Protein AF-A0AAV7CG67-F1 (afdb_monomer_lite)

Radius of gyration: 25.87 Å; chains: 1; bounding box: 61×70×70 Å

Secondary structure (DSSP, 8-state):
----HHHHHHHHT--GGGHHHHHHHH--SSS-HHHHHHHHHHHHHHH---S-S-HHHHHHHHHHHHHHHHTTSTTTHHHHHHHS-TTS-TTHHHHHHHTT--TT---TTS-GGG-----HHHHHHH-S---HHHHHHHHHHHHHT--HHHHHHHHHSEEEE------TT-TTS--HHHHTHHHHHHHHHHHH--TTSSGGGS-EEEEEE--TT---SS-EEEE-----STT-PPPHHHHHH---TTHHHHHHHHHHHHTT-GGGHHHHHTS-HHHHHHHHHHHHHHHH-TT--HHHHHHHHHHHHHGGG--HHHHHH---SS--HHHHHHHHHHHHHHHHHHHHHHHTT-SS-HHHHSHHHH--HHHHHHHHHHHHTT--HHHHTTT-HHHHHHHHHHHHHHHHHHHHTT---PPPP---SS-------PPPP---S-----TTS--TTTHHHHHHHHT-SS---------

InterPro domains:
  IPR026784 Constitutive coactivator of PPAR-gamma [PTHR15976] (128-421)
  IPR060110 FAM120A/B/C, helical domain [PF27242] (12-103)

Organism: Engystomops pustulosus (NCBI:txid76066)

Foldseek 3Di:
DDDDCVVVCVVLLHDSLCVLLLDLLCADLLRHNVQNVQLLVVLLVVVDDDPDPDSSVSSSSSSSVLCNVLVPPDPSVVVVVVSGDPPDDPVSSLVSSLLLADPPGDRPNDDPVSNPNVPLVVLQVPWLAVDSVLLVVCSVCVSVVAQLQLNCCGRPLEGEDDDFLDDLPDPQFADLCQLLLLLVLLLSCQENNQAPVDQVRFRWGFYHYDDPPCPSPGTDTRGRDKFPDVPIRHHLCCQAVDPDPCSLVVLQLSLLSSLPNNVCSVVLVPDDQLLSLLLSLLLSCLQSRQSAALLLSLLLLLLQLCLVVDDPVRLVPQDDPDDDSVLSVSQRSVVSSLVSSSSSCVSSNHSDDSVCSDCSNNDDSSSSRRLSVCSLQVPDPCVSNVNDVVSVVVSVSSSVSSQVSQVVVVGHHHHDDRPDVDDDPDPPPPPPDPDDDDDDDPPPDPPPVVCVVVVVVVPSPDDDDRDDDDD

pLDDT: mean 82.42, std 21.19, range [24.03, 98.44]

Sequence (471 aa):
MMYSRESFCGELGLRLQDLPLLACLLGNDIVPEKMVGHFHRKCIALYGSCNEQNNRANAIRAVATFISKIQLLPHGLREVERMMEPTFDMTLLPKGIQSYVLPQQNSPWISLTSQSFLNCTELSRSSPCQDQEVVQIALEDHYKGDNVMICNVLCFGESDCSNTLEDENDPDIPCQALVYRIARQHIYAILLGTGDGSPDSCPVVQEWYVYHGNMLEKPELVPALPLSIQGGTPTARELWLSNNPDIQIQRFYTCMACFHVERWTEGIRSLDSHLAATCCLLIYLSVQVDSLTLTDVEAFLAQTLCLPGKSGSQLSSLQLSYVDSRAVHLAFIFLRGLITLMACNSACGYPFDMMDLMPWNTFDGKLFHQKYLLCLERKPLDVILEKQESLIMEFKKLRTIIIEASEAQNRVLQPGPTRTSSLLPGRQFYPYPNQRGENNSWQGVPDWQASHHDLDRDFRTHNLKPGDYGW

Structure (mmCIF, N/CA/C/O backbone):
data_AF-A0AAV7CG67-F1
#
_entry.id   AF-A0AAV7CG67-F1
#
loop_
_atom_site.group_PDB
_atom_site.id
_atom_site.type_symbol
_atom_site.label_atom_id
_atom_site.label_alt_id
_atom_site.label_comp_id
_atom_site.label_asym_id
_atom_site.label_entity_id
_atom_site.label_seq_id
_atom_site.pdbx_PDB_ins_code
_atom_site.Cartn_x
_atom_site.Cartn_y
_atom_site.Cartn_z
_atom_site.occupancy
_atom_site.B_iso_or_equiv
_atom_site.auth_seq_id
_atom_site.auth_comp_id
_atom_site.auth_asym_id
_atom_site.auth_atom_id
_atom_site.pdbx_PDB_model_num
ATOM 1 N N . MET A 1 1 ? 13.001 -16.142 4.767 1.00 42.75 1 MET A N 1
ATOM 2 C CA . MET A 1 1 ? 14.249 -16.349 4.002 1.00 42.75 1 MET A CA 1
ATOM 3 C C . MET A 1 1 ? 14.481 -15.087 3.202 1.00 42.75 1 MET A C 1
ATOM 5 O O . MET A 1 1 ? 13.592 -14.729 2.447 1.00 42.75 1 MET A O 1
ATOM 9 N N . MET A 1 2 ? 15.597 -14.388 3.406 1.00 49.88 2 MET A N 1
ATOM 10 C CA . MET A 1 2 ? 15.994 -13.328 2.477 1.00 49.88 2 MET A CA 1
ATOM 11 C C . MET A 1 2 ? 16.682 -13.987 1.284 1.00 49.88 2 MET A C 1
ATOM 13 O O . MET A 1 2 ? 17.557 -14.834 1.464 1.00 49.88 2 MET A O 1
ATOM 17 N N . TYR A 1 3 ? 16.242 -13.645 0.080 1.00 67.00 3 TYR A N 1
ATOM 18 C CA . TYR A 1 3 ? 16.853 -14.103 -1.160 1.00 67.00 3 TYR A CA 1
ATOM 19 C C . TYR A 1 3 ? 18.242 -13.460 -1.313 1.00 67.00 3 TYR A C 1
ATOM 21 O O . TYR A 1 3 ? 18.364 -12.239 -1.247 1.00 67.00 3 TYR A O 1
ATOM 29 N N . SER A 1 4 ? 19.294 -14.268 -1.491 1.00 83.19 4 SER A N 1
ATOM 30 C CA . SER A 1 4 ? 20.656 -13.779 -1.756 1.00 83.19 4 SER A CA 1
ATOM 31 C C . SER A 1 4 ? 21.016 -14.045 -3.210 1.00 83.19 4 SER A C 1
ATOM 33 O O . SER A 1 4 ? 21.151 -15.197 -3.634 1.00 83.19 4 SER A O 1
ATOM 35 N N . ARG A 1 5 ? 21.221 -12.961 -3.965 1.00 86.94 5 ARG A N 1
ATOM 36 C CA . ARG A 1 5 ? 21.651 -13.016 -5.369 1.00 86.94 5 ARG A CA 1
ATOM 37 C C . ARG A 1 5 ? 23.030 -13.654 -5.507 1.00 86.94 5 ARG A C 1
ATOM 39 O O . ARG A 1 5 ? 23.296 -14.325 -6.496 1.00 86.94 5 ARG A O 1
ATOM 46 N N . GLU A 1 6 ? 23.890 -13.469 -4.511 1.00 90.56 6 GLU A N 1
ATOM 47 C CA . GLU A 1 6 ? 25.232 -14.043 -4.442 1.00 90.56 6 GLU A CA 1
ATOM 48 C C . GLU A 1 6 ? 25.160 -15.562 -4.311 1.00 90.56 6 GLU A C 1
ATOM 50 O O . GLU A 1 6 ? 25.829 -16.274 -5.055 1.00 90.56 6 GLU A O 1
ATOM 55 N N . SER A 1 7 ? 24.303 -16.056 -3.412 1.00 89.62 7 SER A N 1
ATOM 56 C CA . SER A 1 7 ? 24.089 -17.494 -3.225 1.00 89.62 7 SER A CA 1
ATOM 57 C C . SER A 1 7 ? 23.486 -18.126 -4.482 1.00 89.62 7 SER A C 1
ATOM 59 O O . SER A 1 7 ? 23.949 -19.172 -4.930 1.00 89.62 7 SER A O 1
ATOM 61 N N . PHE A 1 8 ? 22.512 -17.449 -5.101 1.00 89.75 8 PHE A N 1
ATOM 62 C CA . PHE A 1 8 ? 21.915 -17.869 -6.369 1.00 89.75 8 PHE A CA 1
ATOM 63 C C . PHE A 1 8 ? 22.942 -17.932 -7.512 1.00 89.75 8 PHE A C 1
ATOM 65 O O . PHE A 1 8 ? 23.031 -18.935 -8.217 1.00 89.75 8 PHE A O 1
ATOM 72 N N . CYS A 1 9 ? 23.770 -16.895 -7.668 1.00 93.19 9 CYS A N 1
ATOM 73 C CA . CYS A 1 9 ? 24.843 -16.876 -8.664 1.00 93.19 9 CYS A CA 1
ATOM 74 C C . CYS A 1 9 ? 25.890 -17.966 -8.409 1.00 93.19 9 CYS A C 1
ATOM 76 O O . CYS A 1 9 ? 26.356 -18.588 -9.362 1.00 93.19 9 CYS A O 1
ATOM 78 N N . GLY A 1 10 ? 26.231 -18.216 -7.140 1.00 92.38 10 GLY A N 1
ATOM 79 C CA . GLY A 1 10 ? 27.156 -19.274 -6.737 1.00 92.38 10 GLY A CA 1
ATOM 80 C C . GLY A 1 10 ? 26.673 -20.664 -7.153 1.00 92.38 10 GLY A C 1
ATOM 81 O O . GLY A 1 10 ? 27.444 -21.421 -7.736 1.00 92.38 10 GLY A O 1
ATOM 82 N N . GLU A 1 11 ? 25.390 -20.961 -6.938 1.00 91.06 11 GLU A N 1
ATOM 83 C CA . GLU A 1 11 ? 24.765 -22.228 -7.347 1.00 91.06 11 GLU A CA 1
ATOM 84 C C . GLU A 1 11 ? 24.726 -22.397 -8.876 1.00 91.06 11 GLU A C 1
ATOM 86 O O . GLU A 1 11 ? 24.854 -23.504 -9.398 1.00 91.06 11 GLU A O 1
ATOM 91 N N . LEU A 1 12 ? 24.575 -21.295 -9.615 1.00 91.62 12 LEU A N 1
ATOM 92 C CA . LEU A 1 12 ? 24.476 -21.305 -11.077 1.00 91.62 12 LEU A CA 1
ATOM 93 C C . LEU A 1 12 ? 25.814 -21.114 -11.812 1.00 91.62 12 LEU A C 1
ATOM 95 O O . LEU A 1 12 ? 25.854 -21.210 -13.040 1.00 91.62 12 LEU A O 1
ATOM 99 N N . GLY A 1 13 ? 26.911 -20.849 -11.097 1.00 93.06 13 GLY A N 1
ATOM 100 C CA . GLY A 1 13 ? 28.221 -20.574 -11.698 1.00 93.06 13 GLY A CA 1
ATOM 101 C C . GLY A 1 13 ? 28.274 -19.265 -12.499 1.00 93.06 13 GLY A C 1
ATOM 102 O O . GLY A 1 13 ? 29.004 -19.171 -13.491 1.00 93.06 13 GLY A O 1
ATOM 103 N N . LEU A 1 14 ? 27.485 -18.271 -12.092 1.00 94.69 14 LEU A N 1
ATOM 104 C CA . LEU A 1 14 ? 27.364 -16.964 -12.744 1.00 94.69 14 LEU A CA 1
ATOM 105 C C . LEU A 1 14 ? 28.004 -15.857 -11.902 1.00 94.69 14 LEU A C 1
ATOM 107 O O . LEU A 1 14 ? 28.191 -16.002 -10.694 1.00 94.69 14 LEU A O 1
ATOM 111 N N . ARG A 1 15 ? 28.297 -14.710 -12.521 1.00 92.69 15 ARG A N 1
ATOM 112 C CA . ARG A 1 15 ? 28.568 -13.461 -11.796 1.00 92.69 15 ARG A CA 1
ATOM 113 C C . ARG A 1 15 ? 27.269 -12.670 -11.675 1.00 92.69 15 ARG A C 1
ATOM 115 O O . ARG A 1 15 ? 26.401 -12.751 -12.539 1.00 92.69 15 ARG A O 1
ATOM 122 N N . LEU A 1 16 ? 27.174 -11.804 -10.664 1.00 90.25 16 LEU A N 1
ATOM 123 C CA . LEU A 1 16 ? 26.026 -10.897 -10.500 1.00 90.25 16 LEU A CA 1
ATOM 124 C C . LEU A 1 16 ? 25.738 -10.071 -11.769 1.00 90.25 16 LEU A C 1
ATOM 126 O O . LEU A 1 16 ? 24.586 -9.834 -12.112 1.00 90.25 16 LEU A O 1
ATOM 130 N N . GLN A 1 17 ? 26.790 -9.684 -12.495 1.00 90.00 17 GLN A N 1
ATOM 131 C CA . GLN A 1 17 ? 26.706 -8.901 -13.733 1.00 90.00 17 GLN A CA 1
ATOM 132 C C . GLN A 1 17 ? 26.120 -9.681 -14.925 1.00 90.00 17 GLN A C 1
ATOM 134 O O . GLN A 1 17 ? 25.816 -9.083 -15.956 1.00 90.00 17 GLN A O 1
ATOM 139 N N . ASP A 1 18 ? 25.961 -11.001 -14.801 1.00 92.38 18 ASP A N 1
ATOM 140 C CA . ASP A 1 18 ? 25.396 -11.863 -15.840 1.00 92.38 18 ASP A CA 1
ATOM 141 C C . ASP A 1 18 ? 23.886 -12.075 -15.673 1.00 92.38 18 ASP A C 1
ATOM 143 O O . ASP A 1 18 ? 23.225 -12.526 -16.609 1.00 92.38 18 ASP A O 1
ATOM 147 N N . LEU A 1 19 ? 23.319 -11.702 -14.518 1.00 92.31 19 LEU A N 1
ATOM 148 C CA . LEU A 1 19 ? 21.887 -11.832 -14.236 1.00 92.31 19 LEU A CA 1
ATOM 149 C C . LEU A 1 19 ? 20.987 -11.092 -15.245 1.00 92.31 19 LEU A C 1
ATOM 151 O O . LEU A 1 19 ? 19.999 -11.692 -15.667 1.00 92.31 19 LEU A O 1
ATOM 155 N N . PRO A 1 20 ? 21.311 -9.868 -15.716 1.00 92.00 20 PRO A N 1
ATOM 156 C CA . PRO A 1 20 ? 20.528 -9.216 -16.769 1.00 92.00 20 PRO A CA 1
ATOM 157 C C . PRO A 1 20 ? 20.463 -10.024 -18.071 1.00 92.00 20 PRO A C 1
ATOM 159 O O . PRO A 1 20 ? 19.403 -10.137 -18.686 1.00 92.00 20 PRO A O 1
ATOM 162 N N . LEU A 1 21 ? 21.586 -10.624 -18.486 1.00 93.75 21 LEU A N 1
ATOM 163 C CA . LEU A 1 21 ? 21.616 -11.480 -19.672 1.00 93.75 21 LEU A CA 1
ATOM 164 C C . LEU A 1 21 ? 20.819 -12.765 -19.428 1.00 93.75 21 LEU A C 1
ATOM 166 O O . LEU A 1 21 ? 20.051 -13.172 -20.296 1.00 93.75 21 LEU A O 1
ATOM 170 N N . LEU A 1 22 ? 20.975 -13.383 -18.253 1.00 95.12 22 LEU A N 1
ATOM 171 C CA . LEU A 1 22 ? 20.213 -14.566 -17.858 1.00 95.12 22 LEU A CA 1
ATOM 172 C C . LEU A 1 22 ? 18.704 -14.305 -17.939 1.00 95.12 22 LEU A C 1
ATOM 174 O O . LEU A 1 22 ? 17.993 -15.097 -18.552 1.00 95.12 22 LEU A O 1
ATOM 178 N N . ALA A 1 23 ? 18.230 -13.185 -17.386 1.00 93.06 23 ALA A N 1
ATOM 179 C CA . ALA A 1 23 ? 16.824 -12.794 -17.440 1.00 93.06 23 ALA A CA 1
ATOM 180 C C . ALA A 1 23 ? 16.327 -12.657 -18.888 1.00 93.06 23 ALA A C 1
ATOM 182 O O . ALA A 1 23 ? 15.310 -13.245 -19.247 1.00 93.06 23 ALA A O 1
ATOM 183 N N . CYS A 1 24 ? 17.084 -11.977 -19.754 1.00 93.69 24 CYS A N 1
ATOM 184 C CA . CYS A 1 24 ? 16.721 -11.836 -21.167 1.00 93.69 24 CYS A CA 1
ATOM 185 C C . CYS A 1 24 ? 16.680 -13.176 -21.909 1.00 93.69 24 CYS A C 1
ATOM 187 O O . CYS A 1 24 ? 15.786 -13.417 -22.714 1.00 93.69 24 CYS A O 1
ATOM 189 N N . LEU A 1 25 ? 17.650 -14.055 -21.651 1.00 94.75 25 LEU A N 1
ATOM 190 C CA . LEU A 1 25 ? 17.739 -15.350 -22.321 1.00 94.75 25 LEU A CA 1
ATOM 191 C C . LEU A 1 25 ? 16.711 -16.356 -21.823 1.00 94.75 25 LEU A C 1
ATOM 193 O O . LEU A 1 25 ? 16.401 -17.288 -22.557 1.00 94.75 25 LEU A O 1
ATOM 197 N N . LEU A 1 26 ? 16.182 -16.185 -20.613 1.00 94.12 26 LEU A N 1
ATOM 198 C CA . LEU A 1 26 ? 15.073 -16.978 -20.081 1.00 94.12 26 LEU A CA 1
ATOM 199 C C . LEU A 1 26 ? 13.703 -16.435 -20.499 1.00 94.12 26 LEU A C 1
ATOM 201 O O . LEU A 1 26 ? 12.735 -17.188 -20.511 1.00 94.12 26 LEU A O 1
ATOM 205 N N . GLY A 1 27 ? 13.659 -15.181 -20.936 1.00 91.31 27 GLY A N 1
ATOM 206 C CA . GLY A 1 27 ? 12.460 -14.492 -21.374 1.00 91.31 27 GLY A CA 1
ATOM 207 C C . GLY A 1 27 ? 12.002 -13.474 -20.333 1.00 91.31 27 GLY A C 1
ATOM 208 O O . GLY A 1 27 ? 11.928 -13.778 -19.145 1.00 91.31 27 GLY A O 1
ATOM 209 N N . ASN A 1 28 ? 11.701 -12.263 -20.789 1.00 89.06 28 ASN A N 1
ATOM 210 C CA . ASN A 1 28 ? 11.185 -11.159 -19.988 1.00 89.06 28 ASN A CA 1
ATOM 211 C C . ASN A 1 28 ? 10.278 -10.253 -20.838 1.00 89.06 28 ASN A C 1
ATOM 213 O O . ASN A 1 28 ? 9.916 -10.598 -21.966 1.00 89.06 28 ASN A O 1
ATOM 217 N N . ASP A 1 29 ? 9.926 -9.081 -20.310 1.00 79.56 29 ASP A N 1
ATOM 218 C CA . ASP A 1 29 ? 8.985 -8.168 -20.962 1.00 79.56 29 ASP A CA 1
ATOM 219 C C . ASP A 1 29 ? 9.499 -7.565 -22.275 1.00 79.56 29 ASP A C 1
ATOM 221 O O . ASP A 1 29 ? 8.700 -7.217 -23.143 1.00 79.56 29 ASP A O 1
ATOM 225 N N . ILE A 1 30 ? 10.821 -7.491 -22.452 1.00 85.62 30 ILE A N 1
ATOM 226 C CA . ILE A 1 30 ? 11.471 -6.959 -23.659 1.00 85.62 30 ILE A CA 1
ATOM 227 C C . ILE A 1 30 ? 11.851 -8.082 -24.633 1.00 85.62 30 ILE A C 1
ATOM 229 O O . ILE A 1 30 ? 11.797 -7.897 -25.848 1.00 85.62 30 ILE A O 1
ATOM 233 N N . VAL A 1 31 ? 12.225 -9.253 -24.116 1.00 90.94 31 VAL A N 1
ATOM 234 C CA . VAL A 1 31 ? 12.612 -10.452 -24.863 1.00 90.94 31 VAL A CA 1
ATOM 235 C C . VAL A 1 31 ? 11.601 -11.559 -24.549 1.00 90.94 31 VAL A C 1
ATOM 237 O O . VAL A 1 31 ? 11.808 -12.323 -23.611 1.00 90.94 31 VAL A O 1
ATOM 240 N N . PRO A 1 32 ? 10.498 -11.684 -25.305 1.00 90.50 32 PRO A N 1
ATOM 241 C CA . PRO A 1 32 ? 9.436 -12.625 -24.965 1.00 90.50 32 PRO A CA 1
ATOM 242 C C . PRO A 1 32 ? 9.912 -14.083 -24.936 1.00 90.50 32 PRO A C 1
ATOM 244 O O . PRO A 1 32 ? 10.595 -14.531 -25.858 1.00 90.50 32 PRO A O 1
ATOM 247 N N . GLU A 1 33 ? 9.459 -14.861 -23.944 1.00 89.88 33 GLU A N 1
ATOM 248 C CA . GLU A 1 33 ? 9.844 -16.276 -23.752 1.00 89.88 33 GLU A CA 1
ATOM 249 C C . GLU A 1 33 ? 9.652 -17.115 -25.032 1.00 89.88 33 GLU A C 1
ATOM 251 O O . GLU A 1 33 ? 10.514 -17.906 -25.420 1.00 89.88 33 GLU A O 1
ATOM 256 N N . LYS A 1 34 ? 8.570 -16.857 -25.781 1.00 89.19 34 LYS A N 1
ATOM 257 C CA . LYS A 1 34 ? 8.287 -17.511 -27.071 1.00 89.19 34 LYS A CA 1
ATOM 258 C C . LYS A 1 34 ? 9.407 -17.355 -28.109 1.00 89.19 34 LYS A C 1
ATOM 260 O O . LYS A 1 34 ? 9.595 -18.256 -28.919 1.00 89.19 34 LYS A O 1
ATOM 265 N N . MET A 1 35 ? 10.140 -16.239 -28.090 1.00 89.94 35 MET A N 1
ATOM 266 C CA . MET A 1 35 ? 11.227 -15.959 -29.036 1.00 89.94 35 MET A CA 1
ATOM 267 C C . MET A 1 35 ? 12.533 -16.663 -28.650 1.00 89.94 35 MET A C 1
ATOM 269 O O . MET A 1 35 ? 13.359 -16.937 -29.516 1.00 89.94 35 MET A O 1
ATOM 273 N N . VAL A 1 36 ? 12.712 -16.998 -27.368 1.00 92.25 36 VAL A N 1
ATOM 274 C CA . VAL A 1 36 ? 13.906 -17.688 -26.847 1.00 92.25 36 VAL A CA 1
ATOM 275 C C . VAL A 1 36 ? 13.675 -19.179 -26.575 1.00 92.25 36 VAL A C 1
ATOM 277 O O . VAL A 1 36 ? 14.615 -19.908 -26.268 1.00 92.25 36 VAL A O 1
ATOM 280 N N . GLY A 1 37 ? 12.460 -19.694 -26.783 1.00 90.50 37 GLY A N 1
ATOM 281 C CA . GLY A 1 37 ? 12.142 -21.108 -26.552 1.00 90.50 37 GLY A CA 1
ATOM 282 C C . GLY A 1 37 ? 12.983 -22.092 -27.382 1.00 90.50 37 GLY A C 1
ATOM 283 O O . GLY A 1 37 ? 13.309 -23.186 -26.916 1.00 90.50 37 GLY A O 1
ATOM 284 N N . HIS A 1 38 ? 13.393 -21.725 -28.603 1.00 90.88 38 HIS A N 1
ATOM 285 C CA . HIS A 1 38 ? 14.328 -22.544 -29.392 1.00 90.88 38 HIS A CA 1
ATOM 286 C C . HIS A 1 38 ? 15.730 -22.579 -28.792 1.00 90.88 38 HIS A C 1
ATOM 288 O O . HIS A 1 38 ? 16.359 -23.639 -28.722 1.00 90.88 38 HIS A O 1
ATOM 294 N N . PHE A 1 39 ? 16.191 -21.426 -28.316 1.00 93.75 39 PHE A N 1
ATOM 295 C CA . PHE A 1 39 ? 17.448 -21.304 -27.599 1.00 93.75 39 PHE A CA 1
ATOM 296 C C . PHE A 1 39 ? 17.438 -22.180 -26.335 1.00 93.75 39 PHE A C 1
ATOM 298 O O . PHE A 1 39 ? 18.360 -22.977 -26.152 1.00 93.75 39 PHE A O 1
ATOM 305 N N . HIS A 1 40 ? 16.354 -22.164 -25.545 1.00 93.38 40 HIS A N 1
ATOM 306 C CA . HIS A 1 40 ? 16.200 -23.042 -24.372 1.00 93.38 40 HIS A CA 1
ATOM 307 C C . HIS A 1 40 ? 16.336 -24.520 -24.728 1.00 93.38 40 HIS A C 1
ATOM 309 O O . HIS A 1 40 ? 17.111 -25.234 -24.093 1.00 93.38 40 HIS A O 1
ATOM 315 N N . ARG A 1 41 ? 15.634 -24.987 -25.772 1.00 90.62 41 ARG A N 1
ATOM 316 C CA . ARG A 1 41 ? 15.703 -26.390 -26.217 1.00 90.62 41 ARG A CA 1
ATOM 317 C C . ARG A 1 41 ? 17.124 -26.799 -26.602 1.00 90.62 41 ARG A C 1
ATOM 319 O O . ARG A 1 41 ? 17.563 -27.884 -26.224 1.00 90.62 41 ARG A O 1
ATOM 326 N N . LYS A 1 42 ? 17.860 -25.933 -27.309 1.00 92.00 42 LYS A N 1
ATOM 327 C CA . LYS A 1 42 ? 19.272 -26.178 -27.644 1.00 92.00 42 LYS A CA 1
ATOM 328 C C . LYS A 1 42 ? 20.153 -26.236 -26.396 1.00 92.00 42 LYS A C 1
ATOM 330 O O . LYS A 1 42 ? 20.967 -27.148 -26.285 1.00 92.00 42 LYS A O 1
ATOM 335 N N . CYS A 1 43 ? 19.993 -25.304 -25.455 1.00 92.31 43 CYS A N 1
ATOM 336 C CA . CYS A 1 43 ? 20.746 -25.313 -24.200 1.00 92.31 43 CYS A CA 1
ATOM 337 C C . CYS A 1 43 ? 20.494 -26.599 -23.407 1.00 92.31 43 CYS A C 1
ATOM 339 O O . CYS A 1 43 ? 21.451 -27.238 -22.979 1.00 92.31 43 CYS A O 1
ATOM 341 N N . ILE A 1 44 ? 19.233 -27.017 -23.262 1.00 90.06 44 ILE A N 1
ATOM 342 C CA . ILE A 1 44 ? 18.861 -28.249 -22.550 1.00 90.06 44 ILE A CA 1
ATOM 343 C C . ILE A 1 44 ? 19.474 -29.480 -23.232 1.00 90.06 44 ILE A C 1
ATOM 345 O O . ILE A 1 44 ? 20.051 -30.333 -22.557 1.00 90.06 44 ILE A O 1
ATOM 349 N N . ALA A 1 45 ? 19.415 -29.551 -24.566 1.00 88.50 45 ALA A N 1
ATOM 350 C CA . ALA A 1 45 ? 20.019 -30.646 -25.324 1.00 88.50 45 ALA A CA 1
ATOM 351 C C . ALA A 1 45 ? 21.545 -30.736 -25.122 1.00 88.50 45 ALA A C 1
ATOM 353 O O . ALA A 1 45 ? 22.085 -31.836 -25.035 1.00 88.50 45 ALA A O 1
ATOM 354 N N . LEU A 1 46 ? 22.234 -29.594 -25.011 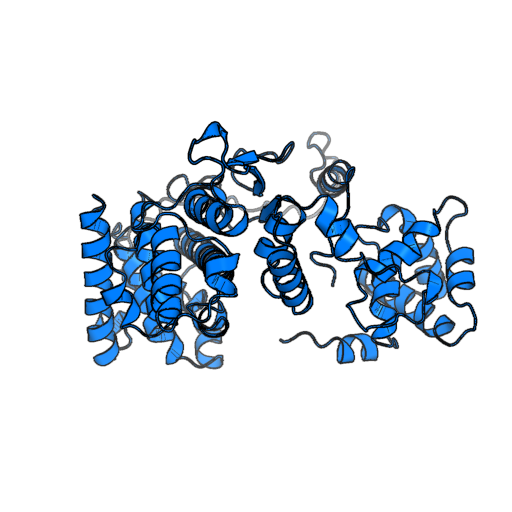1.00 86.06 46 LEU A N 1
ATOM 355 C CA . LEU A 1 46 ? 23.682 -29.523 -24.770 1.00 86.06 46 LEU A CA 1
ATOM 356 C C . LEU A 1 46 ? 24.076 -29.745 -23.303 1.00 86.06 46 LEU A C 1
ATOM 358 O O . LEU A 1 46 ? 25.210 -30.136 -23.031 1.00 86.06 46 LEU A O 1
ATOM 362 N N . TYR A 1 47 ? 23.175 -29.453 -22.366 1.00 81.31 47 TYR A N 1
ATOM 363 C CA . TYR A 1 47 ? 23.411 -29.593 -20.931 1.00 81.31 47 TYR A CA 1
ATOM 364 C C . TYR A 1 47 ? 23.430 -31.064 -20.493 1.00 81.31 47 TYR A C 1
ATOM 366 O O . TYR A 1 47 ? 24.215 -31.426 -19.622 1.00 81.31 47 TYR A O 1
ATOM 374 N N . GLY A 1 48 ? 22.638 -31.916 -21.154 1.00 70.25 48 GLY A N 1
ATOM 375 C CA . GLY A 1 48 ? 22.486 -33.324 -20.793 1.00 70.25 48 GLY A CA 1
ATOM 376 C C . GLY A 1 48 ? 21.564 -33.472 -19.581 1.00 70.25 48 GLY A C 1
ATOM 377 O O . GLY A 1 48 ? 21.966 -33.221 -18.455 1.00 70.25 48 GLY A O 1
ATOM 378 N N . SER A 1 49 ? 20.309 -33.845 -19.847 1.00 59.03 49 SER A N 1
ATOM 379 C CA . SER A 1 49 ? 19.199 -34.083 -18.903 1.00 59.03 49 SER A CA 1
ATOM 380 C C . SER A 1 49 ? 19.577 -34.260 -17.419 1.00 59.03 49 SER A C 1
ATOM 382 O O . SER A 1 49 ? 20.106 -35.302 -17.032 1.00 59.03 49 SER A O 1
ATOM 384 N N . CYS A 1 50 ? 19.170 -33.316 -16.563 1.00 53.50 50 CYS A N 1
ATOM 385 C CA . CYS A 1 50 ? 18.990 -33.574 -15.134 1.00 53.50 50 CYS A CA 1
ATOM 386 C C . CYS A 1 50 ? 17.587 -34.155 -14.894 1.00 53.50 50 CYS A C 1
ATOM 388 O O . CYS A 1 50 ? 16.613 -33.727 -15.505 1.00 53.50 50 CYS A O 1
ATOM 390 N N . ASN A 1 51 ? 17.500 -35.144 -14.003 1.00 54.75 51 ASN A N 1
ATOM 391 C CA . ASN A 1 51 ? 16.304 -35.899 -13.598 1.00 54.75 51 ASN A CA 1
ATOM 392 C C . ASN A 1 51 ? 15.223 -35.059 -12.867 1.00 54.75 51 ASN A C 1
ATOM 394 O O . ASN A 1 51 ? 14.586 -35.546 -11.936 1.00 54.75 51 ASN A O 1
ATOM 398 N N . GLU A 1 52 ? 15.001 -33.800 -13.238 1.00 56.97 52 GLU A N 1
ATOM 399 C CA . GLU A 1 52 ? 13.955 -32.967 -12.641 1.00 56.97 52 GLU A CA 1
ATOM 400 C C . GLU A 1 52 ? 12.710 -32.950 -13.541 1.00 56.97 52 GLU A C 1
ATOM 402 O O . GLU A 1 52 ? 12.783 -32.575 -14.711 1.00 56.97 52 GLU A O 1
ATOM 407 N N . GLN A 1 53 ? 11.541 -33.301 -12.983 1.00 64.50 53 GLN A N 1
ATOM 408 C CA . GLN A 1 53 ? 10.228 -33.160 -13.641 1.00 64.50 53 GLN A CA 1
ATOM 409 C C . GLN A 1 53 ? 9.879 -31.701 -14.010 1.00 64.50 53 GLN A C 1
ATOM 411 O O . GLN A 1 53 ? 8.882 -31.462 -14.689 1.00 64.50 53 GLN A O 1
ATOM 416 N N . ASN A 1 54 ? 10.677 -30.721 -13.569 1.00 78.75 54 ASN A N 1
ATOM 417 C CA . ASN A 1 54 ? 10.434 -29.302 -13.785 1.00 78.75 54 ASN A CA 1
ATOM 418 C C . ASN A 1 54 ? 11.228 -28.764 -14.989 1.00 78.75 54 ASN A C 1
ATOM 420 O O . ASN A 1 54 ? 12.399 -28.393 -14.883 1.00 78.75 54 ASN A O 1
ATOM 424 N N . ASN A 1 55 ? 10.556 -28.657 -16.137 1.00 80.06 55 ASN A N 1
ATOM 425 C CA . ASN A 1 55 ? 11.137 -28.136 -17.379 1.00 80.06 55 ASN A CA 1
ATOM 426 C C . ASN A 1 55 ? 11.739 -26.725 -17.236 1.00 80.06 55 ASN A C 1
ATOM 428 O O . ASN A 1 55 ? 12.745 -26.431 -17.881 1.00 80.06 55 ASN A O 1
ATOM 432 N N . ARG A 1 56 ? 11.172 -25.865 -16.377 1.00 84.94 56 ARG A N 1
ATOM 433 C CA . ARG A 1 56 ? 11.666 -24.493 -16.180 1.00 84.94 56 ARG A CA 1
ATOM 434 C C . ARG A 1 56 ? 12.969 -24.476 -15.386 1.00 84.94 56 ARG A C 1
ATOM 436 O O . ARG A 1 56 ? 13.900 -23.777 -15.771 1.00 84.94 56 ARG A O 1
ATOM 443 N N . ALA A 1 57 ? 13.079 -25.301 -14.344 1.00 85.62 57 ALA A N 1
ATOM 444 C CA . ALA A 1 57 ? 14.322 -25.451 -13.583 1.00 85.62 57 ALA A CA 1
ATOM 445 C C . ALA A 1 57 ? 15.472 -25.959 -14.470 1.00 85.62 57 ALA A C 1
ATOM 447 O O . ALA A 1 57 ? 16.575 -25.406 -14.446 1.00 85.62 57 ALA A O 1
ATOM 448 N N . ASN A 1 58 ? 15.183 -26.936 -15.337 1.00 86.94 58 ASN A N 1
ATOM 449 C CA . ASN A 1 58 ? 16.139 -27.431 -16.329 1.00 86.94 58 ASN A CA 1
ATOM 450 C C . ASN A 1 58 ? 16.574 -26.333 -17.312 1.00 86.94 58 ASN A C 1
ATOM 452 O O . ASN A 1 58 ? 17.766 -26.214 -17.598 1.00 86.94 58 ASN A O 1
ATOM 456 N N . ALA A 1 59 ? 15.642 -25.507 -17.800 1.00 89.94 59 ALA A N 1
ATOM 457 C CA . ALA A 1 59 ? 15.966 -24.376 -18.668 1.00 89.94 59 ALA A CA 1
ATOM 458 C C . ALA A 1 59 ? 16.891 -23.366 -17.967 1.00 89.94 59 ALA A C 1
ATOM 460 O O . ALA A 1 59 ? 17.922 -23.005 -18.531 1.00 89.94 59 ALA A O 1
ATOM 461 N N . ILE A 1 60 ? 16.585 -22.977 -16.723 1.00 92.00 60 ILE A N 1
ATOM 462 C CA . ILE A 1 60 ? 17.404 -22.045 -15.928 1.00 92.00 60 ILE A CA 1
ATOM 463 C C . ILE A 1 60 ? 18.837 -22.564 -15.792 1.00 92.00 60 ILE A C 1
ATOM 465 O O . ILE A 1 60 ? 19.782 -21.859 -16.149 1.00 92.00 60 ILE A O 1
ATOM 469 N N . ARG A 1 61 ? 19.014 -23.813 -15.335 1.00 92.19 61 ARG A N 1
ATOM 470 C CA . ARG A 1 61 ? 20.347 -24.411 -15.153 1.00 92.19 61 ARG A CA 1
ATOM 471 C C . ARG A 1 61 ? 21.102 -24.544 -16.476 1.00 92.19 61 ARG A C 1
ATOM 473 O O . ARG A 1 61 ? 22.299 -24.253 -16.531 1.00 92.19 61 ARG A O 1
ATOM 480 N N . ALA A 1 62 ? 20.420 -24.947 -17.548 1.00 93.25 62 ALA A N 1
ATOM 481 C CA . ALA A 1 62 ? 21.031 -25.120 -18.862 1.00 93.25 62 ALA A CA 1
ATOM 482 C C . ALA A 1 62 ? 21.484 -23.785 -19.474 1.00 93.25 62 ALA A C 1
ATOM 484 O O . ALA A 1 62 ? 22.604 -23.689 -19.980 1.00 93.25 62 ALA A O 1
ATOM 485 N N . VAL A 1 63 ? 20.647 -22.746 -19.399 1.00 95.44 63 VAL A N 1
ATOM 486 C CA . VAL A 1 63 ? 20.985 -21.397 -19.874 1.00 95.44 63 VAL A CA 1
ATOM 487 C C . VAL A 1 63 ? 22.097 -20.789 -19.021 1.00 95.44 63 VAL A C 1
ATOM 489 O O . VAL A 1 63 ? 23.063 -20.273 -19.577 1.00 95.44 63 VAL A O 1
ATOM 492 N N . ALA A 1 64 ? 22.035 -20.917 -17.693 1.00 95.31 64 ALA A N 1
ATOM 493 C CA . ALA A 1 64 ? 23.108 -20.467 -16.809 1.00 95.31 64 ALA A CA 1
ATOM 494 C C . ALA A 1 64 ? 24.445 -21.152 -17.134 1.00 95.31 64 ALA A C 1
ATOM 496 O O . ALA A 1 64 ? 25.471 -20.489 -17.267 1.00 95.31 64 ALA A O 1
ATOM 497 N N . THR A 1 65 ? 24.427 -22.466 -17.371 1.00 94.38 65 THR A N 1
ATOM 498 C CA . THR A 1 65 ? 25.619 -23.229 -17.776 1.00 94.38 65 THR A CA 1
ATOM 499 C C . THR A 1 65 ? 26.150 -22.804 -19.144 1.00 94.38 65 THR A C 1
ATOM 501 O O . THR A 1 65 ? 27.350 -22.877 -19.405 1.00 94.38 65 THR A O 1
ATOM 504 N N . PHE A 1 66 ? 25.277 -22.373 -20.052 1.00 94.88 66 PHE A N 1
ATOM 505 C CA . PHE A 1 66 ? 25.709 -21.794 -21.316 1.00 94.88 66 PHE A CA 1
ATOM 506 C C . PHE A 1 66 ? 26.393 -20.437 -21.099 1.00 94.88 66 PHE A C 1
ATOM 508 O O . PHE A 1 66 ? 27.521 -20.253 -21.556 1.00 94.88 66 PHE A O 1
ATOM 515 N N . ILE A 1 67 ? 25.762 -19.526 -20.348 1.00 95.19 67 ILE A N 1
ATOM 516 C CA . ILE A 1 67 ? 26.322 -18.204 -20.026 1.00 95.19 67 ILE A CA 1
ATOM 517 C C . ILE A 1 67 ? 27.676 -18.351 -19.329 1.00 95.19 67 ILE A C 1
ATOM 519 O O . ILE A 1 67 ? 28.636 -17.677 -19.704 1.00 95.19 67 ILE A O 1
ATOM 523 N N . SER A 1 68 ? 27.800 -19.283 -18.383 1.00 93.75 68 SER A N 1
ATOM 524 C CA . SER A 1 68 ? 29.034 -19.469 -17.621 1.00 93.75 68 SER A CA 1
ATOM 525 C C . SER A 1 68 ? 30.233 -19.883 -18.484 1.00 93.75 68 SER A C 1
ATOM 527 O O . SER A 1 68 ? 31.373 -19.566 -18.138 1.00 93.75 68 SER A O 1
ATOM 529 N N . LYS A 1 69 ? 29.992 -20.519 -19.640 1.00 91.38 69 LYS A N 1
ATOM 530 C CA . LYS A 1 69 ? 31.024 -20.863 -20.634 1.00 91.38 69 LYS A CA 1
ATOM 531 C C . LYS A 1 69 ? 31.441 -19.674 -21.498 1.00 91.38 69 LYS A C 1
ATOM 533 O O . LYS A 1 69 ? 32.584 -19.628 -21.945 1.00 91.38 69 LYS A O 1
ATOM 538 N N . ILE A 1 70 ? 30.536 -18.727 -21.744 1.00 91.38 70 ILE A N 1
ATOM 539 C CA . ILE A 1 70 ? 30.775 -17.594 -22.652 1.00 91.38 70 ILE A CA 1
ATOM 540 C C . ILE A 1 70 ? 31.136 -16.289 -21.929 1.00 91.38 70 ILE A C 1
ATOM 542 O O . ILE A 1 70 ? 31.665 -15.379 -22.560 1.00 91.38 70 ILE A O 1
ATOM 546 N N . GLN A 1 71 ? 30.920 -16.199 -20.612 1.00 86.56 71 GLN A N 1
ATOM 547 C CA . GLN A 1 71 ? 31.136 -14.992 -19.793 1.00 86.56 71 GLN A CA 1
ATOM 548 C C . GLN A 1 71 ? 32.583 -14.465 -19.763 1.00 86.56 71 GLN A C 1
ATOM 550 O O . GLN A 1 71 ? 32.807 -13.309 -19.401 1.00 86.56 71 GLN A O 1
ATOM 555 N N . LEU A 1 72 ? 33.561 -15.302 -20.136 1.00 81.75 72 LEU A N 1
ATOM 556 C CA . LEU A 1 72 ? 34.986 -14.951 -20.222 1.00 81.75 72 LEU A CA 1
ATOM 557 C C . LEU A 1 72 ? 35.470 -14.745 -21.669 1.00 81.75 72 LEU A C 1
ATOM 559 O O . LEU A 1 72 ? 36.631 -14.393 -21.878 1.00 81.75 72 LEU A O 1
ATOM 563 N N . LEU A 1 73 ? 34.615 -14.980 -22.670 1.00 84.25 73 LEU A N 1
ATOM 564 C CA . LEU A 1 73 ? 34.991 -14.878 -24.078 1.00 84.25 73 LEU A CA 1
ATOM 565 C C . LEU A 1 73 ? 34.886 -13.427 -24.577 1.00 84.25 73 LEU A C 1
ATOM 567 O O . LEU A 1 73 ? 33.853 -12.779 -24.376 1.00 84.25 73 LEU A O 1
ATOM 571 N N . PRO A 1 74 ? 35.891 -12.922 -25.320 1.00 72.38 74 PRO A N 1
ATOM 572 C CA . PRO A 1 74 ? 35.743 -11.691 -26.086 1.00 72.38 74 PRO A CA 1
ATOM 573 C C . PRO A 1 74 ? 34.599 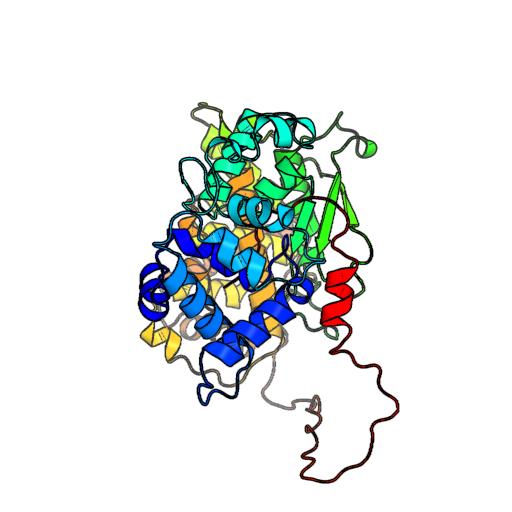-11.858 -27.097 1.00 72.38 74 PRO A C 1
ATOM 575 O O . PRO A 1 74 ? 34.658 -12.729 -27.961 1.00 72.38 74 PRO A O 1
ATOM 578 N N . HIS A 1 75 ? 33.557 -11.027 -26.996 1.00 75.81 75 HIS A N 1
ATOM 579 C CA . HIS A 1 75 ? 32.330 -11.107 -27.808 1.00 75.81 75 HIS A CA 1
ATOM 580 C C . HIS A 1 75 ? 31.416 -12.317 -27.533 1.00 75.81 75 HIS A C 1
ATOM 582 O O . HIS A 1 75 ? 30.788 -12.821 -28.464 1.00 75.81 75 HIS A O 1
ATOM 588 N N . GLY A 1 76 ? 31.265 -12.746 -26.274 1.00 81.44 76 GLY A N 1
ATOM 589 C CA . GLY A 1 76 ? 30.354 -13.840 -25.895 1.00 81.44 76 GLY A CA 1
ATOM 590 C C . GLY A 1 76 ? 28.915 -13.726 -26.441 1.00 81.44 76 GLY A C 1
ATOM 591 O O . GLY A 1 76 ? 28.305 -14.744 -26.758 1.00 81.44 76 GLY A O 1
ATOM 592 N N . LEU A 1 77 ? 28.394 -12.510 -26.670 1.00 84.69 77 LEU A N 1
ATOM 593 C CA . LEU A 1 77 ? 27.089 -12.304 -27.323 1.00 84.69 77 LEU A CA 1
ATOM 594 C C . LEU A 1 77 ? 26.994 -12.877 -28.748 1.00 84.69 77 LEU A C 1
ATOM 596 O O . LEU A 1 77 ? 25.904 -13.238 -29.179 1.00 84.69 77 LEU A O 1
ATOM 600 N N . ARG A 1 78 ? 28.106 -13.013 -29.480 1.00 85.69 78 ARG A N 1
ATOM 601 C CA . ARG A 1 78 ? 28.089 -13.665 -30.802 1.00 85.69 78 ARG A CA 1
ATOM 602 C C . ARG A 1 78 ? 27.755 -15.151 -30.701 1.00 85.69 78 ARG A C 1
ATOM 604 O O . ARG A 1 78 ? 27.160 -15.708 -31.617 1.00 85.69 78 ARG A O 1
ATOM 611 N N . GLU A 1 79 ? 28.114 -15.803 -29.596 1.00 89.12 79 GLU A N 1
ATOM 612 C CA . GLU A 1 79 ? 27.729 -17.199 -29.366 1.00 89.12 79 GLU A CA 1
ATOM 613 C C . GLU A 1 79 ? 26.240 -17.318 -29.027 1.00 89.12 79 GLU A C 1
ATOM 615 O O . GLU A 1 79 ? 25.593 -18.274 -29.449 1.00 89.12 79 GLU A O 1
ATOM 620 N N . VAL A 1 80 ? 25.674 -16.318 -28.339 1.00 90.19 80 VAL A N 1
ATOM 621 C CA . VAL A 1 80 ? 24.220 -16.211 -28.142 1.00 90.19 80 VAL A CA 1
ATOM 622 C C . VAL A 1 80 ? 23.517 -16.111 -29.498 1.00 90.19 80 VAL A C 1
ATOM 624 O O . VAL A 1 80 ? 22.637 -16.917 -29.788 1.00 90.19 80 VAL A O 1
ATOM 627 N N . GLU A 1 81 ? 23.951 -15.184 -30.357 1.00 89.00 81 GLU A N 1
ATOM 628 C CA . GLU A 1 81 ? 23.391 -14.967 -31.700 1.00 89.00 81 GLU A CA 1
ATOM 629 C C . GLU A 1 81 ? 23.390 -16.252 -32.546 1.00 89.00 81 GLU A C 1
ATOM 631 O O . GLU A 1 81 ? 22.390 -16.586 -33.175 1.00 89.00 81 GLU A O 1
ATOM 636 N N . ARG A 1 82 ? 24.471 -17.043 -32.493 1.00 89.94 82 ARG A N 1
ATOM 637 C CA . ARG A 1 82 ? 24.560 -18.341 -33.191 1.00 89.94 82 ARG A CA 1
ATOM 638 C C . ARG A 1 82 ? 23.570 -19.387 -32.684 1.00 89.94 82 ARG A C 1
ATOM 640 O O . ARG A 1 82 ? 23.211 -20.311 -33.420 1.00 89.94 82 ARG A O 1
ATOM 647 N N . MET A 1 83 ? 23.172 -19.304 -31.419 1.00 90.62 83 MET A N 1
ATOM 648 C CA . MET A 1 83 ? 22.205 -20.232 -30.841 1.00 90.62 83 MET A CA 1
ATOM 649 C C . MET A 1 83 ? 20.756 -19.817 -31.100 1.00 90.62 83 MET A C 1
ATOM 651 O O . MET A 1 83 ? 19.899 -20.707 -31.170 1.00 90.62 83 MET A O 1
ATOM 655 N N . MET A 1 84 ? 20.499 -18.523 -31.294 1.00 90.69 84 MET A N 1
ATOM 656 C CA . MET A 1 84 ? 19.176 -17.980 -31.607 1.00 90.69 84 MET A CA 1
ATOM 657 C C . MET A 1 84 ? 18.650 -18.437 -32.975 1.00 90.69 84 MET A C 1
ATOM 659 O O . MET A 1 84 ? 19.366 -19.015 -33.799 1.00 90.69 84 MET A O 1
ATOM 663 N N . GLU A 1 85 ? 17.352 -18.235 -33.200 1.00 88.56 85 GLU A N 1
ATOM 664 C CA . GLU A 1 85 ? 16.765 -18.399 -34.530 1.00 88.56 85 GLU A CA 1
ATOM 665 C C . GLU A 1 85 ? 17.162 -17.226 -35.441 1.00 88.56 85 GLU A C 1
ATOM 667 O O . GLU A 1 85 ? 17.247 -16.097 -34.961 1.00 88.56 85 GLU A O 1
ATOM 672 N N . PRO A 1 86 ? 17.346 -17.442 -36.758 1.00 85.19 86 PRO A N 1
ATOM 673 C CA . PRO A 1 86 ? 17.706 -16.366 -37.690 1.00 85.19 86 PRO A CA 1
ATOM 674 C C . PRO A 1 86 ? 16.702 -15.205 -37.747 1.00 85.19 86 PRO A C 1
ATOM 676 O O . PRO A 1 86 ? 17.047 -14.114 -38.185 1.00 85.19 86 PRO A O 1
ATOM 679 N N . THR A 1 87 ? 15.453 -15.444 -37.343 1.00 86.69 87 THR A N 1
ATOM 680 C CA . THR A 1 87 ? 14.368 -14.454 -37.291 1.00 86.69 87 THR A CA 1
ATOM 681 C C . THR A 1 87 ? 14.342 -13.640 -35.999 1.00 86.69 87 THR A C 1
ATOM 683 O O . THR A 1 87 ? 13.502 -12.753 -35.867 1.00 86.69 87 THR A O 1
ATOM 686 N N . PHE A 1 88 ? 15.207 -13.945 -35.029 1.00 88.12 88 PHE A N 1
ATOM 687 C CA . PHE A 1 88 ? 15.258 -13.230 -33.760 1.00 88.12 88 PHE A CA 1
ATOM 688 C C . PHE A 1 88 ? 15.813 -11.812 -33.950 1.00 88.12 88 PHE A C 1
ATOM 690 O O . PHE A 1 88 ? 16.901 -11.625 -34.497 1.00 88.12 88 PHE A O 1
ATOM 697 N N . ASP A 1 89 ? 15.089 -10.807 -33.455 1.00 89.00 89 ASP A N 1
ATOM 698 C CA . ASP A 1 89 ? 15.567 -9.426 -33.437 1.00 89.00 89 ASP A CA 1
ATOM 699 C C . ASP A 1 89 ? 16.621 -9.242 -32.334 1.00 89.00 89 ASP A C 1
ATOM 701 O O . ASP A 1 89 ? 16.316 -9.031 -31.157 1.00 89.00 89 ASP A O 1
ATOM 705 N N . MET A 1 90 ? 17.893 -9.290 -32.731 1.00 87.88 90 MET A N 1
ATOM 706 C CA . MET A 1 90 ? 19.030 -9.114 -31.826 1.00 87.88 90 MET A CA 1
ATOM 707 C C . MET A 1 90 ? 19.068 -7.743 -31.138 1.00 87.88 90 MET A C 1
ATOM 709 O O . MET A 1 90 ? 19.781 -7.601 -30.144 1.00 87.88 90 MET A O 1
ATOM 713 N N . THR A 1 91 ? 18.302 -6.743 -31.593 1.00 87.25 91 THR A N 1
ATOM 714 C CA . THR A 1 91 ? 18.222 -5.442 -30.910 1.00 87.25 91 THR A CA 1
ATOM 715 C C . THR A 1 91 ? 17.484 -5.515 -29.571 1.00 87.25 91 THR A C 1
ATOM 717 O O . THR A 1 91 ? 17.675 -4.639 -28.725 1.00 87.25 91 THR A O 1
ATOM 720 N N . LEU A 1 92 ? 16.695 -6.571 -29.335 1.00 88.12 92 LEU A N 1
ATOM 721 C CA . LEU A 1 92 ? 15.973 -6.779 -28.079 1.00 88.12 92 LEU A CA 1
ATOM 722 C C . LEU A 1 92 ? 16.906 -7.146 -26.920 1.00 88.12 92 LEU A C 1
ATOM 724 O O . LEU A 1 92 ? 16.656 -6.738 -25.791 1.00 88.12 92 LEU A O 1
ATOM 728 N N . LEU A 1 93 ? 18.002 -7.868 -27.181 1.00 88.69 93 LEU A N 1
ATOM 729 C CA . LEU A 1 93 ? 18.929 -8.305 -26.131 1.00 88.69 93 LEU A CA 1
ATOM 730 C C . LEU A 1 93 ? 19.634 -7.128 -25.436 1.00 88.69 93 LEU A C 1
ATOM 732 O O . LEU A 1 93 ? 19.557 -7.052 -24.211 1.00 88.69 93 LEU A O 1
ATOM 736 N N . PRO A 1 94 ? 20.277 -6.179 -26.148 1.00 87.31 94 PRO A N 1
ATOM 737 C CA . PRO A 1 94 ? 20.861 -5.003 -25.509 1.00 87.31 94 PRO A CA 1
ATOM 738 C C . PRO A 1 94 ? 19.835 -4.166 -24.739 1.00 87.31 94 PRO A C 1
ATOM 740 O O . PRO A 1 94 ? 20.123 -3.768 -23.614 1.00 87.31 94 PRO A O 1
ATOM 743 N N . LYS A 1 95 ? 18.634 -3.958 -25.305 1.00 84.06 95 LYS A N 1
ATOM 744 C CA . LYS A 1 95 ? 17.535 -3.229 -24.644 1.00 84.06 95 LYS A CA 1
ATOM 745 C C . LYS A 1 95 ? 17.093 -3.921 -23.353 1.00 84.06 95 LYS A C 1
ATOM 747 O O . LYS A 1 95 ? 16.964 -3.271 -22.322 1.00 84.06 95 LYS A O 1
ATOM 752 N N . GLY A 1 96 ? 16.909 -5.239 -23.410 1.00 86.56 96 GLY A N 1
ATOM 753 C CA . GLY A 1 96 ? 16.525 -6.055 -22.265 1.00 86.56 96 GLY A CA 1
ATOM 754 C C . GLY A 1 96 ? 17.596 -6.074 -21.183 1.00 86.56 96 GLY A C 1
ATOM 755 O O . GLY A 1 96 ? 17.286 -5.947 -20.012 1.00 86.56 96 GLY A O 1
ATOM 756 N N . ILE A 1 97 ? 18.875 -6.183 -21.547 1.00 88.00 97 ILE A N 1
ATOM 757 C CA . ILE A 1 97 ? 19.968 -6.144 -20.566 1.00 88.00 97 ILE A CA 1
ATOM 758 C C . ILE A 1 97 ? 19.995 -4.782 -19.878 1.00 88.00 97 ILE A C 1
ATOM 760 O O . ILE A 1 97 ? 20.121 -4.706 -18.659 1.00 88.00 97 ILE A O 1
ATOM 764 N N . GLN A 1 98 ? 19.863 -3.714 -20.659 1.00 83.56 98 GLN A N 1
ATOM 765 C CA . GLN A 1 98 ? 19.905 -2.343 -20.178 1.00 83.56 98 GLN A CA 1
ATOM 766 C C . GLN A 1 98 ? 18.765 -2.003 -19.214 1.00 83.56 98 GLN A C 1
ATOM 768 O O . GLN A 1 98 ? 18.992 -1.213 -18.303 1.00 83.56 98 GLN A O 1
ATOM 773 N N . SER A 1 99 ? 17.588 -2.625 -19.343 1.00 80.44 99 SER A N 1
ATOM 774 C CA . SER A 1 99 ? 16.470 -2.380 -18.422 1.00 80.44 99 SER A CA 1
ATOM 775 C C . SER A 1 99 ? 16.721 -2.860 -16.989 1.00 80.44 99 SER A C 1
ATOM 777 O O . SER A 1 99 ? 16.000 -2.444 -16.091 1.00 80.44 99 SER A O 1
ATOM 779 N N . TYR A 1 100 ? 17.725 -3.715 -16.753 1.00 82.56 100 TYR A N 1
ATOM 780 C CA . TYR A 1 100 ? 18.118 -4.161 -15.405 1.00 82.56 100 TYR A CA 1
ATOM 781 C C . TYR A 1 100 ? 19.381 -3.473 -14.873 1.00 82.56 100 TYR A C 1
ATOM 783 O O . TYR A 1 100 ? 19.793 -3.744 -13.744 1.00 82.56 100 TYR A O 1
ATOM 791 N N . VAL A 1 101 ? 20.050 -2.644 -15.680 1.00 81.31 101 VAL A N 1
ATOM 792 C CA . VAL A 1 101 ? 21.294 -1.974 -15.278 1.00 81.31 101 VAL A CA 1
ATOM 793 C C . VAL A 1 101 ? 20.938 -0.652 -14.608 1.00 81.31 101 VAL A C 1
ATOM 795 O O . VAL A 1 101 ? 20.443 0.266 -15.257 1.00 81.31 101 VAL A O 1
ATOM 798 N N . LEU A 1 102 ? 21.211 -0.553 -13.307 1.00 76.25 102 LEU A N 1
ATOM 799 C CA . LEU A 1 102 ? 20.960 0.663 -12.532 1.00 76.25 102 LEU A CA 1
ATOM 800 C C . LEU A 1 102 ? 21.963 1.778 -12.887 1.00 76.25 102 LEU A C 1
ATOM 802 O O . LEU A 1 102 ? 23.043 1.492 -13.421 1.00 76.25 102 LEU A O 1
ATOM 806 N N . PRO A 1 103 ? 21.671 3.051 -12.550 1.00 70.88 103 PRO A N 1
ATOM 807 C CA . PRO A 1 103 ? 22.643 4.128 -12.694 1.00 70.88 103 PRO A CA 1
ATOM 808 C C . PRO A 1 103 ? 23.990 3.769 -12.055 1.00 70.88 103 PRO A C 1
ATOM 810 O O . PRO A 1 103 ? 24.042 3.162 -10.987 1.00 70.88 103 PRO A O 1
ATOM 813 N N . GLN A 1 104 ? 25.087 4.157 -12.713 1.00 73.88 104 GLN A N 1
ATOM 814 C CA . GLN A 1 104 ? 26.473 3.873 -12.297 1.00 73.88 104 GLN A CA 1
ATOM 815 C C . GLN A 1 104 ? 26.894 2.392 -12.369 1.00 73.88 104 GLN A C 1
ATOM 817 O O . GLN A 1 104 ? 28.063 2.081 -12.131 1.00 73.88 104 GLN A O 1
ATOM 822 N N . GLN A 1 105 ? 25.995 1.476 -12.738 1.00 78.25 105 GLN A N 1
ATOM 823 C CA . GLN A 1 105 ? 26.358 0.098 -13.048 1.00 78.25 105 GLN A CA 1
ATOM 824 C C . GLN A 1 105 ? 26.756 -0.042 -14.517 1.00 78.25 105 GLN A C 1
ATOM 826 O O . GLN A 1 105 ? 26.246 0.641 -15.400 1.00 78.25 105 GLN A O 1
ATOM 831 N N . ASN A 1 106 ? 27.669 -0.975 -14.774 1.00 80.69 106 ASN A N 1
ATOM 832 C CA . ASN A 1 106 ? 28.059 -1.374 -16.117 1.00 80.69 106 ASN A CA 1
ATOM 833 C C . ASN A 1 106 ? 27.700 -2.841 -16.313 1.00 80.69 106 ASN A C 1
ATOM 835 O O . ASN A 1 106 ? 27.935 -3.660 -15.424 1.00 80.69 106 ASN A O 1
ATOM 839 N N . SER A 1 107 ? 27.193 -3.179 -17.494 1.00 85.06 107 SER A N 1
ATOM 840 C CA . SER A 1 107 ? 27.033 -4.574 -17.890 1.00 85.06 107 SER A CA 1
ATOM 841 C C . SER A 1 107 ? 28.169 -4.978 -18.837 1.00 85.06 107 SER A C 1
ATOM 843 O O . SER A 1 107 ? 28.420 -4.271 -19.815 1.00 85.06 107 SER A O 1
ATOM 845 N N . PRO A 1 108 ? 28.846 -6.117 -18.593 1.00 86.62 108 PRO A N 1
ATOM 846 C CA . PRO A 1 108 ? 29.903 -6.627 -19.466 1.00 86.62 108 PRO A CA 1
ATOM 847 C C . PRO A 1 108 ? 29.358 -7.118 -20.816 1.00 86.62 108 PRO A C 1
ATOM 849 O O . PRO A 1 108 ? 30.130 -7.421 -21.724 1.00 86.62 108 PRO A O 1
ATOM 852 N N . TRP A 1 109 ? 28.033 -7.200 -20.950 1.00 86.81 109 TRP A N 1
ATOM 853 C CA . TRP A 1 109 ? 27.348 -7.710 -22.130 1.00 86.81 109 TRP A CA 1
ATOM 854 C C . TRP A 1 109 ? 26.955 -6.616 -23.125 1.00 86.81 109 TRP A C 1
ATOM 856 O O . TRP A 1 109 ? 26.634 -6.939 -24.260 1.00 86.81 109 TRP A O 1
ATOM 866 N N . ILE A 1 110 ? 27.010 -5.334 -22.755 1.00 81.81 110 ILE A N 1
ATOM 867 C CA . ILE A 1 110 ? 26.666 -4.211 -23.644 1.00 81.81 110 ILE A CA 1
ATOM 868 C C . ILE A 1 110 ? 27.813 -3.198 -23.709 1.00 81.81 110 ILE A C 1
ATOM 870 O O . ILE A 1 110 ? 28.490 -2.937 -22.717 1.00 81.81 110 ILE A O 1
ATOM 874 N N . SER A 1 111 ? 28.059 -2.617 -24.886 1.00 69.12 111 SER A N 1
ATOM 875 C CA . SER A 1 111 ? 29.084 -1.578 -25.048 1.00 69.12 111 SER A CA 1
ATOM 876 C C . SER A 1 111 ? 28.660 -0.260 -24.391 1.00 69.12 111 SER A C 1
ATOM 878 O O . SER A 1 111 ? 27.497 0.123 -24.476 1.00 69.12 111 SER A O 1
ATOM 880 N N . LEU A 1 112 ? 29.619 0.471 -23.806 1.00 57.62 112 LEU A N 1
ATOM 881 C CA . LEU A 1 112 ? 29.414 1.790 -23.173 1.00 57.62 112 LEU A CA 1
ATOM 882 C C . LEU A 1 112 ? 28.732 2.809 -24.106 1.00 57.62 112 LEU A C 1
ATOM 884 O O . LEU A 1 112 ? 27.933 3.618 -23.659 1.00 57.62 112 LEU A O 1
ATOM 888 N N . THR A 1 113 ? 28.986 2.744 -25.415 1.00 48.78 113 THR A N 1
ATOM 889 C CA . THR A 1 113 ? 28.341 3.597 -26.432 1.00 48.78 113 THR A CA 1
ATOM 890 C C . THR A 1 113 ? 26.859 3.289 -26.654 1.00 48.78 113 THR A C 1
ATOM 892 O O . THR A 1 113 ? 26.143 4.128 -27.189 1.00 48.78 113 THR A O 1
ATOM 895 N N . SER A 1 114 ? 26.399 2.100 -26.260 1.00 49.94 114 SER A N 1
ATOM 896 C CA . SER A 1 114 ? 24.993 1.675 -26.302 1.00 49.94 114 SER A CA 1
ATOM 897 C C . SER A 1 114 ? 24.297 1.840 -24.952 1.00 49.94 114 SER A C 1
ATOM 899 O O . SER A 1 114 ? 23.089 1.645 -24.868 1.00 49.94 114 SER A O 1
ATOM 901 N N . GLN A 1 115 ? 25.032 2.223 -23.902 1.00 50.97 115 GLN A N 1
ATOM 902 C CA . GLN A 1 115 ? 24.467 2.576 -22.606 1.00 50.97 115 GLN A CA 1
ATOM 903 C C . GLN A 1 115 ? 23.850 3.980 -22.667 1.00 50.97 115 GLN A C 1
ATOM 905 O O . GLN A 1 115 ? 24.248 4.895 -21.952 1.00 50.97 115 GLN A O 1
ATOM 910 N N . SER A 1 116 ? 22.851 4.170 -23.530 1.00 47.09 116 SER A N 1
ATOM 911 C CA . SER A 1 116 ? 21.837 5.184 -23.277 1.00 47.09 116 SER A CA 1
ATOM 912 C C . SER A 1 116 ? 21.063 4.723 -22.049 1.00 47.09 116 SER A C 1
ATOM 914 O O . SER A 1 116 ? 20.030 4.067 -22.184 1.00 47.09 116 SER A O 1
ATOM 916 N N . PHE A 1 117 ? 21.564 5.009 -20.838 1.00 50.44 117 PHE A N 1
ATOM 917 C CA . PHE A 1 117 ? 20.673 5.092 -19.675 1.00 50.44 117 PHE A CA 1
ATOM 918 C C . PHE A 1 117 ? 19.388 5.732 -20.188 1.00 50.44 117 PHE A C 1
ATOM 920 O O . PHE A 1 117 ? 19.509 6.682 -20.968 1.00 50.44 117 PHE A O 1
ATOM 927 N N . LEU A 1 118 ? 18.213 5.164 -19.885 1.00 49.06 118 LEU A N 1
ATOM 928 C CA . LEU A 1 118 ? 16.952 5.872 -20.092 1.00 49.06 118 LEU A CA 1
ATOM 929 C C . LEU A 1 118 ? 17.201 7.237 -19.487 1.00 49.06 118 LEU A C 1
ATOM 931 O O . LEU A 1 118 ? 17.295 7.369 -18.268 1.00 49.06 118 LEU A O 1
ATOM 935 N N . ASN A 1 119 ? 17.542 8.197 -20.343 1.00 49.62 119 ASN A N 1
ATOM 936 C CA . ASN A 1 119 ? 18.101 9.427 -19.852 1.00 49.62 119 ASN A CA 1
ATOM 937 C C . ASN A 1 119 ? 16.903 9.987 -19.111 1.00 49.62 119 ASN A C 1
ATOM 939 O O . ASN A 1 119 ? 15.823 10.062 -19.700 1.00 49.62 119 ASN A O 1
ATOM 943 N N . CYS A 1 120 ? 17.043 10.323 -17.830 1.00 47.78 120 CYS A N 1
ATOM 944 C CA . CYS A 1 120 ? 15.924 10.893 -17.085 1.00 47.78 120 CYS A CA 1
ATOM 945 C C . CYS A 1 120 ? 15.290 12.064 -17.865 1.00 47.78 120 CYS A C 1
ATOM 947 O O . CYS A 1 120 ? 14.103 12.315 -17.731 1.00 47.78 120 CYS A O 1
ATOM 949 N N . THR A 1 121 ? 16.045 12.703 -18.774 1.00 47.25 121 THR A N 1
ATOM 950 C CA . THR A 1 121 ? 15.581 13.699 -19.749 1.00 47.25 121 THR A CA 1
ATOM 951 C C . THR A 1 121 ? 14.668 13.203 -20.884 1.00 47.25 121 THR A C 1
ATOM 953 O O . THR A 1 121 ? 13.912 14.019 -21.402 1.00 47.25 121 THR A O 1
ATOM 956 N N . GLU A 1 122 ? 14.694 11.937 -21.312 1.00 54.34 122 GLU A N 1
ATOM 957 C CA . GLU A 1 122 ? 13.720 11.378 -22.269 1.00 54.34 122 GLU A CA 1
ATOM 958 C C . GLU A 1 122 ? 12.429 10.939 -21.576 1.00 54.34 122 GLU A C 1
ATOM 960 O O . GLU A 1 122 ? 11.356 11.331 -22.031 1.00 54.34 122 GLU A O 1
ATOM 965 N N . LEU A 1 123 ? 12.523 10.242 -20.435 1.00 57.72 123 LEU A N 1
ATOM 966 C CA . LEU A 1 123 ? 11.352 9.888 -19.619 1.00 57.72 123 LEU A CA 1
ATOM 967 C C . LEU A 1 123 ? 10.627 11.155 -19.118 1.00 57.72 123 LEU A C 1
ATOM 969 O O . LEU A 1 123 ? 9.405 11.245 -19.167 1.00 57.72 123 LEU A O 1
ATOM 973 N N . SER A 1 124 ? 11.391 12.190 -18.744 1.00 52.31 124 SER A N 1
ATOM 974 C CA . SER A 1 124 ? 10.879 13.506 -18.338 1.00 52.31 124 SER A CA 1
ATOM 975 C C . SER A 1 124 ? 10.085 14.236 -19.425 1.00 52.31 124 SER A C 1
ATOM 977 O O . SER A 1 124 ? 9.245 15.060 -19.075 1.00 52.31 124 SER A O 1
ATOM 979 N N . ARG A 1 125 ? 10.345 14.014 -20.722 1.00 56.16 125 ARG A N 1
ATOM 980 C CA . ARG A 1 125 ? 9.693 14.796 -21.793 1.00 56.16 125 ARG A CA 1
ATOM 981 C C . ARG A 1 125 ? 8.253 14.371 -22.066 1.00 56.16 125 ARG A C 1
ATOM 983 O O . ARG A 1 125 ? 7.488 15.184 -22.574 1.00 56.16 125 ARG A O 1
ATOM 990 N N . SER A 1 126 ? 7.904 13.125 -21.756 1.00 66.81 126 SER A N 1
ATOM 991 C CA . SER A 1 126 ? 6.545 12.577 -21.877 1.00 66.81 126 SER A CA 1
ATOM 992 C C . SER A 1 126 ? 5.892 12.281 -20.526 1.00 66.81 126 SER A C 1
ATOM 994 O O . SER A 1 126 ? 4.772 11.780 -20.494 1.00 66.81 126 SER A O 1
ATOM 996 N N . SER A 1 127 ? 6.596 12.566 -19.430 1.00 78.69 127 SER A N 1
ATOM 997 C CA . SER A 1 127 ? 6.122 12.364 -18.066 1.00 78.69 127 SER A CA 1
ATOM 998 C C . SER A 1 127 ? 4.878 13.221 -17.792 1.00 78.69 127 SER A C 1
ATOM 1000 O O . SER A 1 127 ? 4.884 14.417 -18.108 1.00 78.69 127 SER A O 1
ATOM 1002 N N . PRO A 1 128 ? 3.814 12.663 -17.188 1.00 85.19 128 PRO A N 1
ATOM 1003 C CA . PRO A 1 128 ? 2.666 13.451 -16.756 1.00 85.19 128 PRO A CA 1
ATOM 1004 C C . PRO A 1 128 ? 3.049 14.467 -15.676 1.00 85.19 128 PRO A C 1
ATOM 1006 O O . PRO A 1 128 ? 2.520 15.579 -15.676 1.00 85.19 128 PRO A O 1
ATOM 1009 N N . CYS A 1 129 ? 4.005 14.142 -14.798 1.00 88.25 129 CYS A N 1
ATOM 1010 C CA . CYS A 1 129 ? 4.557 15.120 -13.869 1.00 88.25 129 CYS A CA 1
ATOM 1011 C C . CYS A 1 129 ? 5.550 16.050 -14.583 1.00 88.25 129 CYS A C 1
ATOM 1013 O O . CYS A 1 129 ? 6.510 15.591 -15.205 1.00 88.25 129 CYS A O 1
ATOM 1015 N N . GLN A 1 130 ? 5.330 17.363 -14.462 1.00 87.25 130 GLN A N 1
ATOM 1016 C CA . GLN A 1 130 ? 6.177 18.398 -15.071 1.00 87.25 130 GLN A CA 1
ATOM 1017 C C . GLN A 1 130 ? 7.381 18.797 -14.195 1.00 87.25 130 GLN A C 1
ATOM 1019 O O . GLN A 1 130 ? 8.273 19.506 -14.662 1.00 87.25 130 GLN A O 1
ATOM 1024 N N . ASP A 1 131 ? 7.427 18.362 -12.931 1.00 90.94 131 ASP A N 1
ATOM 1025 C CA . ASP A 1 131 ? 8.528 18.668 -12.014 1.00 90.94 131 ASP A CA 1
ATOM 1026 C C . ASP A 1 131 ? 9.655 17.633 -12.148 1.00 90.94 131 ASP A C 1
ATOM 1028 O O . ASP A 1 131 ? 9.571 16.507 -11.655 1.00 90.94 131 ASP A O 1
ATOM 1032 N N . GLN A 1 132 ? 10.736 18.033 -12.820 1.00 89.19 132 GLN A N 1
ATOM 1033 C CA . GLN A 1 132 ? 11.876 17.157 -13.102 1.00 89.19 132 GLN A CA 1
ATOM 1034 C C . GLN A 1 132 ? 12.625 16.698 -11.846 1.00 89.19 132 GLN A C 1
ATOM 1036 O O . GLN A 1 132 ? 13.185 15.605 -11.846 1.00 89.19 132 GLN A O 1
ATOM 1041 N N . GLU A 1 133 ? 12.656 17.511 -10.790 1.00 92.44 133 GLU A N 1
ATOM 1042 C CA . GLU A 1 133 ? 13.362 17.169 -9.553 1.00 92.44 133 GLU A CA 1
ATOM 1043 C C . GLU A 1 133 ? 12.566 16.131 -8.757 1.00 92.44 133 GLU A C 1
ATOM 1045 O O . GLU A 1 133 ? 13.134 15.153 -8.278 1.00 92.44 133 GLU A O 1
ATOM 1050 N N . VAL A 1 134 ? 11.238 16.282 -8.713 1.00 94.06 134 VAL A N 1
ATOM 1051 C CA . VAL A 1 134 ? 10.317 15.285 -8.142 1.00 94.06 134 VAL A CA 1
ATOM 1052 C C . VAL A 1 134 ? 10.419 13.954 -8.895 1.00 94.06 134 VAL A C 1
ATOM 1054 O O . VAL A 1 134 ? 10.586 12.908 -8.271 1.00 94.06 134 VAL A O 1
ATOM 1057 N N . VAL A 1 135 ? 10.392 13.973 -10.233 1.00 91.25 135 VAL A N 1
ATOM 1058 C CA . VAL A 1 135 ? 10.559 12.755 -11.050 1.00 91.25 135 VAL A CA 1
ATOM 1059 C C . VAL A 1 135 ? 11.916 12.092 -10.791 1.00 91.25 135 VAL A C 1
ATOM 1061 O O . VAL A 1 135 ? 11.987 10.872 -10.650 1.00 91.25 135 VAL A O 1
ATOM 1064 N N . GLN A 1 136 ? 12.990 12.877 -10.679 1.00 87.94 136 GLN A N 1
ATOM 1065 C CA . GLN A 1 136 ? 14.328 12.354 -10.401 1.00 87.94 136 GLN A CA 1
ATOM 1066 C C . GLN A 1 136 ? 14.410 11.668 -9.029 1.00 87.94 136 GLN A C 1
ATOM 1068 O O . GLN A 1 136 ? 14.946 10.564 -8.944 1.00 87.94 136 GLN A O 1
ATOM 1073 N N . ILE A 1 137 ? 13.844 12.277 -7.981 1.00 91.00 137 ILE A N 1
ATOM 1074 C CA . ILE A 1 137 ? 13.774 11.676 -6.638 1.00 91.00 137 ILE A CA 1
ATOM 1075 C C . ILE A 1 137 ? 13.019 10.341 -6.689 1.00 91.00 137 ILE A C 1
ATOM 1077 O O . ILE A 1 137 ? 13.494 9.338 -6.160 1.00 91.00 137 ILE A O 1
ATOM 1081 N N . ALA A 1 138 ? 11.873 10.302 -7.374 1.00 90.75 138 ALA A N 1
ATOM 1082 C CA . ALA A 1 138 ? 11.070 9.087 -7.485 1.00 90.75 138 ALA A CA 1
ATOM 1083 C C . ALA A 1 138 ? 11.797 7.956 -8.231 1.00 90.75 138 ALA A C 1
ATOM 1085 O O . ALA A 1 138 ? 11.705 6.800 -7.821 1.00 90.75 138 ALA A O 1
ATOM 1086 N N . LEU A 1 139 ? 12.553 8.279 -9.286 1.00 84.94 139 LEU A N 1
ATOM 1087 C CA . LEU A 1 139 ? 13.390 7.310 -9.998 1.00 84.94 139 LEU A CA 1
ATOM 1088 C C . LEU A 1 139 ? 14.514 6.767 -9.105 1.00 84.94 139 LEU A C 1
ATOM 1090 O O . LEU A 1 139 ? 14.776 5.567 -9.107 1.00 84.94 139 LEU A O 1
ATOM 1094 N N . GLU A 1 140 ? 15.170 7.627 -8.323 1.00 84.81 140 GLU A N 1
ATOM 1095 C CA . GLU A 1 140 ? 16.226 7.214 -7.393 1.00 84.81 140 GLU A CA 1
ATOM 1096 C C . GLU A 1 140 ? 15.721 6.286 -6.289 1.00 84.81 140 GLU A C 1
ATOM 1098 O O . GLU A 1 140 ? 16.414 5.329 -5.935 1.00 84.81 140 GLU A O 1
ATOM 1103 N N . ASP A 1 141 ? 14.523 6.539 -5.765 1.00 84.88 141 ASP A N 1
ATOM 1104 C CA . ASP A 1 141 ? 13.881 5.661 -4.786 1.00 84.88 141 ASP A CA 1
ATOM 1105 C C . ASP A 1 141 ? 13.420 4.345 -5.431 1.00 84.88 141 ASP A C 1
ATOM 1107 O O . ASP A 1 141 ? 13.681 3.270 -4.886 1.00 84.88 141 ASP A O 1
ATOM 1111 N N . HIS A 1 142 ? 12.875 4.393 -6.650 1.00 84.38 142 HIS A N 1
ATOM 1112 C CA . HIS A 1 142 ? 12.549 3.191 -7.421 1.00 84.38 142 HIS A CA 1
ATOM 1113 C C . HIS A 1 142 ? 13.768 2.287 -7.646 1.00 84.38 142 HIS A C 1
ATOM 1115 O O . HIS A 1 142 ? 13.682 1.074 -7.453 1.00 84.38 142 HIS A O 1
ATOM 1121 N N . TYR A 1 143 ? 14.941 2.853 -7.950 1.00 76.94 143 TYR A N 1
ATOM 1122 C CA . TYR A 1 143 ? 16.180 2.078 -8.094 1.00 76.94 143 TYR A CA 1
ATOM 1123 C C . TYR A 1 143 ? 16.642 1.388 -6.803 1.00 76.94 143 TYR A C 1
ATOM 1125 O O . TYR A 1 143 ? 17.400 0.417 -6.871 1.00 76.94 143 TYR A O 1
ATOM 1133 N N . LYS A 1 144 ? 16.199 1.859 -5.631 1.00 77.81 144 LYS A N 1
ATOM 1134 C CA . LYS A 1 144 ? 16.448 1.207 -4.334 1.00 77.81 144 LYS A CA 1
ATOM 1135 C C . LYS A 1 144 ? 15.415 0.120 -4.014 1.00 77.81 144 LYS A C 1
ATOM 1137 O O . LYS A 1 144 ? 15.618 -0.629 -3.063 1.00 77.81 144 LYS A O 1
ATOM 1142 N N . GLY A 1 145 ? 14.369 -0.012 -4.831 1.00 75.50 145 GLY A N 1
ATOM 1143 C CA . GLY A 1 145 ? 13.251 -0.929 -4.614 1.00 75.50 145 GLY A CA 1
ATOM 1144 C C . GLY A 1 145 ? 12.088 -0.313 -3.835 1.00 75.50 145 GLY A C 1
ATOM 1145 O O . GLY A 1 145 ? 11.184 -1.044 -3.435 1.00 75.50 145 GLY A O 1
ATOM 1146 N N . ASP A 1 146 ? 12.090 1.006 -3.640 1.00 78.75 146 ASP A N 1
ATOM 1147 C CA . ASP A 1 146 ? 11.033 1.720 -2.934 1.00 78.75 146 ASP A CA 1
ATOM 1148 C C . ASP A 1 146 ? 10.034 2.335 -3.928 1.00 78.75 146 ASP A C 1
ATOM 1150 O O . ASP A 1 146 ? 10.371 2.694 -5.052 1.00 78.75 146 ASP A O 1
ATOM 1154 N N . ASN A 1 147 ? 8.778 2.507 -3.511 1.00 79.44 147 ASN A N 1
ATOM 1155 C CA . ASN A 1 147 ? 7.826 3.418 -4.164 1.00 79.44 147 ASN A CA 1
ATOM 1156 C C . ASN A 1 147 ? 7.542 3.190 -5.659 1.00 79.44 147 ASN A C 1
ATOM 1158 O O . ASN A 1 147 ? 7.293 4.152 -6.389 1.00 79.44 147 ASN A O 1
ATOM 1162 N N . VAL A 1 148 ? 7.490 1.932 -6.108 1.00 86.00 148 VAL A N 1
ATOM 1163 C CA . VAL A 1 148 ? 7.155 1.568 -7.502 1.00 86.00 148 VAL A CA 1
ATOM 1164 C C . VAL A 1 148 ? 5.903 2.302 -8.004 1.00 86.00 148 VAL A C 1
ATOM 1166 O O . VAL A 1 148 ? 5.924 2.909 -9.071 1.00 86.00 148 VAL A O 1
ATOM 1169 N N . MET A 1 149 ? 4.842 2.349 -7.191 1.00 91.94 149 MET A N 1
ATOM 1170 C CA . MET A 1 149 ? 3.601 3.059 -7.524 1.00 91.94 149 MET A CA 1
ATOM 1171 C C . MET A 1 149 ? 3.813 4.564 -7.757 1.00 91.94 149 MET A C 1
ATOM 1173 O O . MET A 1 149 ? 3.264 5.113 -8.707 1.00 91.94 149 MET A O 1
ATOM 1177 N N . ILE A 1 150 ? 4.641 5.225 -6.943 1.00 94.56 150 ILE A N 1
ATOM 1178 C CA . ILE A 1 150 ? 4.924 6.664 -7.067 1.00 94.56 150 ILE A CA 1
ATOM 1179 C C . ILE A 1 150 ? 5.693 6.947 -8.355 1.00 94.56 150 ILE A C 1
ATOM 1181 O O . ILE A 1 150 ? 5.339 7.863 -9.095 1.00 94.56 150 ILE A O 1
ATOM 1185 N N . CYS A 1 151 ? 6.707 6.130 -8.648 1.00 91.62 151 CYS A N 1
ATOM 1186 C CA . CYS A 1 151 ? 7.476 6.237 -9.881 1.00 91.62 151 CYS A CA 1
ATOM 1187 C C . CYS A 1 151 ? 6.585 6.034 -11.115 1.00 91.62 151 CYS A C 1
ATOM 1189 O O . CYS A 1 151 ? 6.630 6.853 -12.034 1.00 91.62 151 CYS A O 1
ATOM 1191 N N . ASN A 1 152 ? 5.728 5.007 -11.116 1.00 91.25 152 ASN A N 1
ATOM 1192 C CA . ASN A 1 152 ? 4.838 4.717 -12.242 1.00 91.25 152 ASN A CA 1
ATOM 1193 C C . ASN A 1 152 ? 3.826 5.843 -12.491 1.00 91.25 152 ASN A C 1
ATOM 1195 O O . ASN A 1 152 ? 3.642 6.271 -13.632 1.00 91.25 152 ASN A O 1
ATOM 1199 N N . VAL A 1 153 ? 3.231 6.392 -11.430 1.00 95.69 153 VAL A N 1
ATOM 1200 C CA . VAL A 1 153 ? 2.295 7.517 -11.544 1.00 95.69 153 VAL A CA 1
ATOM 1201 C C . VAL A 1 153 ? 3.000 8.761 -12.077 1.00 95.69 153 VAL A C 1
ATOM 1203 O O . VAL A 1 153 ? 2.491 9.399 -12.995 1.00 95.69 153 VAL A O 1
ATOM 1206 N N . LEU A 1 154 ? 4.172 9.105 -11.536 1.00 94.38 154 LEU A N 1
ATOM 1207 C CA . LEU A 1 154 ? 4.894 10.309 -11.944 1.00 94.38 154 LEU A CA 1
ATOM 1208 C C . LEU A 1 154 ? 5.432 10.214 -13.372 1.00 94.38 154 LEU A C 1
ATOM 1210 O O . LEU A 1 154 ? 5.347 11.206 -14.085 1.00 94.38 154 LEU A O 1
ATOM 1214 N N . CYS A 1 155 ? 5.956 9.054 -13.782 1.00 89.56 155 CYS A N 1
ATOM 1215 C CA . CYS A 1 155 ? 6.628 8.879 -15.074 1.00 89.56 155 CYS A CA 1
ATOM 1216 C C . CYS A 1 155 ? 5.683 8.490 -16.215 1.00 89.56 155 CYS A C 1
ATOM 1218 O O . CYS A 1 155 ? 5.914 8.892 -17.354 1.00 89.56 155 CYS A O 1
ATOM 1220 N N . PHE A 1 156 ? 4.640 7.711 -15.925 1.00 89.06 156 PHE A N 1
ATOM 1221 C CA . PHE A 1 156 ? 3.763 7.123 -16.944 1.00 89.06 156 PHE A CA 1
ATOM 1222 C C . PHE A 1 156 ? 2.291 7.486 -16.753 1.00 89.06 156 PHE A C 1
ATOM 1224 O O . PHE A 1 156 ? 1.517 7.409 -17.702 1.00 89.06 156 PHE A O 1
ATOM 1231 N N . GLY A 1 157 ? 1.894 7.923 -15.556 1.00 93.69 157 GLY A N 1
ATOM 1232 C CA . GLY A 1 157 ? 0.489 8.209 -15.263 1.00 93.69 157 GLY A CA 1
ATOM 1233 C C . GLY A 1 157 ? -0.314 6.925 -15.145 1.00 93.69 157 GLY A C 1
ATOM 1234 O O . GLY A 1 157 ? -1.499 6.903 -15.467 1.00 93.69 157 GLY A O 1
ATOM 1235 N N . GLU A 1 158 ? 0.341 5.857 -14.694 1.00 94.25 158 GLU A N 1
ATOM 1236 C CA . GLU A 1 158 ? -0.244 4.533 -14.551 1.00 94.25 158 GLU A CA 1
ATOM 1237 C C . GLU A 1 158 ? -0.109 4.036 -13.116 1.00 94.25 158 GLU A C 1
ATOM 1239 O O . GLU A 1 158 ? 0.862 4.321 -12.411 1.00 94.25 158 GLU A O 1
ATOM 1244 N N . SER A 1 159 ? -1.086 3.246 -12.688 1.00 94.50 159 SER A N 1
ATOM 1245 C CA . SER A 1 159 ? -1.020 2.487 -11.449 1.00 94.50 159 SER A CA 1
ATOM 1246 C C . SER A 1 159 ? -1.680 1.138 -11.665 1.00 94.50 159 SER A C 1
ATOM 1248 O O . SER A 1 159 ? -2.737 1.045 -12.285 1.00 94.50 159 SER A O 1
ATOM 1250 N N . ASP A 1 160 ? -1.084 0.085 -11.129 1.00 91.75 160 ASP A N 1
ATOM 1251 C CA . ASP A 1 160 ? -1.639 -1.253 -11.231 1.00 91.75 160 ASP A CA 1
ATOM 1252 C C . ASP A 1 160 ? -1.523 -2.003 -9.909 1.00 91.75 160 ASP A C 1
ATOM 1254 O O . ASP A 1 160 ? -0.734 -1.658 -9.025 1.00 91.75 160 ASP A O 1
ATOM 1258 N N . CYS A 1 161 ? -2.400 -2.987 -9.743 1.00 85.56 161 CYS A N 1
ATOM 1259 C CA . CYS A 1 161 ? -2.376 -3.884 -8.604 1.00 85.56 161 CYS A CA 1
ATOM 1260 C C . CYS A 1 161 ? -2.987 -5.222 -9.015 1.00 85.56 161 CYS A C 1
ATOM 1262 O O . CYS A 1 161 ? -4.160 -5.308 -9.390 1.00 85.56 161 CYS A O 1
ATOM 1264 N N . SER A 1 162 ? -2.161 -6.264 -8.933 1.00 74.50 162 SER A N 1
ATOM 1265 C CA . SER A 1 162 ? -2.552 -7.644 -9.220 1.00 74.50 162 SER A CA 1
ATOM 1266 C C . SER A 1 162 ? -3.498 -8.224 -8.160 1.00 74.50 162 SER A C 1
ATOM 1268 O O . SER A 1 162 ? -3.742 -7.621 -7.112 1.00 74.50 162 SER A O 1
ATOM 1270 N N . ASN A 1 163 ? -3.981 -9.440 -8.432 1.00 66.88 163 ASN A N 1
ATOM 1271 C CA . ASN A 1 163 ? -4.982 -10.163 -7.651 1.00 66.88 163 ASN A CA 1
ATOM 1272 C C . ASN A 1 163 ? -4.759 -10.110 -6.131 1.00 66.88 163 ASN A C 1
ATOM 1274 O O . ASN A 1 163 ? -3.643 -10.177 -5.603 1.00 66.88 163 ASN A O 1
ATOM 1278 N N . THR A 1 164 ? -5.876 -10.072 -5.422 1.00 69.44 164 THR A N 1
ATOM 1279 C CA . THR A 1 164 ? -6.001 -10.274 -3.981 1.00 69.44 164 THR A CA 1
ATOM 1280 C C . THR A 1 164 ? -6.767 -11.558 -3.701 1.00 69.44 164 THR A C 1
ATOM 1282 O O . THR A 1 164 ? -7.501 -12.045 -4.557 1.00 69.44 164 THR A O 1
ATOM 1285 N N . LEU A 1 165 ? -6.577 -12.148 -2.514 1.00 77.88 165 LEU A N 1
ATOM 1286 C CA . LEU A 1 165 ? -7.440 -13.243 -2.065 1.00 77.88 165 LEU A CA 1
ATOM 1287 C C . LEU A 1 165 ? -8.788 -12.651 -1.636 1.00 77.88 165 LEU A C 1
ATOM 1289 O O . LEU A 1 165 ? -9.005 -12.365 -0.461 1.00 77.88 165 LEU A O 1
ATOM 1293 N N . GLU A 1 166 ? -9.650 -12.431 -2.621 1.00 77.25 166 GLU A N 1
ATOM 1294 C CA . GLU A 1 166 ? -11.026 -11.958 -2.472 1.00 77.25 166 GLU A CA 1
ATOM 1295 C C . GLU A 1 166 ? -11.980 -13.133 -2.736 1.00 77.25 166 GLU A C 1
ATOM 1297 O O . GLU A 1 166 ? -11.695 -13.998 -3.566 1.00 77.25 166 GLU A O 1
ATOM 1302 N N . ASP A 1 167 ? -13.095 -13.211 -2.006 1.00 73.94 167 ASP A N 1
ATOM 1303 C CA . ASP A 1 167 ? -14.158 -14.182 -2.295 1.00 73.94 167 ASP A CA 1
ATOM 1304 C C . ASP A 1 167 ? -15.179 -13.507 -3.214 1.00 73.94 167 ASP A C 1
ATOM 1306 O O . ASP A 1 167 ? -15.970 -12.685 -2.763 1.00 73.94 167 ASP A O 1
ATOM 1310 N N . GLU A 1 168 ? -15.168 -13.852 -4.505 1.00 66.44 168 GLU A N 1
ATOM 1311 C CA . GLU A 1 168 ? -16.095 -13.292 -5.503 1.00 66.44 168 GLU A CA 1
ATOM 1312 C C . GLU A 1 168 ? -17.575 -13.527 -5.159 1.00 66.44 168 GLU A C 1
ATOM 1314 O O . GLU A 1 168 ? -18.450 -12.829 -5.667 1.00 66.44 168 GLU A O 1
ATOM 1319 N N . ASN A 1 169 ? -17.870 -14.513 -4.306 1.00 68.12 169 ASN A N 1
ATOM 1320 C CA . ASN A 1 169 ? -19.230 -14.829 -3.877 1.00 68.12 169 ASN A CA 1
ATOM 1321 C C . ASN A 1 169 ? -19.598 -14.180 -2.536 1.00 68.12 169 ASN A C 1
ATOM 1323 O O . ASN A 1 169 ? -20.700 -14.423 -2.034 1.00 68.12 169 ASN A O 1
ATOM 1327 N N . ASP A 1 170 ? -18.688 -13.413 -1.930 1.00 73.19 170 ASP A N 1
ATOM 1328 C CA . ASP A 1 170 ? -18.915 -12.678 -0.691 1.00 73.19 170 ASP A CA 1
ATOM 1329 C C . ASP A 1 170 ? -19.091 -11.180 -0.993 1.00 73.19 170 ASP A C 1
ATOM 1331 O O . ASP A 1 170 ? -18.106 -10.460 -1.161 1.00 73.19 170 ASP A O 1
ATOM 1335 N N . PRO A 1 171 ? -20.339 -10.684 -1.069 1.00 73.56 171 PRO A N 1
ATOM 1336 C CA . PRO A 1 171 ? -20.595 -9.274 -1.331 1.00 73.56 171 PRO A CA 1
ATOM 1337 C C . PRO A 1 171 ? -20.329 -8.384 -0.109 1.00 73.56 171 PRO A C 1
ATOM 1339 O O . PRO A 1 171 ? -20.425 -7.163 -0.234 1.00 73.56 171 PRO A O 1
ATOM 1342 N N . ASP A 1 172 ? -20.047 -8.951 1.072 1.00 81.88 172 ASP A N 1
ATOM 1343 C CA . ASP A 1 172 ? -19.972 -8.173 2.306 1.00 81.88 172 ASP A CA 1
ATOM 1344 C C . ASP A 1 172 ? -18.745 -7.254 2.310 1.00 81.88 172 ASP A C 1
ATOM 1346 O O . ASP A 1 172 ? -18.821 -6.122 2.789 1.00 81.88 172 ASP A O 1
ATOM 1350 N N . ILE A 1 173 ? -17.600 -7.718 1.809 1.00 85.75 173 ILE A N 1
ATOM 1351 C CA . ILE A 1 173 ? -16.357 -6.939 1.793 1.00 85.75 173 ILE A CA 1
ATOM 1352 C C . ILE A 1 173 ? -16.064 -6.529 0.344 1.00 85.75 173 ILE A C 1
ATOM 1354 O O . ILE A 1 173 ? -15.777 -7.401 -0.477 1.00 85.75 173 ILE A O 1
ATOM 1358 N N . PRO A 1 174 ? -16.112 -5.226 0.012 1.00 88.81 174 PRO A N 1
ATOM 1359 C CA . PRO A 1 174 ? -15.793 -4.764 -1.331 1.00 88.81 174 PRO A CA 1
ATOM 1360 C C . PRO A 1 174 ? -14.325 -5.023 -1.689 1.00 88.81 174 PRO A C 1
ATOM 1362 O O . PRO A 1 174 ? -13.447 -5.016 -0.824 1.00 88.81 174 PRO A O 1
ATOM 1365 N N . CYS A 1 175 ? -14.052 -5.180 -2.984 1.00 89.00 175 CYS A N 1
ATOM 1366 C CA . CYS A 1 175 ? -12.703 -5.397 -3.499 1.00 89.00 175 CYS A CA 1
ATOM 1367 C C . CYS A 1 175 ? -11.748 -4.263 -3.095 1.00 89.00 175 CYS A C 1
ATOM 1369 O O . CYS A 1 175 ? -12.104 -3.080 -3.154 1.00 89.00 175 CYS A O 1
ATOM 1371 N N . GLN A 1 176 ? -10.497 -4.604 -2.774 1.00 91.38 176 GLN A N 1
ATOM 1372 C CA . GLN A 1 176 ? -9.491 -3.641 -2.295 1.00 91.38 176 GLN A CA 1
ATOM 1373 C C . GLN A 1 176 ? -9.278 -2.470 -3.267 1.00 91.38 176 GLN A C 1
ATOM 1375 O O . GLN A 1 176 ? -9.056 -1.330 -2.853 1.00 91.38 176 GLN A O 1
ATOM 1380 N N . ALA A 1 177 ? -9.391 -2.754 -4.570 1.00 91.44 177 ALA A N 1
ATOM 1381 C CA . ALA A 1 177 ? -9.250 -1.777 -5.636 1.00 91.44 177 ALA A CA 1
ATOM 1382 C C . ALA A 1 177 ? -10.229 -0.615 -5.459 1.00 91.44 177 ALA A C 1
ATOM 1384 O O . ALA A 1 177 ? -9.835 0.539 -5.612 1.00 91.44 177 ALA A O 1
ATOM 1385 N N . LEU A 1 178 ? -11.470 -0.926 -5.084 1.00 92.69 178 LEU A N 1
ATOM 1386 C CA . LEU A 1 178 ? -12.536 0.046 -4.879 1.00 92.69 178 LEU A CA 1
ATOM 1387 C C . LEU A 1 178 ? -12.409 0.717 -3.512 1.00 92.69 178 LEU A C 1
ATOM 1389 O O . LEU A 1 178 ? -12.484 1.940 -3.432 1.00 92.69 178 LEU A O 1
ATOM 1393 N N . VAL A 1 179 ? -12.132 -0.066 -2.464 1.00 95.00 179 VAL A N 1
ATOM 1394 C CA . VAL A 1 179 ? -12.016 0.433 -1.083 1.00 95.00 179 VAL A CA 1
ATOM 1395 C C . VAL A 1 179 ? -10.953 1.516 -0.959 1.00 95.00 179 VAL A C 1
ATOM 1397 O O . VAL A 1 179 ? -11.196 2.520 -0.307 1.00 95.00 179 VAL A O 1
ATOM 1400 N N . TYR A 1 180 ? -9.798 1.346 -1.607 1.00 97.00 180 TYR A N 1
ATOM 1401 C CA . TYR A 1 180 ? -8.682 2.293 -1.517 1.00 97.00 180 TYR A CA 1
ATOM 1402 C C . TYR A 1 180 ? -8.609 3.293 -2.680 1.00 97.00 180 TYR A C 1
ATOM 1404 O O . TYR A 1 180 ? -7.662 4.080 -2.739 1.00 97.00 180 TYR A O 1
ATOM 1412 N N . ARG A 1 181 ? -9.583 3.299 -3.606 1.00 96.88 181 ARG A N 1
ATOM 1413 C CA . ARG A 1 181 ? -9.571 4.197 -4.777 1.00 96.88 181 ARG A CA 1
ATOM 1414 C C . ARG A 1 181 ? -9.518 5.664 -4.366 1.00 96.88 181 ARG A C 1
ATOM 1416 O O . ARG A 1 181 ? -8.673 6.394 -4.870 1.00 96.88 181 ARG A O 1
ATOM 1423 N N . ILE A 1 182 ? -10.344 6.076 -3.403 1.00 97.38 182 ILE A N 1
ATOM 1424 C CA . ILE A 1 182 ? -10.366 7.465 -2.916 1.00 97.38 182 ILE A CA 1
ATOM 1425 C C . ILE A 1 182 ? -8.993 7.888 -2.371 1.00 97.38 182 ILE A C 1
ATOM 1427 O O . ILE A 1 182 ? -8.498 8.961 -2.716 1.00 97.38 182 ILE A O 1
ATOM 1431 N N . ALA A 1 183 ? -8.337 7.030 -1.581 1.00 98.19 183 ALA A N 1
ATOM 1432 C CA . ALA A 1 183 ? -7.003 7.322 -1.061 1.00 98.19 183 ALA A CA 1
ATOM 1433 C C . ALA A 1 183 ? -5.976 7.480 -2.194 1.00 98.19 183 ALA A C 1
ATOM 1435 O O . ALA A 1 183 ? -5.180 8.420 -2.184 1.00 98.19 183 ALA A O 1
ATOM 1436 N N . ARG A 1 184 ? -6.032 6.621 -3.222 1.00 98.06 184 ARG A N 1
ATOM 1437 C CA . ARG A 1 184 ? -5.170 6.746 -4.407 1.00 98.06 184 ARG A CA 1
ATOM 1438 C C . ARG A 1 184 ? -5.433 8.024 -5.196 1.00 98.06 184 ARG A C 1
ATOM 1440 O O . ARG A 1 184 ? -4.478 8.685 -5.583 1.00 98.06 184 ARG A O 1
ATOM 1447 N N . GLN A 1 185 ? -6.688 8.434 -5.361 1.00 97.94 185 GLN A N 1
ATOM 1448 C CA . GLN A 1 185 ? -7.020 9.696 -6.029 1.00 97.94 185 GLN A CA 1
ATOM 1449 C C . GLN A 1 185 ? -6.420 10.914 -5.316 1.00 97.94 185 GLN A C 1
ATOM 1451 O O . GLN A 1 185 ? -5.943 11.836 -5.980 1.00 97.94 185 GLN A O 1
ATOM 1456 N N . HIS A 1 186 ? -6.393 10.911 -3.981 1.00 98.25 186 HIS A N 1
ATOM 1457 C CA . HIS A 1 186 ? -5.711 11.946 -3.202 1.00 98.25 186 HIS A CA 1
ATOM 1458 C C . HIS A 1 186 ? -4.189 11.901 -3.373 1.00 98.25 186 HIS A C 1
ATOM 1460 O O . HIS A 1 186 ? -3.562 12.945 -3.551 1.00 98.25 186 HIS A O 1
ATOM 1466 N N . ILE A 1 187 ? -3.595 10.704 -3.408 1.00 98.44 187 ILE A N 1
ATOM 1467 C CA . ILE A 1 187 ? -2.171 10.529 -3.732 1.00 98.44 187 ILE A CA 1
ATOM 1468 C C . ILE A 1 187 ? -1.862 11.111 -5.120 1.00 98.44 187 ILE A C 1
ATOM 1470 O O . ILE A 1 187 ? -0.898 11.859 -5.270 1.00 98.44 187 ILE A O 1
ATOM 1474 N N . TYR A 1 188 ? -2.699 10.846 -6.127 1.00 98.12 188 TYR A N 1
ATOM 1475 C CA . TYR A 1 188 ? -2.525 11.394 -7.476 1.00 98.12 188 TYR A CA 1
ATOM 1476 C C . TYR A 1 188 ? -2.576 12.922 -7.486 1.00 98.12 188 TYR A C 1
ATOM 1478 O O . TYR A 1 188 ? -1.770 13.546 -8.171 1.00 98.12 188 TYR A O 1
ATOM 1486 N N . ALA A 1 189 ? -3.454 13.529 -6.684 1.00 97.12 189 ALA A N 1
ATOM 1487 C CA . ALA A 1 189 ? -3.543 14.983 -6.564 1.00 97.12 189 ALA A CA 1
ATOM 1488 C C . ALA A 1 189 ? -2.274 15.607 -5.961 1.00 97.12 189 ALA A C 1
ATOM 1490 O O . ALA A 1 189 ? -1.860 16.682 -6.387 1.00 97.12 189 ALA A O 1
ATOM 1491 N N . ILE A 1 190 ? -1.621 14.924 -5.016 1.00 97.94 190 ILE A N 1
ATOM 1492 C CA . ILE A 1 190 ? -0.331 15.363 -4.460 1.00 97.94 190 ILE A CA 1
ATOM 1493 C C . ILE A 1 190 ? 0.776 15.266 -5.520 1.00 97.94 190 ILE A C 1
ATOM 1495 O O . ILE A 1 190 ? 1.580 16.187 -5.673 1.00 97.94 190 ILE A O 1
ATOM 1499 N N . LEU A 1 191 ? 0.825 14.151 -6.255 1.00 97.50 191 LEU A N 1
ATOM 1500 C CA . LEU A 1 191 ? 1.907 13.840 -7.196 1.00 97.50 191 LEU A CA 1
ATOM 1501 C C . LEU A 1 191 ? 1.827 14.628 -8.509 1.00 97.50 191 LEU A C 1
ATOM 1503 O O . LEU A 1 191 ? 2.850 15.076 -9.027 1.00 97.50 191 LEU A O 1
ATOM 1507 N N . LEU A 1 192 ? 0.622 14.776 -9.058 1.00 95.94 192 LEU A N 1
ATOM 1508 C CA . LEU A 1 192 ? 0.378 15.361 -10.379 1.00 95.94 192 LEU A CA 1
ATOM 1509 C C . LEU A 1 192 ? -0.258 16.758 -10.306 1.00 95.94 192 LEU A C 1
ATOM 1511 O O . LEU A 1 192 ? -0.325 17.453 -11.318 1.00 95.94 192 LEU A O 1
ATOM 1515 N N . GLY A 1 193 ? -0.699 17.186 -9.120 1.00 93.50 193 GLY A N 1
ATOM 1516 C CA . GLY A 1 193 ? -1.415 18.441 -8.907 1.00 93.50 193 GLY A CA 1
ATOM 1517 C C . GLY A 1 193 ? -2.928 18.323 -9.117 1.00 93.50 193 GLY A C 1
ATOM 1518 O O . GLY A 1 193 ? -3.475 17.251 -9.366 1.00 93.50 193 GLY A O 1
ATOM 1519 N N . THR A 1 194 ? -3.619 19.460 -9.013 1.00 90.81 194 THR A N 1
ATOM 1520 C CA . THR A 1 194 ? -5.093 19.557 -9.018 1.00 90.81 194 THR A CA 1
ATOM 1521 C C . THR A 1 194 ? -5.661 20.290 -10.238 1.00 90.81 194 THR A C 1
ATOM 1523 O O . THR A 1 194 ? -6.812 20.726 -10.219 1.00 90.81 194 THR A O 1
ATOM 1526 N N . GLY A 1 195 ? -4.861 20.456 -11.298 1.00 85.31 195 GLY A N 1
ATOM 1527 C CA . GLY A 1 195 ? -5.257 21.219 -12.484 1.00 85.31 195 GLY A CA 1
ATOM 1528 C C . GLY A 1 195 ? -5.530 22.694 -12.163 1.00 85.31 195 GLY A C 1
ATOM 1529 O O . GLY A 1 195 ? -4.775 23.324 -11.423 1.00 85.31 195 GLY A O 1
ATOM 1530 N N . ASP A 1 196 ? -6.619 23.242 -12.704 1.00 79.06 196 ASP A N 1
ATOM 1531 C CA . ASP A 1 196 ? -7.108 24.595 -12.394 1.00 79.06 196 ASP A CA 1
ATOM 1532 C C . ASP A 1 196 ? -8.088 24.630 -11.202 1.00 79.06 196 ASP A C 1
ATOM 1534 O O . ASP A 1 196 ? -8.668 25.672 -10.889 1.00 79.06 196 ASP A O 1
ATOM 1538 N N . GLY A 1 197 ? -8.260 23.493 -10.517 1.00 67.25 197 GLY A N 1
ATOM 1539 C CA . GLY A 1 197 ? -9.208 23.315 -9.420 1.00 67.25 197 GLY A CA 1
ATOM 1540 C C . GLY A 1 197 ? -10.610 22.884 -9.861 1.00 67.25 197 GLY A C 1
ATOM 1541 O O . GLY A 1 197 ? -11.439 22.587 -9.000 1.00 67.25 197 GLY A O 1
ATOM 1542 N N . SER A 1 198 ? -10.893 22.809 -11.167 1.00 73.31 198 SER A N 1
ATOM 1543 C CA . SER A 1 198 ? -12.108 22.172 -11.683 1.00 73.31 198 SER A CA 1
ATOM 1544 C C . SER A 1 198 ? -11.948 20.644 -11.775 1.00 73.31 198 SER A C 1
ATOM 1546 O O . SER A 1 198 ? -10.856 20.165 -12.105 1.00 73.31 198 SER A O 1
ATOM 1548 N N . PRO A 1 199 ? -13.021 19.856 -11.546 1.00 71.88 199 PRO A N 1
ATOM 1549 C CA . PRO A 1 199 ? -12.975 18.396 -11.676 1.00 71.88 199 PRO A CA 1
ATOM 1550 C C . PRO A 1 199 ? -12.513 17.915 -13.059 1.00 71.88 199 PRO A C 1
ATOM 1552 O O . PRO A 1 199 ? -11.818 16.908 -13.155 1.00 71.88 199 PRO A O 1
ATOM 1555 N N . ASP A 1 200 ? -12.848 18.661 -14.115 1.00 77.62 200 ASP A N 1
ATOM 1556 C CA . ASP A 1 200 ? -12.543 18.299 -15.506 1.00 77.62 200 ASP A CA 1
ATOM 1557 C C . ASP A 1 200 ? -11.080 18.569 -15.900 1.00 77.62 200 ASP A C 1
ATOM 1559 O O . ASP A 1 200 ? -10.604 18.060 -16.913 1.00 77.62 200 ASP A O 1
ATOM 1563 N N . SER A 1 201 ? -10.359 19.370 -15.110 1.00 86.94 201 SER A N 1
ATOM 1564 C CA . SER A 1 201 ? -8.943 19.695 -15.338 1.00 86.94 201 SER A CA 1
ATOM 1565 C C . SER A 1 201 ? -7.973 18.811 -14.552 1.00 86.94 201 SER A C 1
ATOM 1567 O O . SER A 1 201 ? -6.758 18.904 -14.752 1.00 86.94 201 SER A O 1
ATOM 1569 N N . CYS A 1 202 ? -8.487 18.000 -13.622 1.00 90.12 202 CYS A N 1
ATOM 1570 C CA . CYS A 1 202 ? -7.651 17.196 -12.744 1.00 90.12 202 CYS A CA 1
ATOM 1571 C C . CYS A 1 202 ? -6.875 16.146 -13.559 1.00 90.12 202 CYS A C 1
ATOM 1573 O O . CYS A 1 202 ? -7.455 15.507 -14.442 1.00 90.12 202 CYS A O 1
ATOM 1575 N N . PRO A 1 203 ? -5.577 15.931 -13.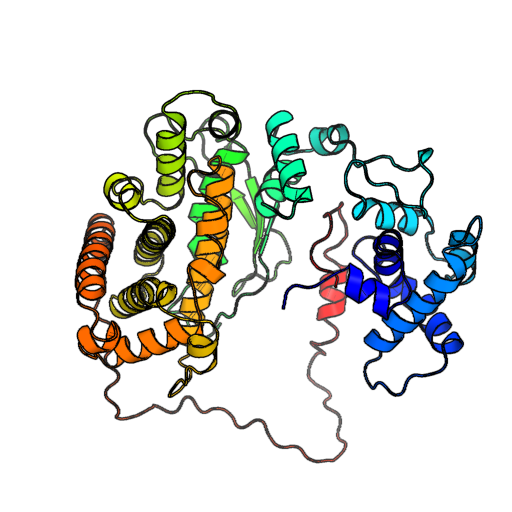267 1.00 93.38 203 PRO A N 1
ATOM 1576 C CA . PRO A 1 203 ? -4.799 14.876 -13.902 1.00 93.38 203 PRO A CA 1
ATOM 1577 C C . PRO A 1 203 ? -5.485 13.517 -13.769 1.00 93.38 203 PRO A C 1
ATOM 1579 O O . PRO A 1 203 ? -6.049 13.196 -12.723 1.00 93.38 203 PRO A O 1
ATOM 1582 N N . VAL A 1 204 ? -5.417 12.709 -14.823 1.00 95.38 204 VAL A N 1
ATOM 1583 C CA . VAL A 1 204 ? -6.032 11.380 -14.871 1.00 95.38 204 VAL A CA 1
ATOM 1584 C C . VAL A 1 204 ? -4.941 10.322 -14.870 1.00 95.38 204 VAL A C 1
ATOM 1586 O O . VAL A 1 204 ? -4.007 10.397 -15.666 1.00 95.38 204 VAL A O 1
ATOM 1589 N N . VAL A 1 205 ? -5.089 9.330 -13.996 1.00 96.88 205 VAL A N 1
ATOM 1590 C CA . VAL A 1 205 ? -4.225 8.150 -13.923 1.00 96.88 205 VAL A CA 1
ATOM 1591 C C . VAL A 1 205 ? -4.955 6.954 -14.523 1.00 96.88 205 VAL A C 1
ATOM 1593 O O . VAL A 1 205 ? -6.154 6.769 -14.312 1.00 96.88 205 VAL A O 1
ATOM 1596 N N . GLN A 1 206 ? -4.231 6.147 -15.291 1.00 97.38 206 GLN A N 1
ATOM 1597 C CA . GLN A 1 206 ? -4.716 4.894 -15.856 1.00 97.38 206 GLN A CA 1
ATOM 1598 C C . GLN A 1 206 ? -4.541 3.773 -14.823 1.00 97.38 206 GLN A C 1
ATOM 1600 O O . GLN A 1 206 ? -3.419 3.364 -14.522 1.00 97.38 206 GLN A O 1
ATOM 1605 N N . GLU A 1 207 ? -5.649 3.294 -14.257 1.00 96.19 207 GLU A N 1
ATOM 1606 C CA . GLU A 1 207 ? -5.661 2.195 -13.291 1.00 96.19 207 GLU A CA 1
ATOM 1607 C C . GLU A 1 207 ? -5.874 0.834 -13.975 1.00 96.19 207 GLU A C 1
ATOM 1609 O O . GLU A 1 207 ? -6.875 0.615 -14.662 1.00 96.19 207 GLU A O 1
ATOM 1614 N N . TRP A 1 208 ? -4.968 -0.111 -13.706 1.00 93.94 208 TRP A N 1
ATOM 1615 C CA . TRP A 1 208 ? -5.090 -1.533 -14.053 1.00 93.94 208 TRP A CA 1
ATOM 1616 C C . TRP A 1 208 ? -5.243 -2.373 -12.779 1.00 93.94 208 TRP A C 1
ATOM 1618 O O . TRP A 1 208 ? -4.309 -3.028 -12.313 1.00 93.94 208 TRP A O 1
ATOM 1628 N N . TYR A 1 209 ? -6.418 -2.298 -12.158 1.00 91.88 209 TYR A N 1
ATOM 1629 C CA . TYR A 1 209 ? -6.695 -2.965 -10.886 1.00 91.88 209 TYR A CA 1
ATOM 1630 C C . TYR A 1 209 ? -7.655 -4.132 -11.078 1.00 91.88 209 TYR A C 1
ATOM 1632 O O . TYR A 1 209 ? -8.761 -3.955 -11.585 1.00 91.88 209 TYR A O 1
ATOM 1640 N N . VAL A 1 210 ? -7.259 -5.318 -10.621 1.00 87.12 210 VAL A N 1
ATOM 1641 C CA . VAL A 1 210 ? -8.119 -6.506 -10.678 1.00 87.12 210 VAL A CA 1
ATOM 1642 C C . VAL A 1 210 ? -9.195 -6.410 -9.598 1.00 87.12 210 VAL A C 1
ATOM 1644 O O . VAL A 1 210 ? -8.883 -6.194 -8.427 1.00 87.12 210 VAL A O 1
ATOM 1647 N N . TYR A 1 211 ? -10.452 -6.599 -9.990 1.00 86.88 211 TYR A N 1
ATOM 1648 C CA . TYR A 1 211 ? -11.582 -6.828 -9.090 1.00 86.88 211 TYR A CA 1
ATOM 1649 C C . TYR A 1 211 ? -12.750 -7.452 -9.865 1.00 86.88 211 TYR A C 1
ATOM 1651 O O . TYR A 1 211 ? -12.755 -7.461 -11.100 1.00 86.88 211 TYR A O 1
ATOM 1659 N N . HIS A 1 212 ? -13.751 -7.969 -9.149 1.00 81.06 212 HIS A N 1
ATOM 1660 C CA . HIS A 1 212 ? -14.908 -8.612 -9.768 1.00 81.06 212 HIS A CA 1
ATOM 1661 C C . HIS A 1 212 ? -15.603 -7.691 -10.789 1.00 81.06 212 HIS A C 1
ATOM 1663 O O . HIS A 1 212 ? -16.018 -6.577 -10.470 1.00 81.06 212 HIS A O 1
ATOM 1669 N N . GLY A 1 213 ? -15.745 -8.176 -12.024 1.00 82.56 213 GLY A N 1
ATOM 1670 C CA . GLY A 1 213 ? -16.356 -7.437 -13.132 1.00 82.56 213 GLY A CA 1
ATOM 1671 C C . GLY A 1 213 ? -15.391 -6.570 -13.950 1.00 82.56 213 GLY A C 1
ATOM 1672 O O . GLY A 1 213 ? -15.787 -6.106 -15.018 1.00 82.56 213 GLY A O 1
ATOM 1673 N N . ASN A 1 214 ? -14.135 -6.391 -13.524 1.00 86.44 214 ASN A N 1
ATOM 1674 C CA . ASN A 1 214 ? -13.116 -5.725 -14.334 1.00 86.44 214 ASN A CA 1
ATOM 1675 C C . ASN A 1 214 ? -12.312 -6.738 -15.157 1.00 86.44 214 ASN A C 1
ATOM 1677 O O . ASN A 1 214 ? -11.443 -7.433 -14.635 1.00 86.44 214 ASN A O 1
ATOM 1681 N N . MET A 1 215 ? -12.586 -6.803 -16.461 1.00 84.38 215 MET A N 1
ATOM 1682 C CA . MET A 1 215 ? -11.896 -7.710 -17.390 1.00 84.38 215 MET A CA 1
ATOM 1683 C C . MET A 1 215 ? -10.499 -7.224 -17.799 1.00 84.38 215 MET A C 1
ATOM 1685 O O . MET A 1 215 ? -9.804 -7.933 -18.520 1.00 84.38 215 MET A O 1
ATOM 1689 N N . LEU A 1 216 ? -10.097 -6.022 -17.364 1.00 89.00 216 LEU A N 1
ATOM 1690 C CA . LEU A 1 216 ? -8.829 -5.383 -17.719 1.00 89.00 216 LEU A CA 1
ATOM 1691 C C . LEU A 1 216 ? -8.613 -5.199 -19.229 1.00 89.00 216 LEU A C 1
ATOM 1693 O O . LEU A 1 216 ? -7.489 -5.031 -19.661 1.00 89.00 216 LEU A O 1
ATOM 1697 N N . GLU A 1 217 ? -9.655 -5.172 -20.061 1.00 90.25 217 GLU A N 1
ATOM 1698 C CA . GLU A 1 217 ? -9.487 -4.940 -21.510 1.00 90.25 217 GLU A CA 1
ATOM 1699 C C . GLU A 1 217 ? -8.950 -3.533 -21.835 1.00 90.25 217 GLU A C 1
ATOM 1701 O O . GLU A 1 217 ? -8.329 -3.306 -22.872 1.00 90.25 217 GLU A O 1
ATOM 1706 N N . LYS A 1 218 ? -9.216 -2.570 -20.951 1.00 93.06 218 LYS A N 1
ATOM 1707 C CA . LYS A 1 218 ? -8.749 -1.184 -21.022 1.00 93.06 218 LYS A CA 1
ATOM 1708 C C . LYS A 1 218 ? -8.526 -0.658 -19.602 1.00 93.06 218 LYS A C 1
ATOM 1710 O O . LYS A 1 218 ? -9.214 -1.133 -18.692 1.00 93.06 218 LYS A O 1
ATOM 1715 N N . PRO A 1 219 ? -7.644 0.335 -19.403 1.00 94.62 219 PRO A N 1
ATOM 1716 C CA . PRO A 1 219 ? -7.471 0.923 -18.086 1.00 94.62 219 PRO A CA 1
ATOM 1717 C C . PRO A 1 219 ? -8.721 1.701 -17.675 1.00 94.62 219 PRO A C 1
ATOM 1719 O O . PRO A 1 219 ? -9.405 2.312 -18.506 1.00 94.62 219 PRO A O 1
ATOM 1722 N N . GLU A 1 220 ? -8.993 1.727 -16.376 1.00 95.38 220 GLU A N 1
ATOM 1723 C CA . GLU A 1 220 ? -9.937 2.684 -15.814 1.00 95.38 220 GLU A CA 1
ATOM 1724 C C . GLU A 1 220 ? -9.270 4.055 -15.699 1.00 95.38 220 GLU A C 1
ATOM 1726 O O . GLU A 1 220 ? -8.157 4.189 -15.196 1.00 95.38 220 GLU A O 1
ATOM 1731 N N . LEU A 1 221 ? -9.958 5.092 -16.170 1.00 96.00 221 LEU A N 1
ATOM 1732 C CA . LEU A 1 221 ? -9.481 6.467 -16.086 1.00 96.00 221 LEU A CA 1
ATOM 1733 C C . LEU A 1 221 ? -9.912 7.064 -14.750 1.00 96.00 221 LEU A C 1
ATOM 1735 O O . LEU A 1 221 ? -11.090 7.358 -14.546 1.00 96.00 221 LEU A O 1
ATOM 1739 N N . VAL A 1 222 ? -8.955 7.229 -13.843 1.00 96.19 222 VAL A N 1
ATOM 1740 C CA . VAL A 1 222 ? -9.203 7.668 -12.472 1.00 96.19 222 VAL A CA 1
ATOM 1741 C C . VAL A 1 222 ? -8.641 9.079 -12.279 1.00 96.19 222 VAL A C 1
ATOM 1743 O O . VAL A 1 222 ? -7.420 9.257 -12.271 1.00 96.19 222 VAL A O 1
ATOM 1746 N N . PRO A 1 223 ? -9.499 10.110 -12.152 1.00 95.75 223 PRO A N 1
ATOM 1747 C CA . PRO A 1 223 ? -9.040 11.477 -11.947 1.00 95.75 223 PRO A CA 1
ATOM 1748 C C . PRO A 1 223 ? -8.488 11.656 -10.533 1.00 95.75 223 PRO A C 1
ATOM 1750 O O . PRO A 1 223 ? -9.016 11.093 -9.569 1.00 95.75 223 PRO A O 1
ATOM 1753 N N . ALA A 1 224 ? -7.454 12.479 -10.406 1.00 96.31 224 ALA A N 1
ATOM 1754 C CA . ALA A 1 224 ? -6.971 12.973 -9.130 1.00 96.31 224 ALA A CA 1
ATOM 1755 C C . ALA A 1 224 ? -8.094 13.692 -8.367 1.00 96.31 224 ALA A C 1
ATOM 1757 O O . ALA A 1 224 ? -8.917 14.392 -8.960 1.00 96.31 224 ALA A O 1
ATOM 1758 N N . LEU A 1 225 ? -8.117 13.529 -7.044 1.00 95.50 225 LEU A N 1
ATOM 1759 C CA . LEU A 1 225 ? -9.114 14.147 -6.173 1.00 95.50 225 LEU A CA 1
ATOM 1760 C C . LEU A 1 225 ? -8.422 15.114 -5.206 1.00 95.50 225 LEU A C 1
ATOM 1762 O O . LEU A 1 225 ? -7.664 14.663 -4.343 1.00 95.50 225 LEU A O 1
ATOM 1766 N N . PRO A 1 226 ? -8.674 16.431 -5.302 1.00 94.81 226 PRO A N 1
ATOM 1767 C CA . PRO A 1 226 ? -8.112 17.394 -4.366 1.00 94.81 226 PRO A CA 1
ATOM 1768 C C . PRO A 1 226 ? -8.496 17.092 -2.909 1.00 94.81 226 PRO A C 1
ATOM 1770 O O . PRO A 1 226 ? -9.642 16.770 -2.591 1.00 94.81 226 PRO A O 1
ATOM 1773 N N . LEU A 1 227 ? -7.530 17.236 -2.007 1.00 94.56 227 LEU A N 1
ATOM 1774 C CA . LEU A 1 227 ? -7.737 17.228 -0.564 1.00 94.56 227 LEU A CA 1
ATOM 1775 C C . LEU A 1 227 ? -8.523 18.465 -0.117 1.00 94.56 227 LEU A C 1
ATOM 1777 O O . LEU A 1 227 ? -8.219 19.595 -0.503 1.00 94.56 227 LEU A O 1
ATOM 1781 N N . SER A 1 228 ? -9.490 18.245 0.772 1.00 90.19 228 SER A N 1
ATOM 1782 C CA . SER A 1 228 ? -10.304 19.300 1.389 1.00 90.19 228 SER A CA 1
ATOM 1783 C C . SER A 1 228 ? -9.708 19.767 2.722 1.00 90.19 228 SER A C 1
ATOM 1785 O O . SER A 1 228 ? -10.355 19.688 3.763 1.00 90.19 228 SER A O 1
ATOM 1787 N N . ILE A 1 229 ? -8.457 20.235 2.696 1.00 91.25 229 ILE A N 1
ATOM 1788 C CA . ILE A 1 229 ? -7.728 20.711 3.882 1.00 91.25 229 ILE A CA 1
ATOM 1789 C C . ILE A 1 229 ? -7.384 22.201 3.795 1.00 91.25 229 ILE A C 1
ATOM 1791 O O . ILE A 1 229 ? -7.440 22.814 2.726 1.00 91.25 229 ILE A O 1
ATOM 1795 N N . GLN A 1 230 ? -7.028 22.806 4.931 1.00 86.94 230 GLN A N 1
ATOM 1796 C CA . GLN A 1 230 ? -6.596 24.202 4.968 1.00 86.94 230 GLN A CA 1
ATOM 1797 C C . GLN A 1 230 ? -5.351 24.400 4.091 1.00 86.94 230 GLN A C 1
ATOM 1799 O O . GLN A 1 230 ? -4.353 23.711 4.264 1.00 86.94 230 GLN A O 1
ATOM 1804 N N . GLY A 1 231 ? -5.412 25.364 3.169 1.00 87.19 231 GLY A N 1
ATOM 1805 C CA . GLY A 1 231 ? -4.340 25.611 2.198 1.00 87.19 231 GLY A CA 1
ATOM 1806 C C . GLY A 1 231 ? -4.455 24.798 0.904 1.00 87.19 231 GLY A C 1
ATOM 1807 O O . GLY A 1 231 ? -3.676 25.033 -0.011 1.00 87.19 231 GLY A O 1
ATOM 1808 N N . GLY A 1 232 ? -5.454 23.916 0.787 1.00 91.81 232 GLY A N 1
ATOM 1809 C CA . GLY A 1 232 ? -5.648 23.071 -0.391 1.00 91.81 232 GLY A CA 1
ATOM 1810 C C . GLY A 1 232 ? -4.719 21.858 -0.409 1.00 91.81 232 GLY A C 1
ATOM 1811 O O . GLY A 1 232 ? -4.122 21.500 0.602 1.00 91.81 232 GLY A O 1
ATOM 1812 N N . THR A 1 233 ? -4.630 21.196 -1.563 1.00 95.12 233 THR A N 1
ATOM 1813 C CA . THR A 1 233 ? -3.763 20.019 -1.743 1.00 95.12 233 THR A CA 1
ATOM 1814 C C . THR A 1 233 ? -2.310 20.462 -1.899 1.00 95.12 233 THR A C 1
ATOM 1816 O O . THR A 1 233 ? -2.021 21.158 -2.873 1.00 95.12 233 THR A O 1
ATOM 1819 N N . PRO A 1 234 ? -1.392 20.068 -0.998 1.00 96.38 234 PRO A N 1
ATOM 1820 C CA . PRO A 1 234 ? 0.023 20.350 -1.173 1.00 96.38 234 PRO A CA 1
ATOM 1821 C C . PRO A 1 234 ? 0.592 19.534 -2.332 1.00 96.38 234 PRO A C 1
ATOM 1823 O O . PRO A 1 234 ? 0.185 18.395 -2.567 1.00 96.38 234 PRO A O 1
ATOM 1826 N N . THR A 1 235 ? 1.570 20.098 -3.025 1.00 96.31 235 THR A N 1
ATOM 1827 C CA . THR A 1 235 ? 2.269 19.406 -4.115 1.00 96.31 235 THR A CA 1
ATOM 1828 C C . THR A 1 235 ? 3.376 18.497 -3.581 1.00 96.31 235 THR A C 1
ATOM 1830 O O . THR A 1 235 ? 3.956 18.753 -2.523 1.00 96.31 235 THR A O 1
ATOM 1833 N N . ALA A 1 236 ? 3.750 17.471 -4.351 1.00 97.25 236 ALA A N 1
ATOM 1834 C CA . ALA A 1 236 ? 4.927 16.650 -4.061 1.00 97.25 236 ALA A CA 1
ATOM 1835 C C . ALA A 1 236 ? 6.187 17.509 -3.870 1.00 97.25 236 ALA A C 1
ATOM 1837 O O . ALA A 1 236 ? 6.966 17.265 -2.952 1.00 97.25 236 ALA A O 1
ATOM 1838 N N . ARG A 1 237 ? 6.347 18.583 -4.660 1.00 96.44 237 ARG A N 1
ATOM 1839 C CA . ARG A 1 237 ? 7.468 19.516 -4.508 1.00 96.44 237 ARG A CA 1
ATOM 1840 C C . ARG A 1 237 ? 7.503 20.146 -3.117 1.00 96.44 237 ARG A C 1
ATOM 1842 O O . ARG A 1 237 ? 8.539 20.128 -2.457 1.00 96.44 237 ARG A O 1
ATOM 1849 N N . GLU A 1 238 ? 6.378 20.695 -2.669 1.00 96.31 238 GLU A N 1
ATOM 1850 C CA . GLU A 1 238 ? 6.265 21.314 -1.345 1.00 96.31 238 GLU A CA 1
ATOM 1851 C C . GLU A 1 238 ? 6.541 20.305 -0.235 1.00 96.31 238 GLU A C 1
ATOM 1853 O O . GLU A 1 238 ? 7.297 20.599 0.688 1.00 96.31 238 GLU A O 1
ATOM 1858 N N . LEU A 1 239 ? 5.974 19.102 -0.335 1.00 97.62 239 LEU A N 1
ATOM 1859 C CA . LEU A 1 239 ? 6.140 18.090 0.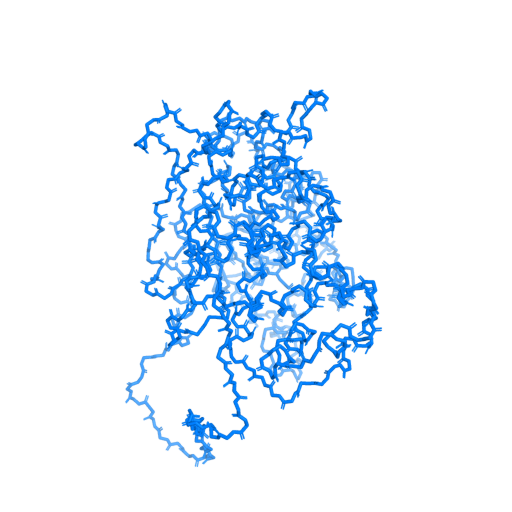699 1.00 97.62 239 LEU A CA 1
ATOM 1860 C C . LEU A 1 239 ? 7.568 17.545 0.735 1.00 97.62 239 LEU A C 1
ATOM 1862 O O . LEU A 1 239 ? 8.087 17.338 1.827 1.00 97.62 239 LEU A O 1
ATOM 1866 N N . TRP A 1 240 ? 8.231 17.337 -0.402 1.00 96.75 240 TRP A N 1
ATOM 1867 C CA . TRP A 1 240 ? 9.523 16.641 -0.453 1.00 96.75 240 TRP A CA 1
ATOM 1868 C C . TRP A 1 240 ? 10.714 17.580 -0.273 1.00 96.75 240 TRP A C 1
ATOM 1870 O O . TRP A 1 240 ? 11.664 17.228 0.423 1.00 96.75 240 TRP A O 1
ATOM 1880 N N . LEU A 1 241 ? 10.651 18.780 -0.857 1.00 96.19 241 LEU A N 1
ATOM 1881 C CA . LEU A 1 241 ? 11.801 19.686 -0.988 1.00 96.19 241 LEU A CA 1
ATOM 1882 C C . LEU A 1 241 ? 11.755 20.888 -0.033 1.00 96.19 241 LEU A C 1
ATOM 1884 O O . LEU A 1 241 ? 12.712 21.661 0.036 1.00 96.19 241 LEU A O 1
ATOM 1888 N N . SER A 1 242 ? 10.659 21.079 0.708 1.00 94.62 242 SER A N 1
ATOM 1889 C CA . SER A 1 242 ? 10.564 22.168 1.683 1.00 94.62 242 SER A CA 1
ATOM 1890 C C . SER A 1 242 ? 11.466 21.937 2.896 1.00 94.62 242 SER A C 1
ATOM 1892 O O . SER A 1 242 ? 11.479 20.865 3.498 1.00 94.62 242 SER A O 1
ATOM 1894 N N . ASN A 1 243 ? 12.154 23.006 3.303 1.00 91.94 243 ASN A N 1
ATOM 1895 C CA . ASN A 1 243 ? 12.968 23.073 4.520 1.00 91.94 243 ASN A CA 1
ATOM 1896 C C . ASN A 1 243 ? 12.242 23.790 5.676 1.00 91.94 243 ASN A C 1
ATOM 1898 O O . ASN A 1 243 ? 12.883 24.228 6.632 1.00 91.94 243 ASN A O 1
ATOM 1902 N N . ASN A 1 244 ? 10.922 23.984 5.577 1.00 93.31 244 ASN A N 1
ATOM 1903 C CA . ASN A 1 244 ? 10.141 24.629 6.631 1.00 93.31 244 ASN A CA 1
ATOM 1904 C C . ASN A 1 244 ? 10.194 23.781 7.923 1.00 93.31 244 ASN A C 1
ATOM 1906 O O . ASN A 1 244 ? 9.956 22.576 7.842 1.00 93.31 244 ASN A O 1
ATOM 1910 N N . PRO A 1 245 ? 10.465 24.362 9.110 1.00 90.69 245 PRO A N 1
ATOM 1911 C CA . PRO A 1 245 ? 10.458 23.616 10.374 1.00 90.69 245 PRO A CA 1
ATOM 1912 C C . PRO A 1 245 ? 9.142 22.868 10.648 1.00 90.69 245 PRO A C 1
ATOM 1914 O O . PRO A 1 245 ? 9.170 21.782 11.226 1.00 90.69 245 PRO A O 1
ATOM 1917 N N . ASP A 1 246 ? 8.008 23.394 10.181 1.00 92.56 246 ASP A N 1
ATOM 1918 C CA . ASP A 1 246 ? 6.683 22.800 10.390 1.00 92.56 246 ASP A CA 1
ATOM 1919 C C . ASP A 1 246 ? 6.314 21.752 9.325 1.00 92.56 246 ASP A C 1
ATOM 1921 O O . ASP A 1 246 ? 5.230 21.162 9.377 1.00 92.56 246 ASP A O 1
ATOM 1925 N N . ILE A 1 247 ? 7.210 21.468 8.365 1.00 95.06 247 ILE A N 1
ATOM 1926 C CA . ILE A 1 247 ? 6.907 20.579 7.237 1.00 95.06 247 ILE A CA 1
ATOM 1927 C C . ILE A 1 247 ? 6.486 19.188 7.710 1.00 95.06 247 ILE A C 1
ATOM 1929 O O . ILE A 1 247 ? 5.539 18.630 7.177 1.00 95.06 247 ILE A O 1
ATOM 1933 N N . GLN A 1 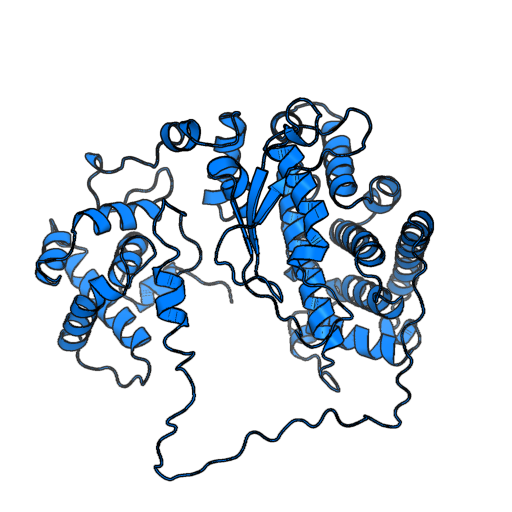248 ? 7.095 18.648 8.769 1.00 94.31 248 GLN A N 1
ATOM 1934 C CA . GLN A 1 248 ? 6.740 17.321 9.288 1.00 94.31 248 GLN A CA 1
ATOM 1935 C C . GLN A 1 248 ? 5.308 17.250 9.832 1.00 94.31 248 GLN A C 1
ATOM 1937 O O . GLN A 1 248 ? 4.667 16.201 9.785 1.00 94.31 248 GLN A O 1
ATOM 1942 N N . ILE A 1 249 ? 4.776 18.362 10.347 1.00 93.31 249 ILE A N 1
ATOM 1943 C CA . ILE A 1 249 ? 3.373 18.442 10.767 1.00 93.31 249 ILE A CA 1
ATOM 1944 C C . ILE A 1 249 ? 2.474 18.426 9.534 1.00 93.31 249 ILE A C 1
ATOM 1946 O O . ILE A 1 249 ? 1.540 17.628 9.471 1.00 93.31 249 ILE A O 1
ATOM 1950 N N . GLN A 1 250 ? 2.808 19.233 8.525 1.00 95.19 250 GLN A N 1
ATOM 1951 C CA . GLN A 1 250 ? 2.068 19.284 7.267 1.00 95.19 250 GLN A CA 1
ATOM 1952 C C . GLN A 1 250 ? 2.069 17.932 6.539 1.00 95.19 250 GLN A C 1
ATOM 1954 O O . GLN A 1 250 ? 1.012 17.486 6.099 1.00 95.19 250 GLN A O 1
ATOM 1959 N N . ARG A 1 251 ? 3.216 17.246 6.459 1.00 96.94 251 ARG A N 1
ATOM 1960 C CA . ARG A 1 251 ? 3.349 15.906 5.864 1.00 96.94 251 ARG A CA 1
ATOM 1961 C C . ARG A 1 251 ? 2.430 14.900 6.548 1.00 96.94 251 ARG A C 1
ATOM 1963 O O . ARG A 1 251 ? 1.677 14.196 5.880 1.00 96.94 251 ARG A O 1
ATOM 1970 N N . PHE A 1 252 ? 2.447 14.874 7.881 1.00 96.06 252 PHE A N 1
ATOM 1971 C CA . PHE A 1 252 ? 1.635 13.944 8.662 1.00 96.06 252 PHE A CA 1
ATOM 1972 C C . PHE A 1 252 ? 0.137 14.230 8.496 1.00 96.06 252 PHE A C 1
ATOM 1974 O O . PHE A 1 252 ? -0.636 13.317 8.219 1.00 96.06 252 PHE A O 1
ATOM 1981 N N . TYR A 1 253 ? -0.271 15.500 8.579 1.00 96.12 253 TYR A N 1
ATOM 1982 C CA . TYR A 1 253 ? -1.666 15.904 8.384 1.00 96.12 253 TYR A CA 1
ATOM 1983 C C . TYR A 1 253 ? -2.168 15.594 6.965 1.00 96.12 253 TYR A C 1
ATOM 1985 O O . TYR A 1 253 ? -3.262 15.064 6.798 1.00 96.12 253 TYR A O 1
ATOM 1993 N N . THR A 1 254 ? -1.347 15.857 5.944 1.00 97.56 254 THR A N 1
ATOM 1994 C CA . THR A 1 254 ? -1.664 15.552 4.537 1.00 97.56 254 THR A CA 1
ATOM 1995 C C . THR A 1 254 ? -1.843 14.048 4.322 1.00 97.56 254 THR A C 1
ATOM 1997 O O . THR A 1 254 ? -2.789 13.631 3.655 1.00 97.56 254 THR A O 1
ATOM 2000 N N . CYS A 1 255 ? -0.987 13.231 4.943 1.00 97.75 255 CYS A N 1
ATOM 2001 C CA . CYS A 1 255 ? -1.097 11.774 4.903 1.00 97.75 255 CYS A CA 1
ATOM 2002 C C . CYS A 1 255 ? -2.418 11.296 5.528 1.00 97.75 255 CYS A C 1
ATOM 2004 O O . CYS A 1 255 ? -3.158 10.545 4.899 1.00 97.75 255 CYS A O 1
ATOM 2006 N N . MET A 1 256 ? -2.785 11.800 6.713 1.00 97.00 256 MET A N 1
ATOM 2007 C CA . MET A 1 256 ? -4.072 11.464 7.346 1.00 97.00 256 MET A CA 1
ATOM 2008 C C . MET A 1 256 ? -5.276 11.929 6.514 1.00 97.00 256 MET A C 1
ATOM 2010 O O . MET A 1 256 ? -6.281 11.222 6.436 1.00 97.00 256 MET A O 1
ATOM 2014 N N . ALA A 1 257 ? -5.173 13.083 5.851 1.00 97.31 257 ALA A N 1
ATOM 2015 C CA . ALA A 1 257 ? -6.231 13.618 4.999 1.00 97.31 257 ALA A CA 1
ATOM 2016 C C . ALA A 1 257 ? -6.501 12.758 3.756 1.00 97.31 257 ALA A C 1
ATOM 2018 O O . ALA A 1 257 ? -7.645 12.678 3.316 1.00 97.31 257 ALA A O 1
ATOM 2019 N N . CYS A 1 258 ? -5.497 12.052 3.222 1.00 98.19 258 CYS A N 1
ATOM 2020 C CA . CYS A 1 258 ? -5.705 11.101 2.121 1.00 98.19 258 CYS A CA 1
ATOM 2021 C C . CYS A 1 258 ? -6.627 9.933 2.511 1.00 98.19 258 CYS A C 1
ATOM 2023 O O . CYS A 1 258 ? -7.234 9.314 1.642 1.00 98.19 258 CYS A O 1
ATOM 2025 N N . PHE A 1 259 ? -6.755 9.653 3.809 1.00 97.62 259 PHE A N 1
ATOM 2026 C CA . PHE A 1 259 ? -7.633 8.626 4.368 1.00 97.62 259 PHE A CA 1
ATOM 2027 C C . PHE A 1 259 ? -8.850 9.222 5.097 1.00 97.62 259 PHE A C 1
ATOM 2029 O O . PHE A 1 259 ? -9.539 8.507 5.817 1.00 97.62 259 PHE A O 1
ATOM 2036 N N . HIS A 1 260 ? -9.125 10.524 4.944 1.00 94.94 260 HIS A N 1
ATOM 2037 C CA . HIS A 1 260 ? -10.220 11.225 5.642 1.00 94.94 260 HIS A CA 1
ATOM 2038 C C . HIS A 1 260 ? -10.163 11.068 7.175 1.00 94.94 260 HIS A C 1
ATOM 2040 O O . HIS A 1 260 ? -11.183 10.929 7.855 1.00 94.94 260 HIS A O 1
ATOM 2046 N N . VAL A 1 261 ? -8.946 11.051 7.732 1.00 93.12 261 VAL A N 1
ATOM 2047 C CA . VAL A 1 261 ? -8.690 10.926 9.179 1.00 93.12 261 VAL A CA 1
ATOM 2048 C C . VAL A 1 261 ? -8.106 12.220 9.766 1.00 93.12 261 VAL A C 1
ATOM 2050 O O . VAL A 1 261 ? -7.732 12.284 10.937 1.00 93.12 261 VAL A O 1
ATOM 2053 N N . GLU A 1 262 ? -8.057 13.305 8.994 1.00 91.06 262 GLU A N 1
ATOM 2054 C CA . GLU A 1 262 ? -7.360 14.541 9.355 1.00 91.06 262 GLU A CA 1
ATOM 2055 C C . GLU A 1 262 ? -7.877 15.194 10.649 1.00 91.06 262 GLU A C 1
ATOM 2057 O O . GLU A 1 262 ? -7.109 15.821 11.384 1.00 91.06 262 GLU A O 1
ATOM 2062 N N . ARG A 1 263 ? -9.156 14.993 10.994 1.00 89.88 263 ARG A N 1
ATOM 2063 C CA . ARG A 1 263 ? -9.762 15.506 12.238 1.00 89.88 263 ARG A CA 1
ATOM 2064 C C . ARG A 1 263 ? -9.220 14.844 13.509 1.00 89.88 263 ARG A C 1
ATOM 2066 O O . ARG A 1 263 ? -9.312 15.443 14.576 1.00 89.88 263 ARG A O 1
ATOM 2073 N N . TRP A 1 264 ? -8.642 13.646 13.405 1.00 89.38 264 TRP A N 1
ATOM 2074 C CA . TRP A 1 264 ? -8.086 12.880 14.534 1.00 89.38 264 TRP A CA 1
ATOM 2075 C C . TRP A 1 264 ? -6.561 12.827 14.531 1.00 89.38 264 TRP A C 1
ATOM 2077 O O . TRP A 1 264 ? -5.966 12.099 15.327 1.00 89.38 264 TRP A O 1
ATOM 2087 N N . THR A 1 265 ? -5.927 13.628 13.673 1.00 88.81 265 THR A N 1
ATOM 2088 C CA . THR A 1 265 ? -4.474 13.651 13.490 1.00 88.81 265 THR A CA 1
ATOM 2089 C C . THR A 1 265 ? -3.718 13.775 14.810 1.00 88.81 265 THR A C 1
ATOM 2091 O O . THR A 1 265 ? -2.791 13.010 15.033 1.00 88.81 265 THR A O 1
ATOM 2094 N N . GLU A 1 266 ? -4.124 14.669 15.716 1.00 89.31 266 GLU A N 1
ATOM 2095 C CA . GLU A 1 266 ? -3.428 14.866 17.000 1.00 89.31 266 GLU A CA 1
ATOM 2096 C C . GLU A 1 266 ? -3.486 13.630 17.907 1.00 89.31 266 GLU A C 1
ATOM 2098 O O . GLU A 1 266 ? -2.490 13.254 18.526 1.00 89.31 266 GLU A O 1
ATOM 2103 N N . GLY A 1 267 ? -4.636 12.947 17.943 1.00 87.88 267 GLY A N 1
ATOM 2104 C CA . GLY A 1 267 ? -4.785 11.698 18.689 1.00 87.88 267 GLY A CA 1
ATOM 2105 C C . GLY A 1 267 ? -3.884 10.601 18.127 1.00 87.88 267 GLY A C 1
ATOM 2106 O O . GLY A 1 267 ? -3.189 9.928 18.885 1.00 87.88 267 GLY A O 1
ATOM 2107 N N . ILE A 1 268 ? -3.839 10.476 16.798 1.00 91.31 268 ILE A N 1
ATOM 2108 C CA . ILE A 1 268 ? -3.045 9.469 16.082 1.00 91.31 268 ILE A CA 1
ATOM 2109 C C . ILE A 1 268 ? -1.543 9.761 16.175 1.00 91.31 268 ILE A C 1
ATOM 2111 O O . ILE A 1 268 ? -0.756 8.849 16.398 1.00 91.31 268 ILE A O 1
ATOM 2115 N N . ARG A 1 269 ? -1.138 11.030 16.068 1.00 91.00 269 ARG A N 1
ATOM 2116 C CA . ARG A 1 269 ? 0.261 11.480 16.144 1.00 91.00 269 ARG A CA 1
ATOM 2117 C C . ARG A 1 269 ? 0.908 11.176 17.497 1.00 91.00 269 ARG A C 1
ATOM 2119 O O . ARG A 1 269 ? 2.125 11.059 17.574 1.00 91.00 269 ARG A O 1
ATOM 2126 N N . SER A 1 270 ? 0.109 11.062 18.560 1.00 91.44 270 SER A N 1
ATOM 2127 C CA . SER A 1 270 ? 0.593 10.715 19.903 1.00 91.44 270 SER A CA 1
ATOM 2128 C C . SER A 1 270 ? 0.912 9.225 20.099 1.00 91.44 270 SER A C 1
ATOM 2130 O O . SER A 1 270 ? 1.404 8.845 21.162 1.00 91.44 270 SER A O 1
ATOM 2132 N N . LEU A 1 271 ? 0.593 8.381 19.114 1.00 94.31 271 LEU A N 1
ATOM 2133 C CA . LEU A 1 271 ? 0.787 6.935 19.163 1.00 94.31 271 LEU A CA 1
ATOM 2134 C C . LEU A 1 271 ? 2.127 6.534 18.537 1.00 94.31 271 LEU A C 1
ATOM 2136 O O . LEU A 1 271 ? 2.674 7.250 17.700 1.00 94.31 271 LEU A O 1
ATOM 2140 N N . ASP A 1 272 ? 2.605 5.337 18.878 1.00 93.62 272 ASP A N 1
ATOM 2141 C CA . ASP A 1 272 ? 3.707 4.706 18.150 1.00 93.62 272 ASP A CA 1
ATOM 2142 C C . ASP A 1 272 ? 3.336 4.522 16.668 1.00 93.62 272 ASP A C 1
ATOM 2144 O O . ASP A 1 272 ? 2.184 4.215 16.349 1.00 93.62 272 ASP A O 1
ATOM 2148 N N . SER A 1 273 ? 4.308 4.642 15.757 1.00 92.81 273 SER A N 1
ATOM 2149 C CA . SER A 1 273 ? 4.095 4.646 14.299 1.00 92.81 273 SER A CA 1
ATOM 2150 C C . SER A 1 273 ? 3.194 3.508 13.793 1.00 92.81 273 SER A C 1
ATOM 2152 O O . SER A 1 273 ? 2.253 3.741 13.036 1.00 92.81 273 SER A O 1
ATOM 2154 N N . HIS A 1 274 ? 3.431 2.274 14.250 1.00 92.12 274 HIS A N 1
ATOM 2155 C CA . HIS A 1 274 ? 2.649 1.099 13.846 1.00 92.12 274 HIS A CA 1
ATOM 2156 C C . HIS A 1 274 ? 1.193 1.138 14.359 1.00 92.12 274 HIS A C 1
ATOM 2158 O O . HIS A 1 274 ? 0.276 0.674 13.673 1.00 92.12 274 HIS A O 1
ATOM 2164 N N . LEU A 1 275 ? 0.956 1.723 15.541 1.00 95.50 275 LEU A N 1
ATOM 2165 C CA . LEU A 1 275 ? -0.385 1.943 16.092 1.00 95.50 275 LEU A CA 1
ATOM 2166 C C . LEU A 1 275 ? -1.092 3.079 15.357 1.00 95.50 275 LEU A C 1
ATOM 2168 O O . LEU A 1 275 ? -2.260 2.935 15.008 1.00 95.50 275 LEU A O 1
ATOM 2172 N N . ALA A 1 276 ? -0.380 4.168 15.066 1.00 95.88 276 ALA A N 1
ATOM 2173 C CA . ALA A 1 276 ? -0.890 5.283 14.281 1.00 95.88 276 ALA A CA 1
ATOM 2174 C C . ALA A 1 276 ? -1.351 4.828 12.885 1.00 95.88 276 ALA A C 1
ATOM 2176 O O . ALA A 1 276 ? -2.476 5.120 12.476 1.00 95.88 276 ALA A O 1
ATOM 2177 N N . ALA A 1 277 ? -0.522 4.038 12.196 1.00 95.69 277 ALA A N 1
ATOM 2178 C CA . ALA A 1 277 ? -0.848 3.429 10.910 1.00 95.69 277 ALA A CA 1
ATOM 2179 C C . ALA A 1 277 ? -2.076 2.511 11.000 1.00 95.69 277 ALA A C 1
ATOM 2181 O O . ALA A 1 277 ? -3.004 2.623 10.198 1.00 95.69 277 ALA A O 1
ATOM 2182 N N . THR A 1 278 ? -2.120 1.647 12.021 1.00 96.25 278 THR A N 1
ATOM 2183 C CA . THR A 1 278 ? -3.262 0.755 12.264 1.00 96.25 278 THR A CA 1
ATOM 2184 C C . THR A 1 278 ? -4.544 1.553 12.513 1.00 96.25 278 THR A C 1
ATOM 2186 O O . THR A 1 278 ? -5.567 1.264 11.902 1.00 96.25 278 THR A O 1
ATOM 2189 N N . CYS A 1 279 ? -4.511 2.587 13.356 1.00 97.06 279 CYS A N 1
ATOM 2190 C CA . CYS A 1 279 ? -5.672 3.434 13.628 1.00 97.06 279 CYS A CA 1
ATOM 2191 C C . CYS A 1 279 ? -6.151 4.182 12.383 1.00 97.06 279 CYS A C 1
ATOM 2193 O O . CYS A 1 279 ? -7.351 4.183 12.125 1.00 97.06 279 CYS A O 1
ATOM 2195 N N . CYS A 1 280 ? -5.239 4.761 11.596 1.00 97.44 280 CYS A N 1
ATOM 2196 C CA . CYS A 1 280 ? -5.577 5.408 10.327 1.00 97.44 280 CYS A CA 1
ATOM 2197 C C . CYS A 1 280 ? -6.355 4.449 9.410 1.00 97.44 280 CYS A C 1
ATOM 2199 O O . CYS A 1 280 ? -7.473 4.753 8.987 1.00 97.44 280 CYS A O 1
ATOM 2201 N N . LEU A 1 281 ? -5.820 3.242 9.192 1.00 97.81 281 LEU A N 1
ATOM 2202 C CA . LEU A 1 281 ? -6.455 2.239 8.337 1.00 97.81 281 LEU A CA 1
ATOM 2203 C C . LEU A 1 281 ? -7.782 1.728 8.896 1.00 97.81 281 LEU A C 1
ATOM 2205 O O . LEU A 1 281 ? -8.719 1.541 8.127 1.00 97.81 281 LEU A O 1
ATOM 2209 N N . LEU A 1 282 ? -7.889 1.499 10.206 1.00 97.62 282 LEU A N 1
ATOM 2210 C CA . LEU A 1 282 ? -9.126 1.001 10.810 1.00 97.62 282 LEU A CA 1
ATOM 2211 C C . LEU A 1 282 ? -10.237 2.052 10.818 1.00 97.62 282 LEU A C 1
ATOM 2213 O O . LEU A 1 282 ? -11.393 1.685 10.620 1.00 97.62 282 LEU A O 1
ATOM 2217 N N . ILE A 1 283 ? -9.914 3.337 10.994 1.00 97.25 283 ILE A N 1
ATOM 2218 C CA . ILE A 1 283 ? -10.893 4.425 10.847 1.00 97.25 283 ILE A CA 1
ATOM 2219 C C . ILE A 1 283 ? -11.372 4.481 9.397 1.00 97.25 283 ILE A C 1
ATOM 2221 O O . ILE A 1 283 ? -12.575 4.430 9.151 1.00 97.25 283 ILE A O 1
ATOM 2225 N N . TYR A 1 284 ? -10.438 4.493 8.442 1.00 97.75 284 TYR A N 1
ATOM 2226 C CA . TYR A 1 284 ? -10.769 4.508 7.021 1.00 97.75 284 TYR A CA 1
ATOM 2227 C C . TYR A 1 284 ? -11.644 3.317 6.617 1.00 97.75 284 TYR A C 1
ATOM 2229 O O . TYR A 1 284 ? -12.724 3.495 6.061 1.00 97.75 284 TYR A O 1
ATOM 2237 N N . LEU A 1 285 ? -11.222 2.096 6.955 1.00 97.38 285 LEU A N 1
ATOM 2238 C CA . LEU A 1 285 ? -11.959 0.872 6.644 1.00 97.38 285 LEU A CA 1
ATOM 2239 C C . LEU A 1 285 ? -13.336 0.835 7.302 1.00 97.38 285 LEU A C 1
ATOM 2241 O O . LEU A 1 285 ? -14.279 0.355 6.682 1.00 97.38 285 LEU A O 1
ATOM 2245 N N . SER A 1 286 ? -13.471 1.348 8.527 1.00 96.50 286 SER A N 1
ATOM 2246 C CA . SER A 1 286 ? -14.773 1.410 9.199 1.00 96.50 286 SER A CA 1
ATOM 2247 C C . SER A 1 286 ? -15.778 2.207 8.376 1.00 96.50 286 SER A C 1
ATOM 2249 O O . SER A 1 286 ? -16.930 1.791 8.270 1.00 96.50 286 SER A O 1
ATOM 2251 N N . VAL A 1 287 ? -15.334 3.302 7.755 1.00 94.06 287 VAL A N 1
ATOM 2252 C CA . VAL A 1 287 ? -16.166 4.180 6.922 1.00 94.06 287 VAL A CA 1
ATOM 2253 C C . VAL A 1 287 ? -16.373 3.615 5.515 1.00 94.06 287 VAL A C 1
ATOM 2255 O O . VAL A 1 287 ? -17.488 3.667 5.014 1.00 94.06 287 VAL A O 1
ATOM 2258 N N . GLN A 1 288 ? -15.334 3.062 4.882 1.00 94.75 288 GLN A N 1
ATOM 2259 C CA . GLN A 1 288 ? -15.416 2.570 3.498 1.00 94.75 288 GLN A CA 1
ATOM 2260 C C . GLN A 1 288 ? -16.072 1.186 3.361 1.00 94.75 288 GLN A C 1
ATOM 2262 O O . GLN A 1 288 ? -16.495 0.816 2.268 1.00 94.75 288 GLN A O 1
ATOM 2267 N N . VAL A 1 289 ? -16.131 0.395 4.438 1.00 94.44 289 VAL A N 1
ATOM 2268 C CA . VAL A 1 289 ? -16.670 -0.972 4.423 1.00 94.44 289 VAL A CA 1
ATOM 2269 C C . VAL A 1 289 ? -17.876 -1.067 5.360 1.00 94.44 289 VAL A C 1
ATOM 2271 O O . VAL A 1 289 ? -17.756 -1.244 6.577 1.00 94.44 289 VAL A O 1
ATOM 2274 N N . ASP A 1 290 ? -19.072 -0.998 4.775 1.00 92.12 290 ASP A N 1
ATOM 2275 C CA . ASP A 1 290 ? -20.347 -1.020 5.507 1.00 92.12 290 ASP A CA 1
ATOM 2276 C C . ASP A 1 290 ? -20.545 -2.291 6.343 1.00 92.12 290 ASP A C 1
ATOM 2278 O O . ASP A 1 290 ? -21.104 -2.242 7.441 1.00 92.12 290 ASP A O 1
ATOM 2282 N N . SER A 1 291 ? -20.047 -3.434 5.864 1.00 93.12 291 SER A N 1
ATOM 2283 C CA . SER A 1 291 ? -20.148 -4.704 6.588 1.00 93.12 291 SER A CA 1
ATOM 2284 C C . SER A 1 291 ? -19.133 -4.848 7.723 1.00 93.12 291 SER A C 1
ATOM 2286 O O . SER A 1 291 ? -19.192 -5.837 8.457 1.00 93.12 291 SER A O 1
ATOM 2288 N N . LEU A 1 292 ? -18.174 -3.924 7.872 1.00 95.44 292 LEU A N 1
ATOM 2289 C CA . LEU A 1 292 ? -17.152 -4.028 8.909 1.00 95.44 292 LEU A CA 1
ATOM 2290 C C . LEU A 1 292 ? -17.799 -3.912 10.292 1.00 95.44 292 LEU A C 1
ATOM 2292 O O . LEU A 1 292 ? -18.607 -3.023 10.571 1.00 95.44 292 LEU A O 1
ATOM 2296 N N . THR A 1 293 ? -17.461 -4.831 11.180 1.00 96.00 293 THR A N 1
ATOM 2297 C CA . THR A 1 293 ? -18.043 -4.904 12.519 1.00 96.00 293 THR A CA 1
ATOM 2298 C C . THR A 1 293 ? -17.039 -4.464 13.569 1.00 96.00 293 THR A C 1
ATOM 2300 O O . THR A 1 293 ? -15.826 -4.468 13.352 1.00 96.00 293 THR A O 1
ATOM 2303 N N . LEU A 1 294 ? -17.538 -4.148 14.763 1.00 96.56 294 LEU A N 1
ATOM 2304 C CA . LEU A 1 294 ? -16.679 -3.866 15.908 1.00 96.56 294 LEU A CA 1
ATOM 2305 C C . LEU A 1 294 ? -15.763 -5.055 16.241 1.00 96.56 294 LEU A C 1
ATOM 2307 O O . LEU A 1 294 ? -14.618 -4.856 16.622 1.00 96.56 294 LEU A O 1
ATOM 2311 N N . THR A 1 295 ? -16.240 -6.286 16.040 1.00 96.50 295 THR A N 1
ATOM 2312 C CA . THR A 1 295 ? -15.456 -7.515 16.239 1.00 96.50 295 THR A CA 1
ATOM 2313 C C . THR A 1 295 ? -14.270 -7.599 15.279 1.00 96.50 295 THR A C 1
ATOM 2315 O O . THR A 1 295 ? -13.186 -8.007 15.694 1.00 96.50 295 THR A O 1
ATOM 2318 N N . ASP A 1 296 ? -14.451 -7.177 14.023 1.00 97.12 296 ASP A N 1
ATOM 2319 C CA . ASP A 1 296 ? -13.370 -7.144 13.034 1.00 97.12 296 ASP A CA 1
ATOM 2320 C C . ASP A 1 296 ? -12.285 -6.135 13.467 1.00 97.12 296 ASP A C 1
ATOM 2322 O O . ASP A 1 296 ? -11.101 -6.468 13.510 1.00 97.12 296 ASP A O 1
ATOM 2326 N N . VAL A 1 297 ? -12.696 -4.929 13.883 1.00 98.00 297 VAL A N 1
ATOM 2327 C CA . VAL A 1 297 ? -11.799 -3.873 14.396 1.00 98.00 297 VAL A CA 1
ATOM 2328 C C . VAL A 1 297 ? -11.047 -4.326 15.653 1.00 98.00 297 VAL A C 1
ATOM 2330 O O . VAL A 1 297 ? -9.830 -4.166 15.751 1.00 98.00 297 VAL A O 1
ATOM 2333 N N . GLU A 1 298 ? -11.753 -4.927 16.611 1.00 98.25 298 GLU A N 1
ATOM 2334 C CA . GLU A 1 298 ? -11.170 -5.455 17.847 1.00 98.25 298 GLU A CA 1
ATOM 2335 C C . GLU A 1 298 ? -10.128 -6.550 17.564 1.00 98.25 298 GLU A C 1
ATOM 2337 O O . GLU A 1 298 ? -9.096 -6.605 18.233 1.00 98.25 298 GLU A O 1
ATOM 2342 N N . ALA A 1 299 ? -10.342 -7.394 16.550 1.00 98.25 299 ALA A N 1
ATOM 2343 C CA . ALA A 1 299 ? -9.371 -8.408 16.149 1.00 98.25 299 ALA A CA 1
ATOM 2344 C C . ALA A 1 299 ? -8.061 -7.796 15.627 1.00 98.25 299 ALA A C 1
ATOM 2346 O O . ALA A 1 299 ? -6.985 -8.248 16.026 1.00 98.25 299 ALA A O 1
ATOM 2347 N N . PHE A 1 300 ? -8.134 -6.751 14.792 1.00 98.38 300 PHE A N 1
ATOM 2348 C CA . PHE A 1 300 ? -6.942 -6.039 14.319 1.00 98.38 300 PHE A CA 1
ATOM 2349 C C . PHE A 1 300 ? -6.176 -5.392 15.469 1.00 98.38 300 PHE A C 1
ATOM 2351 O O . PHE A 1 300 ? -4.976 -5.624 15.599 1.00 98.38 300 PHE A O 1
ATOM 2358 N N . LEU A 1 301 ? -6.867 -4.656 16.348 1.00 98.19 301 LEU A N 1
ATOM 2359 C CA . LEU A 1 301 ? -6.237 -4.032 17.515 1.00 98.19 301 LEU A CA 1
ATOM 2360 C C . LEU A 1 301 ? -5.538 -5.063 18.407 1.00 98.19 301 LEU A C 1
ATOM 2362 O O . LEU A 1 301 ? -4.402 -4.851 18.829 1.00 98.19 301 LEU A O 1
ATOM 2366 N N . ALA A 1 302 ? -6.194 -6.194 18.677 1.00 98.25 302 ALA A N 1
ATOM 2367 C CA . ALA A 1 302 ? -5.618 -7.255 19.492 1.00 98.25 302 ALA A CA 1
ATOM 2368 C C . ALA A 1 302 ? -4.367 -7.868 18.851 1.00 98.25 302 ALA A C 1
ATOM 2370 O O . ALA A 1 302 ? -3.398 -8.155 19.554 1.00 98.25 302 ALA A O 1
ATOM 2371 N N . GLN A 1 303 ? -4.367 -8.067 17.530 1.00 97.12 303 GLN A N 1
ATOM 2372 C CA . GLN A 1 303 ? -3.200 -8.591 16.824 1.00 97.12 303 GLN A CA 1
ATOM 2373 C C . GLN A 1 303 ? -2.041 -7.590 16.885 1.00 97.12 303 GLN A C 1
ATOM 2375 O O . GLN A 1 303 ? -0.946 -7.962 17.303 1.00 97.12 303 GLN A O 1
ATOM 2380 N N . THR A 1 304 ? -2.297 -6.321 16.555 1.00 96.44 304 THR A N 1
ATOM 2381 C CA . THR A 1 304 ? -1.270 -5.276 16.502 1.00 96.44 304 THR A CA 1
ATOM 2382 C C . THR A 1 304 ? -0.623 -5.069 17.868 1.00 96.44 304 THR A C 1
ATOM 2384 O O . THR A 1 304 ? 0.595 -4.982 17.955 1.00 96.44 304 THR A O 1
ATOM 2387 N N . LEU A 1 305 ? -1.408 -5.075 18.950 1.00 97.19 305 LEU A N 1
ATOM 2388 C CA . LEU A 1 305 ? -0.884 -4.915 20.311 1.00 97.19 305 LEU A CA 1
ATOM 2389 C C . LEU A 1 305 ? -0.109 -6.140 20.813 1.00 97.19 305 LEU A C 1
ATOM 2391 O O . LEU A 1 305 ? 0.831 -5.998 21.591 1.00 97.19 305 LEU A O 1
ATOM 2395 N N . CYS A 1 306 ? -0.495 -7.352 20.406 1.00 96.94 306 CYS A N 1
ATOM 2396 C CA . CYS A 1 306 ? 0.193 -8.566 20.840 1.00 96.94 306 CYS A CA 1
ATOM 2397 C C . CYS A 1 306 ? 1.466 -8.859 20.034 1.00 96.94 306 CYS A C 1
ATOM 2399 O O . CYS A 1 306 ? 2.364 -9.503 20.577 1.00 96.94 306 CYS A O 1
ATOM 2401 N N . LEU A 1 307 ? 1.546 -8.428 18.770 1.00 95.50 307 LEU A N 1
ATOM 2402 C CA . LEU A 1 307 ? 2.627 -8.780 17.844 1.00 95.50 307 LEU A CA 1
ATOM 2403 C C . LEU A 1 307 ? 4.037 -8.441 18.372 1.00 95.50 307 LEU A C 1
ATOM 2405 O O . LEU A 1 307 ? 4.876 -9.345 18.351 1.00 95.50 307 LEU A O 1
ATOM 2409 N N . PRO A 1 308 ? 4.316 -7.241 18.930 1.00 93.69 308 PRO A N 1
ATOM 2410 C CA . PRO A 1 308 ? 5.651 -6.903 19.439 1.00 93.69 308 PRO A CA 1
ATOM 2411 C C . PRO A 1 308 ? 6.155 -7.839 20.549 1.00 93.69 308 PRO A C 1
ATOM 2413 O O . PRO A 1 308 ? 7.358 -7.999 20.738 1.00 93.69 308 PRO A O 1
ATOM 2416 N N . GLY A 1 309 ? 5.242 -8.482 21.285 1.00 92.94 309 GLY A N 1
ATOM 2417 C CA . GLY A 1 309 ? 5.564 -9.438 22.345 1.00 92.94 309 GLY A CA 1
ATOM 2418 C C . GLY A 1 309 ? 5.813 -10.870 21.859 1.00 92.94 309 GLY A C 1
ATOM 2419 O O . GLY A 1 309 ? 5.985 -11.762 22.694 1.00 92.94 309 GLY A O 1
ATOM 2420 N N . LYS A 1 310 ? 5.790 -11.130 20.543 1.00 94.44 310 LYS A N 1
ATOM 2421 C CA . LYS A 1 310 ? 5.933 -12.474 19.968 1.00 94.44 310 LYS A CA 1
ATOM 2422 C C . LYS A 1 310 ? 7.281 -12.677 19.292 1.00 94.44 310 LYS A C 1
ATOM 2424 O O . LYS A 1 310 ? 7.716 -11.890 18.461 1.00 94.44 310 LYS A O 1
ATOM 2429 N N . SER A 1 311 ? 7.904 -13.816 19.569 1.00 94.38 311 SER A N 1
ATOM 2430 C CA . SER A 1 311 ? 9.024 -14.315 18.779 1.00 94.38 311 SER A CA 1
ATOM 2431 C C . SER A 1 311 ? 8.543 -15.030 17.511 1.00 94.38 311 SER A C 1
ATOM 2433 O O . SER A 1 311 ? 7.442 -15.585 17.458 1.00 94.38 311 SER A O 1
ATOM 2435 N N . GLY A 1 312 ? 9.417 -15.132 16.505 1.00 92.31 312 GLY A N 1
ATOM 2436 C CA . GLY A 1 312 ? 9.118 -15.896 15.288 1.00 92.31 312 GLY A CA 1
ATOM 2437 C C . GLY A 1 312 ? 8.805 -17.381 15.540 1.00 92.31 312 GLY A C 1
ATOM 2438 O O . GLY A 1 312 ? 8.023 -17.975 14.800 1.00 92.31 312 GLY A O 1
ATOM 2439 N N . SER A 1 313 ? 9.350 -17.992 16.602 1.00 94.50 313 SER A N 1
ATOM 2440 C CA . SER A 1 313 ? 9.023 -19.378 16.981 1.00 94.50 313 SER A CA 1
ATOM 2441 C C . SER A 1 313 ? 7.646 -19.502 17.636 1.00 94.50 313 SER A C 1
ATOM 2443 O O . SER A 1 313 ? 6.949 -20.500 17.439 1.00 94.50 313 SER A O 1
ATOM 2445 N N . GLN A 1 314 ? 7.216 -18.484 18.382 1.00 94.81 314 GLN A N 1
ATOM 2446 C CA . GLN A 1 314 ? 5.861 -18.429 18.923 1.00 94.81 314 GLN A CA 1
ATOM 2447 C C . GLN A 1 314 ? 4.841 -18.262 17.795 1.00 94.81 314 GLN A C 1
ATOM 2449 O O . GLN A 1 314 ? 3.871 -19.009 17.757 1.00 94.81 314 GLN A O 1
ATOM 2454 N N . LEU A 1 315 ? 5.090 -17.353 16.845 1.00 95.06 315 LEU A N 1
ATOM 2455 C CA . LEU A 1 315 ? 4.197 -17.126 15.702 1.00 95.06 315 LEU A CA 1
ATOM 2456 C C . LEU A 1 315 ? 4.091 -18.363 14.801 1.00 95.06 315 LEU A C 1
ATOM 2458 O O . LEU A 1 315 ? 2.995 -18.769 14.411 1.00 95.06 315 LEU A O 1
ATOM 2462 N N . SER A 1 316 ? 5.218 -19.021 14.511 1.00 93.31 316 SER A N 1
ATOM 2463 C CA . SER A 1 316 ? 5.220 -20.208 13.651 1.00 93.31 316 SER A CA 1
ATOM 2464 C C . SER A 1 316 ? 4.470 -21.393 14.267 1.00 93.31 316 SER A C 1
ATOM 2466 O O . SER A 1 316 ? 3.813 -22.135 13.529 1.00 93.31 316 SER A O 1
ATOM 2468 N N . SER A 1 317 ? 4.516 -21.531 15.598 1.00 94.88 317 SER A N 1
ATOM 2469 C CA . SER A 1 317 ? 3.854 -22.603 16.350 1.00 94.88 317 SER A CA 1
ATOM 2470 C C . SER A 1 317 ? 2.365 -22.367 16.630 1.00 94.88 317 SER A C 1
ATOM 2472 O O . SER A 1 317 ? 1.696 -23.308 17.065 1.00 94.88 317 SER A O 1
ATOM 2474 N N . LEU A 1 318 ? 1.819 -21.177 16.335 1.00 95.19 318 LEU A N 1
ATOM 2475 C CA . LEU A 1 318 ? 0.387 -20.895 16.479 1.00 95.19 318 LEU A CA 1
ATOM 2476 C C . LEU A 1 318 ? -0.464 -21.917 15.710 1.00 95.19 318 LEU A C 1
ATOM 2478 O O . LEU A 1 318 ? -0.250 -22.163 14.519 1.00 95.19 318 LEU A O 1
ATOM 2482 N N . GLN A 1 319 ? -1.451 -22.478 16.410 1.00 92.38 319 GLN A N 1
ATOM 2483 C CA . GLN A 1 319 ? -2.444 -23.402 15.868 1.00 92.38 319 GLN A CA 1
ATOM 2484 C C . GLN A 1 319 ? -3.808 -22.717 15.826 1.00 92.38 319 GLN A C 1
ATOM 2486 O O . GLN A 1 319 ? -4.252 -22.136 16.819 1.00 92.38 319 GLN A O 1
ATOM 2491 N N . LEU A 1 320 ? -4.464 -22.803 14.672 1.00 92.50 320 LEU A N 1
ATOM 2492 C CA . LEU A 1 320 ? -5.826 -22.321 14.467 1.00 92.50 320 LEU A CA 1
ATOM 2493 C C . LEU A 1 320 ? -6.791 -23.499 14.611 1.00 92.50 320 LEU A C 1
ATOM 2495 O O . LEU A 1 320 ? -6.493 -24.597 14.145 1.00 92.50 320 LEU A O 1
ATOM 2499 N N . SER A 1 321 ? -7.941 -23.281 15.248 1.00 90.56 321 SER A N 1
ATOM 2500 C CA . SER A 1 321 ? -8.984 -24.310 15.360 1.00 90.56 321 SER A CA 1
ATOM 2501 C C . SER A 1 321 ? -9.630 -24.608 14.005 1.00 90.56 321 SER A C 1
ATOM 2503 O O . SER A 1 321 ? -9.928 -25.760 13.703 1.00 90.56 321 SER A O 1
ATOM 2505 N N . TYR A 1 322 ? -9.818 -23.574 13.186 1.00 93.50 322 TYR A N 1
ATOM 2506 C CA . TYR A 1 322 ? -10.250 -23.651 11.795 1.00 93.50 322 TYR A CA 1
ATOM 2507 C C . TYR A 1 322 ? -9.817 -22.383 11.045 1.00 93.50 322 TYR A C 1
ATOM 2509 O O . TYR A 1 322 ? -9.365 -21.419 11.662 1.00 93.50 322 TYR A O 1
ATOM 2517 N N . VAL A 1 323 ? -9.946 -22.395 9.717 1.00 93.88 323 VAL A N 1
ATOM 2518 C CA . VAL A 1 323 ? -9.715 -21.218 8.870 1.00 93.88 323 VAL A CA 1
ATOM 2519 C C . VAL A 1 323 ? -11.064 -20.600 8.514 1.00 93.88 323 VAL A C 1
ATOM 2521 O O . VAL A 1 323 ? -11.878 -21.230 7.843 1.00 93.88 323 VAL A O 1
ATOM 2524 N N . ASP A 1 324 ? -11.308 -19.381 8.983 1.00 92.38 324 ASP A N 1
ATOM 2525 C CA . ASP A 1 324 ? -12.461 -18.562 8.622 1.00 92.38 324 ASP A CA 1
ATOM 2526 C C . ASP A 1 324 ? -12.177 -17.734 7.355 1.00 92.38 324 ASP A C 1
ATOM 2528 O O . ASP A 1 324 ? -11.165 -17.034 7.274 1.00 92.38 324 ASP A O 1
ATOM 2532 N N . SER A 1 325 ? -13.058 -17.808 6.352 1.00 90.50 325 SER A N 1
ATOM 2533 C CA . SER A 1 325 ? -12.873 -17.105 5.074 1.00 90.50 325 SER A CA 1
ATOM 2534 C C . SER A 1 325 ? -12.910 -15.585 5.230 1.00 90.50 325 SER A C 1
ATOM 2536 O O . SER A 1 325 ? -12.118 -14.893 4.592 1.00 90.50 325 SER A O 1
ATOM 2538 N N . ARG A 1 326 ? -13.758 -15.058 6.125 1.00 91.81 326 ARG A N 1
ATOM 2539 C CA . ARG A 1 326 ? -13.853 -13.616 6.370 1.00 91.81 326 ARG A CA 1
ATOM 2540 C C . ARG A 1 326 ? -12.572 -13.094 7.008 1.00 91.81 326 ARG A C 1
ATOM 2542 O O . ARG A 1 326 ? -12.073 -12.054 6.598 1.00 91.81 326 ARG A O 1
ATOM 2549 N N . ALA A 1 327 ? -11.994 -13.837 7.952 1.00 94.19 327 ALA A N 1
ATOM 2550 C CA . ALA A 1 327 ? -10.700 -13.485 8.535 1.00 94.19 327 ALA A CA 1
ATOM 2551 C C . ALA A 1 327 ? -9.582 -13.435 7.479 1.00 94.19 327 ALA A C 1
ATOM 2553 O O . ALA A 1 327 ? -8.729 -12.553 7.526 1.00 94.19 327 ALA A O 1
ATOM 2554 N N . VAL A 1 328 ? -9.582 -14.346 6.500 1.00 93.06 328 VAL A N 1
ATOM 2555 C CA . VAL A 1 328 ? -8.625 -14.276 5.383 1.00 93.06 328 VAL A CA 1
ATOM 2556 C C . VAL A 1 328 ? -8.853 -12.999 4.572 1.00 93.06 328 VAL A C 1
ATOM 2558 O O . VAL A 1 328 ? -7.910 -12.236 4.392 1.00 93.06 328 VAL A O 1
ATOM 2561 N N . HIS A 1 329 ? -10.089 -12.711 4.160 1.00 91.69 329 HIS A N 1
ATOM 2562 C CA . HIS A 1 329 ? -10.395 -11.514 3.371 1.00 91.69 329 HIS A CA 1
ATOM 2563 C C . HIS A 1 329 ? -10.015 -10.216 4.118 1.00 91.69 329 HIS A C 1
ATOM 2565 O O . HIS A 1 329 ? -9.331 -9.352 3.567 1.00 91.69 329 HIS A O 1
ATOM 2571 N N . LEU A 1 330 ? -10.347 -10.116 5.411 1.00 94.56 330 LEU A N 1
ATOM 2572 C CA . LEU A 1 330 ? -9.960 -8.994 6.273 1.00 94.56 330 LEU A CA 1
ATOM 2573 C C . LEU A 1 330 ? -8.433 -8.835 6.376 1.00 94.56 330 LEU A C 1
ATOM 2575 O O . LEU A 1 330 ? -7.910 -7.726 6.307 1.00 94.56 330 LEU A O 1
ATOM 2579 N N . ALA A 1 331 ? -7.682 -9.928 6.502 1.00 95.06 331 ALA A N 1
ATOM 2580 C CA . ALA A 1 331 ? -6.225 -9.837 6.519 1.00 95.06 331 ALA A CA 1
ATOM 2581 C C . ALA A 1 331 ? -5.680 -9.213 5.220 1.00 95.06 331 ALA A C 1
ATOM 2583 O O . ALA A 1 331 ? -4.811 -8.342 5.265 1.00 95.06 331 ALA A O 1
ATOM 2584 N N . PHE A 1 332 ? -6.215 -9.614 4.062 1.00 92.12 332 PHE A N 1
ATOM 2585 C CA . PHE A 1 332 ? -5.771 -9.096 2.766 1.00 92.12 332 PHE A CA 1
ATOM 2586 C C . PHE A 1 332 ? -6.169 -7.642 2.528 1.00 92.12 332 PHE A C 1
ATOM 2588 O O . PHE A 1 332 ? -5.329 -6.875 2.049 1.00 92.12 332 PHE A O 1
ATOM 2595 N N . ILE A 1 333 ? -7.393 -7.238 2.887 1.00 93.88 333 ILE A N 1
ATOM 2596 C CA . ILE A 1 333 ? -7.812 -5.840 2.729 1.00 93.88 333 ILE A CA 1
ATOM 2597 C C . ILE A 1 333 ? -6.934 -4.918 3.585 1.00 93.88 333 ILE A C 1
ATOM 2599 O O . ILE A 1 333 ? -6.440 -3.913 3.083 1.00 93.88 333 ILE A O 1
ATOM 2603 N N . PHE A 1 334 ? -6.618 -5.311 4.824 1.00 96.19 334 PHE A N 1
ATOM 2604 C CA . PHE A 1 334 ? -5.732 -4.540 5.698 1.00 96.19 334 PHE A CA 1
ATOM 2605 C C . PHE A 1 334 ? -4.305 -4.441 5.146 1.00 96.19 334 PHE A C 1
ATOM 2607 O O . PHE A 1 334 ? -3.731 -3.354 5.127 1.00 96.19 334 PHE A O 1
ATOM 2614 N N . LEU A 1 335 ? -3.738 -5.545 4.644 1.00 94.62 335 LEU A N 1
ATOM 2615 C CA . LEU A 1 335 ? -2.407 -5.541 4.026 1.00 94.62 335 LEU A CA 1
ATOM 2616 C C . LEU A 1 335 ? -2.346 -4.642 2.782 1.00 94.62 335 LEU A C 1
ATOM 2618 O O . LEU A 1 335 ? -1.362 -3.927 2.591 1.00 94.62 335 LEU A O 1
ATOM 2622 N N . ARG A 1 336 ? -3.398 -4.624 1.954 1.00 93.19 336 ARG A N 1
ATOM 2623 C CA . ARG A 1 336 ? -3.505 -3.679 0.828 1.00 93.19 336 ARG A CA 1
ATOM 2624 C C . ARG A 1 336 ? -3.648 -2.236 1.294 1.00 93.19 336 ARG A C 1
ATOM 2626 O O . ARG A 1 336 ? -3.056 -1.343 0.685 1.00 93.19 336 ARG A O 1
ATOM 2633 N N . GLY A 1 337 ? -4.345 -2.014 2.402 1.00 95.56 337 GLY A N 1
ATOM 2634 C CA . GLY A 1 337 ? -4.376 -0.724 3.077 1.00 95.56 337 GLY A CA 1
ATOM 2635 C C . GLY A 1 337 ? -3.002 -0.258 3.510 1.00 95.56 337 GLY A C 1
ATOM 2636 O O . GLY A 1 337 ? -2.636 0.876 3.224 1.00 95.56 337 GLY A O 1
ATOM 2637 N N . LEU A 1 338 ? -2.208 -1.139 4.117 1.00 95.31 338 LEU A N 1
ATOM 2638 C CA . LEU A 1 338 ? -0.850 -0.818 4.542 1.00 95.31 338 LEU A CA 1
ATOM 2639 C C . LEU A 1 338 ? 0.046 -0.449 3.356 1.00 95.31 338 LEU A C 1
ATOM 2641 O O . LEU A 1 338 ? 0.731 0.564 3.417 1.00 95.31 338 LEU A O 1
ATOM 2645 N N . ILE A 1 339 ? -0.038 -1.181 2.240 1.00 93.88 339 ILE A N 1
ATOM 2646 C CA . ILE A 1 339 ? 0.676 -0.835 0.997 1.00 93.88 339 ILE A CA 1
ATOM 2647 C C . ILE A 1 339 ? 0.223 0.534 0.459 1.00 93.88 339 ILE A C 1
ATOM 2649 O O . ILE A 1 339 ? 1.052 1.348 0.054 1.00 93.88 339 ILE A O 1
ATOM 2653 N N . THR A 1 340 ? -1.081 0.824 0.492 1.00 96.44 340 THR A N 1
ATOM 2654 C CA . THR A 1 340 ? -1.617 2.132 0.072 1.00 96.44 340 THR A CA 1
ATOM 2655 C C . THR A 1 340 ? -1.145 3.253 1.001 1.00 96.44 340 THR A C 1
ATOM 2657 O O . THR A 1 340 ? -0.792 4.334 0.536 1.00 96.44 340 THR A O 1
ATOM 2660 N N . LEU A 1 341 ? -1.081 3.001 2.311 1.00 97.12 341 LEU A N 1
ATOM 2661 C CA . LEU A 1 341 ? -0.561 3.943 3.299 1.00 97.12 341 LEU A CA 1
ATOM 2662 C C . LEU A 1 341 ? 0.943 4.162 3.132 1.00 97.12 341 LEU A C 1
ATOM 2664 O O . LEU A 1 341 ? 1.388 5.292 3.273 1.00 97.12 341 LEU A O 1
ATOM 2668 N N . MET A 1 342 ? 1.718 3.137 2.778 1.00 95.62 342 MET A N 1
ATOM 2669 C CA . MET A 1 342 ? 3.135 3.288 2.430 1.00 95.62 342 MET A CA 1
ATOM 2670 C C . MET A 1 342 ? 3.309 4.163 1.182 1.00 95.62 342 MET A C 1
ATOM 2672 O O . MET A 1 342 ? 4.142 5.065 1.186 1.00 95.62 342 MET A O 1
ATOM 2676 N N . ALA A 1 343 ? 2.483 3.976 0.146 1.00 96.31 343 ALA A N 1
ATOM 2677 C CA . ALA A 1 343 ? 2.483 4.864 -1.019 1.00 96.31 343 ALA A CA 1
ATOM 2678 C C . ALA A 1 343 ? 2.114 6.308 -0.630 1.00 96.31 343 ALA A C 1
ATOM 2680 O O . ALA A 1 343 ? 2.783 7.255 -1.039 1.00 96.31 343 ALA A O 1
ATOM 2681 N N . CYS A 1 344 ? 1.098 6.485 0.217 1.00 98.00 344 CYS A N 1
ATOM 2682 C CA . CYS A 1 344 ? 0.719 7.792 0.749 1.00 98.00 344 CYS A CA 1
ATOM 2683 C C . CYS A 1 344 ? 1.841 8.428 1.582 1.00 98.00 344 CYS A C 1
ATOM 2685 O O . CYS A 1 344 ? 2.142 9.604 1.404 1.00 98.00 344 CYS A O 1
ATOM 2687 N N . ASN A 1 345 ? 2.514 7.646 2.430 1.00 97.38 345 ASN A N 1
ATOM 2688 C CA . ASN A 1 345 ? 3.662 8.076 3.223 1.00 97.38 345 ASN A CA 1
ATOM 2689 C C . ASN A 1 345 ? 4.739 8.680 2.315 1.00 97.38 345 ASN A C 1
ATOM 2691 O O . ASN A 1 345 ? 5.188 9.801 2.546 1.00 97.38 345 ASN A O 1
ATOM 2695 N N . SER A 1 346 ? 5.084 7.991 1.230 1.00 96.44 346 SER A N 1
ATOM 2696 C CA . SER A 1 346 ? 6.071 8.464 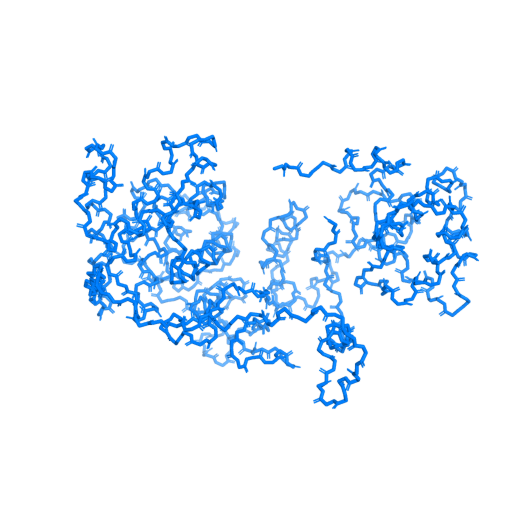0.258 1.00 96.44 346 SER A CA 1
ATOM 2697 C C . SER A 1 346 ? 5.596 9.690 -0.516 1.00 96.44 346 SER A C 1
ATOM 2699 O O . SER A 1 346 ? 6.326 10.675 -0.605 1.00 96.44 346 SER A O 1
ATOM 2701 N N . ALA A 1 347 ? 4.348 9.696 -0.996 1.00 97.88 347 ALA A N 1
ATOM 2702 C CA . ALA A 1 347 ? 3.751 10.866 -1.643 1.00 97.88 347 ALA A CA 1
ATOM 2703 C C . ALA A 1 347 ? 3.764 12.098 -0.723 1.00 97.88 347 ALA A C 1
ATOM 2705 O O . ALA A 1 347 ? 4.022 13.212 -1.175 1.00 97.88 347 ALA A O 1
ATOM 2706 N N . CYS A 1 348 ? 3.580 11.896 0.581 1.00 97.69 348 CYS A N 1
ATOM 2707 C CA . CYS A 1 348 ? 3.625 12.943 1.590 1.00 97.69 348 CYS A CA 1
ATOM 2708 C C . CYS A 1 348 ? 5.033 13.270 2.109 1.00 97.69 348 CYS A C 1
ATOM 2710 O O . CYS A 1 348 ? 5.143 14.058 3.041 1.00 97.69 348 CYS A O 1
ATOM 2712 N N . GLY A 1 349 ? 6.113 12.718 1.550 1.00 96.12 349 GLY A N 1
ATOM 2713 C CA . GLY A 1 349 ? 7.480 13.032 1.982 1.00 96.12 349 GLY A CA 1
ATOM 2714 C C . GLY A 1 349 ? 7.889 12.383 3.310 1.00 96.12 349 GLY A C 1
ATOM 2715 O O . GLY A 1 349 ? 8.652 12.976 4.073 1.00 96.12 349 GLY A O 1
ATOM 2716 N N . TYR A 1 350 ? 7.393 11.178 3.582 1.00 95.25 350 TYR A N 1
ATOM 2717 C CA . TYR A 1 350 ? 7.762 10.314 4.710 1.00 95.25 350 TYR A CA 1
ATOM 2718 C C . TYR A 1 350 ? 7.477 10.891 6.112 1.00 95.25 350 TYR A C 1
ATOM 2720 O O . TYR A 1 350 ? 8.400 11.051 6.913 1.00 95.25 350 TYR A O 1
ATOM 2728 N N . PRO A 1 351 ? 6.213 11.209 6.456 1.00 95.44 351 PRO A N 1
ATOM 2729 C CA . PRO A 1 351 ? 5.832 11.505 7.840 1.00 95.44 351 PRO A CA 1
ATOM 2730 C C . PRO A 1 351 ? 5.989 10.317 8.807 1.00 95.44 351 PRO A C 1
ATOM 2732 O O . PRO A 1 351 ? 6.043 10.532 10.017 1.00 95.44 351 PRO A O 1
ATOM 2735 N N . PHE A 1 352 ? 6.056 9.088 8.292 1.00 94.44 352 PHE A N 1
ATOM 2736 C CA . PHE A 1 352 ? 6.447 7.883 9.021 1.00 94.44 352 PHE A CA 1
ATOM 2737 C C . PHE A 1 352 ? 7.794 7.367 8.512 1.00 94.44 352 PHE A C 1
ATOM 2739 O O . PHE A 1 352 ? 8.082 7.449 7.312 1.00 94.44 352 PHE A O 1
ATOM 2746 N N . ASP A 1 353 ? 8.569 6.740 9.401 1.00 92.69 353 ASP A N 1
ATOM 2747 C CA . ASP A 1 353 ? 9.655 5.858 8.973 1.00 92.69 353 ASP A CA 1
ATOM 2748 C C . ASP A 1 353 ? 9.053 4.677 8.194 1.00 92.69 353 ASP A C 1
ATOM 2750 O O . ASP A 1 353 ? 8.114 4.023 8.655 1.00 92.69 353 ASP A O 1
ATOM 2754 N N . MET A 1 354 ? 9.577 4.406 6.995 1.00 90.69 354 MET A N 1
ATOM 2755 C CA . MET A 1 354 ? 9.086 3.318 6.150 1.00 90.69 354 MET A CA 1
ATOM 2756 C C . MET A 1 354 ? 9.213 1.958 6.849 1.00 90.69 354 MET A C 1
ATOM 2758 O O . MET A 1 354 ? 8.330 1.113 6.708 1.00 90.69 354 MET A O 1
ATOM 2762 N N . MET A 1 355 ? 10.260 1.758 7.659 1.00 88.94 355 MET A N 1
ATOM 2763 C CA . MET A 1 355 ? 10.468 0.509 8.392 1.00 88.94 355 MET A CA 1
ATOM 2764 C C . MET A 1 355 ? 9.346 0.228 9.393 1.00 88.94 355 MET A C 1
ATOM 2766 O O . MET A 1 355 ? 8.972 -0.933 9.569 1.00 88.94 355 MET A O 1
ATOM 2770 N N . ASP A 1 356 ? 8.764 1.262 9.998 1.00 89.19 356 ASP A N 1
ATOM 2771 C CA . ASP A 1 356 ? 7.658 1.110 10.946 1.00 89.19 356 ASP A CA 1
ATOM 2772 C C . ASP A 1 356 ? 6.350 0.670 10.267 1.00 89.19 356 ASP A C 1
ATOM 2774 O O . ASP A 1 356 ? 5.485 0.074 10.914 1.00 89.19 356 ASP A O 1
ATOM 2778 N N . LEU A 1 357 ? 6.210 0.952 8.966 1.00 91.62 357 LEU A N 1
ATOM 2779 C CA . LEU A 1 357 ? 5.044 0.593 8.156 1.00 91.62 357 LEU A CA 1
ATOM 2780 C C . LEU A 1 357 ? 5.176 -0.768 7.467 1.00 91.62 357 LEU A C 1
ATOM 2782 O O . LEU A 1 357 ? 4.222 -1.229 6.842 1.00 91.62 357 LEU A O 1
ATOM 2786 N N . MET A 1 358 ? 6.340 -1.420 7.538 1.00 88.75 358 MET A N 1
ATOM 2787 C CA . MET A 1 358 ? 6.533 -2.674 6.818 1.00 88.75 358 MET A CA 1
ATOM 2788 C C . MET A 1 358 ? 5.581 -3.759 7.340 1.00 88.75 358 MET A C 1
ATOM 2790 O O . MET A 1 358 ? 5.483 -3.950 8.556 1.00 88.75 358 MET A O 1
ATOM 2794 N N . PRO A 1 359 ? 4.939 -4.553 6.458 1.00 88.81 359 PRO A N 1
ATOM 2795 C CA . PRO A 1 359 ? 3.932 -5.531 6.866 1.00 88.81 359 PRO A CA 1
ATOM 2796 C C . PRO A 1 359 ? 4.374 -6.496 7.967 1.00 88.81 359 PRO A C 1
ATOM 2798 O O . PRO A 1 359 ? 3.576 -6.825 8.835 1.00 88.81 359 PRO A O 1
ATOM 2801 N N . TRP A 1 360 ? 5.643 -6.909 7.983 1.00 85.12 360 TRP A N 1
ATOM 2802 C CA . TRP A 1 360 ? 6.177 -7.815 9.007 1.00 85.12 360 TRP A CA 1
ATOM 2803 C C . TRP A 1 360 ? 6.310 -7.189 10.403 1.00 85.12 360 TRP A C 1
ATOM 2805 O O . TRP A 1 360 ? 6.432 -7.928 11.377 1.00 85.12 360 TRP A O 1
ATOM 2815 N N . ASN A 1 361 ? 6.293 -5.858 10.512 1.00 85.50 361 ASN A N 1
ATOM 2816 C CA . ASN A 1 361 ? 6.307 -5.139 11.787 1.00 85.50 361 ASN A CA 1
ATOM 2817 C C . ASN A 1 361 ? 4.890 -4.827 12.288 1.00 85.50 361 ASN A C 1
ATOM 2819 O O . ASN A 1 361 ? 4.676 -4.713 13.493 1.00 85.50 361 ASN A O 1
ATOM 2823 N N . THR A 1 362 ? 3.918 -4.705 11.382 1.00 86.94 362 THR A N 1
ATOM 2824 C CA . THR A 1 362 ? 2.549 -4.289 11.725 1.00 86.94 362 THR A CA 1
ATOM 2825 C C . THR A 1 362 ? 1.553 -5.452 11.753 1.00 86.94 362 THR A C 1
ATOM 2827 O O . THR A 1 362 ? 0.532 -5.355 12.434 1.00 86.94 362 THR A O 1
ATOM 2830 N N . PHE A 1 363 ? 1.810 -6.553 11.032 1.00 94.94 363 PHE A N 1
ATOM 2831 C CA . PHE A 1 363 ? 0.815 -7.598 10.784 1.00 94.94 363 PHE A CA 1
ATOM 2832 C C . PHE A 1 363 ? 1.375 -9.032 10.750 1.00 94.94 363 PHE A C 1
ATOM 2834 O O . PHE A 1 363 ? 2.310 -9.331 10.012 1.00 94.94 363 PHE A O 1
ATOM 2841 N N . ASP A 1 364 ? 0.733 -9.958 11.475 1.00 96.00 364 ASP A N 1
ATOM 2842 C CA . ASP A 1 364 ? 0.918 -11.405 11.301 1.00 96.00 364 ASP A CA 1
ATOM 2843 C C . ASP A 1 364 ? -0.433 -12.091 11.048 1.00 96.00 364 ASP A C 1
ATOM 2845 O O . ASP A 1 364 ? -1.372 -11.993 11.839 1.00 96.00 364 ASP A O 1
ATOM 2849 N N . GLY A 1 365 ? -0.534 -12.819 9.933 1.00 95.12 365 GLY A N 1
ATOM 2850 C CA . GLY A 1 365 ? -1.795 -13.424 9.506 1.00 95.12 365 GLY A CA 1
ATOM 2851 C C . GLY A 1 365 ? -2.304 -14.533 10.431 1.00 95.12 365 GLY A C 1
ATOM 2852 O O . GLY A 1 365 ? -3.515 -14.657 10.609 1.00 95.12 365 GLY A O 1
ATOM 2853 N N . LYS A 1 366 ? -1.420 -15.329 11.054 1.00 95.88 366 LYS A N 1
ATOM 2854 C CA . LYS A 1 366 ? -1.843 -16.388 11.989 1.00 95.88 366 LYS A CA 1
ATOM 2855 C C . LYS A 1 366 ? -2.285 -15.792 13.318 1.00 95.88 366 LYS A C 1
ATOM 2857 O O . LYS A 1 366 ? -3.288 -16.237 13.876 1.00 95.88 366 LYS A O 1
ATOM 2862 N N . LEU A 1 367 ? -1.554 -14.798 13.816 1.00 97.69 367 LEU A N 1
ATOM 2863 C CA . LEU A 1 367 ? -1.900 -14.083 15.035 1.00 97.69 367 LEU A CA 1
ATOM 2864 C C . LEU A 1 367 ? -3.232 -13.357 14.864 1.00 97.69 367 LEU A C 1
ATOM 2866 O O . LEU A 1 367 ? -4.128 -13.571 15.679 1.00 97.69 367 LEU A O 1
ATOM 2870 N N . PHE A 1 368 ? -3.400 -12.592 13.781 1.00 98.12 368 PHE A N 1
ATOM 2871 C CA . PHE A 1 368 ? -4.670 -11.951 13.444 1.00 98.12 368 PHE A CA 1
ATOM 2872 C C . PHE A 1 368 ? -5.819 -12.955 13.434 1.00 98.12 368 PHE A C 1
ATOM 2874 O O . PHE A 1 368 ? -6.812 -12.755 14.128 1.00 98.12 368 PHE A O 1
ATOM 2881 N N . HIS A 1 369 ? -5.663 -14.071 12.719 1.00 97.81 369 HIS A N 1
ATOM 2882 C CA . HIS A 1 369 ? -6.709 -15.083 12.619 1.00 97.81 369 HIS A CA 1
ATOM 2883 C C . HIS A 1 369 ? -7.049 -15.695 13.986 1.00 97.81 369 HIS A C 1
ATOM 2885 O O . HIS A 1 369 ? -8.219 -15.874 14.316 1.00 97.81 369 HIS A O 1
ATOM 2891 N N . GLN A 1 370 ? -6.049 -15.968 14.828 1.00 97.81 370 GLN A N 1
ATOM 2892 C CA . GLN A 1 370 ? -6.290 -16.437 16.191 1.00 97.81 370 GLN A CA 1
ATOM 2893 C C . GLN A 1 370 ? -7.070 -15.401 17.015 1.00 97.81 370 GLN A C 1
ATOM 2895 O O . GLN A 1 370 ? -8.049 -15.761 17.669 1.00 97.81 370 GLN A O 1
ATOM 2900 N N . LYS A 1 371 ? -6.665 -14.123 16.990 1.00 97.94 371 LYS A N 1
ATOM 2901 C CA . LYS A 1 371 ? -7.366 -13.050 17.715 1.00 97.94 371 LYS A CA 1
ATOM 2902 C C . LYS A 1 371 ? -8.786 -12.859 17.193 1.00 97.94 371 LYS A C 1
ATOM 2904 O O . LYS A 1 371 ? -9.703 -12.737 17.997 1.00 97.94 371 LYS A O 1
ATOM 2909 N N . TYR A 1 372 ? -8.975 -12.945 15.881 1.00 97.81 372 TYR A N 1
ATOM 2910 C CA . TYR A 1 372 ? -10.278 -12.896 15.232 1.00 97.81 372 TYR A CA 1
ATOM 2911 C C . TYR A 1 372 ? -11.240 -13.950 15.780 1.00 97.81 372 TYR A C 1
ATOM 2913 O O . TYR A 1 372 ? -12.342 -13.612 16.206 1.00 97.81 372 TYR A O 1
ATOM 2921 N N . LEU A 1 373 ? -10.809 -15.213 15.851 1.00 96.75 373 LEU A N 1
ATOM 2922 C CA . LEU A 1 373 ? -11.631 -16.297 16.394 1.00 96.75 373 LEU A CA 1
ATOM 2923 C C . LEU A 1 373 ? -11.989 -16.068 17.870 1.00 96.75 373 LEU A C 1
ATOM 2925 O O . LEU A 1 373 ? -13.133 -16.285 18.266 1.00 96.75 373 LEU A O 1
ATOM 2929 N N . LEU A 1 374 ? -11.051 -15.568 18.683 1.00 96.56 374 LEU A N 1
ATOM 2930 C CA . LEU A 1 374 ? -11.324 -15.234 20.086 1.00 96.56 374 LEU A CA 1
ATOM 2931 C C . LEU A 1 374 ? -12.343 -14.089 20.221 1.00 96.56 374 LEU A C 1
ATOM 2933 O O . LEU A 1 374 ? -13.226 -14.162 21.080 1.00 96.56 374 LEU A O 1
ATOM 2937 N N . CYS A 1 375 ? -12.252 -13.060 19.373 1.00 96.25 375 CYS A N 1
ATOM 2938 C CA . CYS A 1 375 ? -13.217 -11.960 19.325 1.00 96.25 375 CYS A CA 1
ATOM 2939 C C . CYS A 1 375 ? -14.600 -12.449 18.862 1.00 96.25 375 CYS A C 1
ATOM 2941 O O . CYS A 1 375 ? -15.613 -12.101 19.471 1.00 96.25 375 CYS A O 1
ATOM 2943 N N . LEU A 1 376 ? -14.654 -13.310 17.841 1.00 94.44 376 LEU A N 1
ATOM 2944 C CA . LEU A 1 376 ? -15.891 -13.899 17.318 1.00 94.44 376 LEU A CA 1
ATOM 2945 C C . LEU A 1 376 ? -16.603 -14.775 18.363 1.00 94.44 376 LEU A C 1
ATOM 2947 O O . LEU A 1 376 ? -17.825 -14.721 18.503 1.00 94.44 376 LEU A O 1
ATOM 2951 N N . GLU A 1 377 ? -15.835 -15.534 19.150 1.00 93.81 377 GLU A N 1
ATOM 2952 C CA . GLU A 1 377 ? -16.317 -16.310 20.300 1.00 93.81 377 GLU A CA 1
ATOM 2953 C C . GLU A 1 377 ? -16.642 -15.446 21.534 1.00 93.81 377 GLU A C 1
ATOM 2955 O O . GLU A 1 377 ? -17.048 -15.982 22.569 1.00 93.81 377 GLU A O 1
ATOM 2960 N N . ARG A 1 378 ? -16.459 -14.120 21.450 1.00 93.12 378 ARG A N 1
ATOM 2961 C CA . ARG A 1 378 ? -16.661 -13.154 22.543 1.00 93.12 378 ARG A CA 1
ATOM 2962 C C . ARG A 1 378 ? -15.912 -13.536 23.819 1.00 93.12 378 ARG A C 1
ATOM 2964 O O . ARG A 1 378 ? -16.444 -13.429 24.928 1.00 93.12 378 ARG A O 1
ATOM 2971 N N . LYS A 1 379 ? -14.670 -14.006 23.672 1.00 96.19 379 LYS A N 1
ATOM 2972 C CA . LYS A 1 379 ? -13.795 -14.243 24.823 1.00 96.19 379 LYS A CA 1
ATOM 2973 C C . LYS A 1 379 ? -13.557 -12.929 25.575 1.00 96.19 379 LYS A C 1
ATOM 2975 O O . LYS A 1 379 ? -13.546 -11.862 24.963 1.00 96.19 379 LYS A O 1
ATOM 2980 N N . PRO A 1 380 ? -13.356 -12.983 26.898 1.00 96.88 380 PRO A N 1
ATOM 2981 C CA . PRO A 1 380 ? -13.052 -11.784 27.663 1.00 96.88 380 PRO A CA 1
ATOM 2982 C C . PRO A 1 380 ? -11.687 -11.197 27.255 1.00 96.88 380 PRO A C 1
ATOM 2984 O O . PRO A 1 380 ? -10.800 -11.907 26.773 1.00 96.88 380 PRO A O 1
ATOM 2987 N N . LEU A 1 381 ? -11.531 -9.877 27.422 1.00 96.56 381 LEU A N 1
ATOM 2988 C CA . LEU A 1 381 ? -10.351 -9.136 26.950 1.00 96.56 381 LEU A CA 1
ATOM 2989 C C . LEU A 1 381 ? -9.037 -9.619 27.567 1.00 96.56 381 LEU A C 1
ATOM 2991 O O . LEU A 1 381 ? -8.004 -9.550 26.911 1.00 96.56 381 LEU A O 1
ATOM 2995 N N . ASP A 1 382 ? -9.065 -10.130 28.796 1.00 96.94 382 ASP A N 1
ATOM 2996 C CA . ASP A 1 382 ? -7.896 -10.730 29.436 1.00 96.94 382 ASP A CA 1
ATOM 2997 C C . ASP A 1 382 ? -7.425 -11.991 28.700 1.00 96.94 382 ASP A C 1
ATOM 2999 O O . ASP A 1 382 ? -6.231 -12.245 28.622 1.00 96.94 382 ASP A O 1
ATOM 3003 N N . VAL A 1 383 ? -8.327 -12.765 28.098 1.00 97.12 383 VAL A N 1
ATOM 3004 C CA . VAL A 1 383 ? -7.956 -13.907 27.254 1.00 97.12 383 VAL A CA 1
ATOM 3005 C C . VAL A 1 383 ? -7.440 -13.428 25.898 1.00 97.12 383 VAL A C 1
ATOM 3007 O O . VAL A 1 383 ? -6.399 -13.901 25.442 1.00 97.12 383 VAL A O 1
ATOM 3010 N N . ILE A 1 384 ? -8.130 -12.471 25.268 1.00 97.56 384 ILE A N 1
ATOM 3011 C CA . ILE A 1 384 ? -7.748 -11.931 23.951 1.00 97.56 384 ILE A CA 1
ATOM 3012 C C . ILE A 1 384 ? -6.352 -11.294 24.007 1.00 97.56 384 ILE A C 1
ATOM 3014 O O . ILE A 1 384 ? -5.526 -11.546 23.128 1.00 97.56 384 ILE A O 1
ATOM 3018 N N . LEU A 1 385 ? -6.062 -10.534 25.063 1.00 98.00 385 LEU A N 1
ATOM 3019 C CA . LEU A 1 385 ? -4.813 -9.790 25.262 1.00 98.00 385 LEU A CA 1
ATOM 3020 C C . LEU A 1 385 ? -3.844 -10.495 26.222 1.00 98.00 385 LEU A C 1
ATOM 3022 O O . LEU A 1 385 ? -2.971 -9.867 26.816 1.00 98.00 385 LEU A O 1
ATOM 3026 N N . GLU A 1 386 ? -3.984 -11.815 26.367 1.00 96.00 386 GLU A N 1
ATOM 3027 C CA . GLU A 1 386 ? -2.987 -12.689 27.004 1.00 96.00 386 GLU A CA 1
ATOM 3028 C C . GLU A 1 386 ? -2.639 -12.308 28.449 1.00 96.00 386 GLU A C 1
ATOM 3030 O O . GLU A 1 386 ? -1.514 -12.490 28.910 1.00 96.00 386 GLU A O 1
ATOM 3035 N N . LYS A 1 387 ? -3.637 -11.801 29.174 1.00 95.12 387 LYS A N 1
ATOM 3036 C CA . LYS A 1 387 ? -3.588 -11.361 30.573 1.00 95.12 387 LYS A CA 1
ATOM 3037 C C . LYS A 1 387 ? -2.601 -10.218 30.817 1.00 95.12 387 LYS A C 1
ATOM 3039 O O . LYS A 1 387 ? -2.142 -10.035 31.941 1.00 95.12 387 LYS A O 1
ATOM 3044 N N . GLN A 1 388 ? -2.286 -9.439 29.782 1.00 95.31 388 GLN A N 1
ATOM 3045 C CA . GLN A 1 388 ? -1.409 -8.276 29.886 1.00 95.31 388 GLN A CA 1
ATOM 3046 C C . GLN A 1 388 ? -2.231 -7.005 30.131 1.00 95.31 388 GLN A C 1
ATOM 3048 O O . GLN A 1 388 ? -2.860 -6.469 29.220 1.00 95.31 388 GLN A O 1
ATOM 3053 N N . GLU A 1 389 ? -2.224 -6.504 31.368 1.00 96.19 389 GLU A N 1
ATOM 3054 C CA . GLU A 1 389 ? -3.026 -5.335 31.766 1.00 96.19 389 GLU A CA 1
ATOM 3055 C C . GLU A 1 389 ? -2.681 -4.060 30.983 1.00 96.19 389 GLU A C 1
ATOM 3057 O O . GLU A 1 389 ? -3.585 -3.308 30.616 1.00 96.19 389 GLU A O 1
ATOM 3062 N N . SER A 1 390 ? -1.400 -3.840 30.665 1.00 96.88 390 SER A N 1
ATOM 3063 C CA . SER A 1 390 ? -0.953 -2.711 29.836 1.00 96.88 390 SER A CA 1
ATOM 3064 C C . SER A 1 390 ? -1.602 -2.724 28.453 1.00 96.88 390 SER A C 1
ATOM 3066 O O . SER A 1 390 ? -2.138 -1.705 28.017 1.00 96.88 390 SER A O 1
ATOM 3068 N N . LEU A 1 391 ? -1.640 -3.891 27.801 1.00 97.50 391 LEU A N 1
ATOM 3069 C CA . LEU A 1 391 ? -2.279 -4.050 26.495 1.00 97.50 391 LEU A CA 1
ATOM 3070 C C . LEU A 1 391 ? -3.792 -3.845 26.581 1.00 97.50 391 LEU A C 1
ATOM 3072 O O . LEU A 1 391 ? -4.372 -3.258 25.677 1.00 97.50 391 LEU A O 1
ATOM 3076 N N . ILE A 1 392 ? -4.444 -4.277 27.668 1.00 98.12 392 ILE A N 1
ATOM 3077 C CA . ILE A 1 392 ? -5.887 -4.056 27.874 1.00 98.12 392 ILE A CA 1
ATOM 3078 C C . ILE A 1 392 ? -6.214 -2.562 27.967 1.00 98.12 392 ILE A C 1
ATOM 3080 O O . ILE A 1 392 ? -7.240 -2.126 27.439 1.00 98.12 392 ILE A O 1
ATOM 3084 N N . MET A 1 393 ? -5.373 -1.776 28.641 1.00 97.44 393 MET A N 1
ATOM 3085 C CA . MET A 1 393 ? -5.558 -0.326 28.729 1.00 97.44 393 MET A CA 1
ATOM 3086 C C . MET A 1 393 ? -5.377 0.345 27.366 1.00 97.44 393 MET A C 1
ATOM 3088 O O . MET A 1 393 ? -6.256 1.105 26.954 1.00 97.44 393 MET A O 1
ATOM 3092 N N . GLU A 1 394 ? -4.304 0.014 26.643 1.00 97.44 394 GLU A N 1
ATOM 3093 C CA . GLU A 1 394 ? -4.047 0.596 25.320 1.00 97.44 394 GLU A CA 1
ATOM 3094 C C . GLU A 1 394 ? -5.127 0.182 24.313 1.00 97.44 394 GLU A C 1
ATOM 3096 O O . GLU A 1 394 ? -5.672 1.024 23.606 1.00 97.44 394 GLU A O 1
ATOM 3101 N N . PHE A 1 395 ? -5.558 -1.081 24.329 1.00 98.31 395 PHE A N 1
ATOM 3102 C CA . PHE A 1 395 ? -6.661 -1.570 23.503 1.00 98.31 395 PHE A CA 1
ATOM 3103 C C . PHE A 1 395 ? -7.935 -0.745 23.685 1.00 98.31 395 PHE A C 1
ATOM 3105 O O . PHE A 1 395 ? -8.565 -0.349 22.707 1.00 98.31 395 PHE A O 1
ATOM 3112 N N . LYS A 1 396 ? -8.322 -0.464 24.936 1.00 97.69 396 LYS A N 1
ATOM 3113 C CA . LYS A 1 396 ? -9.519 0.337 25.230 1.00 97.69 396 LYS A CA 1
ATOM 3114 C C . LYS A 1 396 ? -9.386 1.757 24.688 1.00 97.69 396 LYS A C 1
ATOM 3116 O O . LYS A 1 396 ? -10.337 2.253 24.096 1.00 97.69 396 LYS A O 1
ATOM 3121 N N . LYS A 1 397 ? -8.216 2.378 24.855 1.00 96.38 397 LYS A N 1
ATOM 3122 C CA . LYS A 1 397 ? -7.918 3.720 24.338 1.00 96.38 397 LYS A CA 1
ATOM 3123 C C . LYS A 1 397 ? -8.028 3.766 22.809 1.00 96.38 397 LYS A C 1
ATOM 3125 O O . LYS A 1 397 ? -8.766 4.595 22.286 1.00 96.38 397 LYS A O 1
ATOM 3130 N N . LEU A 1 398 ? -7.358 2.855 22.100 1.00 97.19 398 LEU A N 1
ATOM 3131 C CA . LEU A 1 398 ? -7.379 2.804 20.631 1.00 97.19 398 LEU A CA 1
ATOM 3132 C C . LEU A 1 398 ? -8.782 2.503 20.089 1.00 97.19 398 LEU A C 1
ATOM 3134 O O . LEU A 1 398 ? -9.226 3.123 19.125 1.00 97.19 398 LEU A O 1
ATOM 3138 N N . ARG A 1 399 ? -9.511 1.595 20.747 1.00 97.31 399 ARG A N 1
ATOM 3139 C CA . ARG A 1 399 ? -10.906 1.282 20.421 1.00 97.31 399 ARG A CA 1
ATOM 3140 C C . ARG A 1 399 ? -11.805 2.510 20.537 1.00 97.31 399 ARG A C 1
ATOM 3142 O O . ARG A 1 399 ? -12.611 2.736 19.642 1.00 97.31 399 ARG A O 1
ATOM 3149 N N . THR A 1 400 ? -11.663 3.301 21.601 1.00 95.75 400 THR A N 1
ATOM 3150 C CA . THR A 1 400 ? -12.420 4.550 21.764 1.00 95.75 400 THR A CA 1
ATOM 3151 C C . THR A 1 400 ? -12.128 5.528 20.628 1.00 95.75 400 THR A C 1
ATOM 3153 O O . THR A 1 400 ? -13.073 6.013 20.017 1.00 95.75 400 THR A O 1
ATOM 3156 N N . ILE A 1 401 ? -10.852 5.739 20.279 1.00 94.38 401 ILE A N 1
ATOM 3157 C CA . ILE A 1 401 ? -10.462 6.629 19.170 1.00 94.38 401 ILE A CA 1
ATOM 3158 C C . ILE A 1 401 ? -11.147 6.211 17.862 1.00 94.38 401 ILE A C 1
ATOM 3160 O O . ILE A 1 401 ? -11.717 7.050 17.171 1.00 94.38 401 ILE A O 1
ATOM 3164 N N . ILE A 1 402 ? -11.125 4.916 17.528 1.00 96.19 402 ILE A N 1
ATOM 3165 C CA . ILE A 1 402 ? -11.710 4.416 16.274 1.00 96.19 402 ILE A CA 1
ATOM 3166 C C . ILE A 1 402 ? -13.237 4.549 16.271 1.00 96.19 402 ILE A C 1
ATOM 3168 O O . ILE A 1 402 ? -13.806 4.938 15.251 1.00 96.19 402 ILE A O 1
ATOM 3172 N N . ILE A 1 403 ? -13.904 4.248 17.390 1.00 95.69 403 ILE A N 1
ATOM 3173 C CA . ILE A 1 403 ? -15.364 4.378 17.507 1.00 95.69 403 ILE A CA 1
ATOM 3174 C C . ILE A 1 403 ? -15.778 5.844 17.358 1.00 95.69 403 ILE A C 1
ATOM 3176 O O . ILE A 1 403 ? -16.608 6.144 16.507 1.00 95.69 403 ILE A O 1
ATOM 3180 N N . GLU A 1 404 ? -15.164 6.754 18.117 1.00 94.56 404 GLU A N 1
ATOM 3181 C CA . GLU A 1 404 ? -15.478 8.187 18.059 1.00 94.56 404 GLU A CA 1
ATOM 3182 C C . GLU A 1 404 ? -15.231 8.762 16.658 1.00 94.56 404 GLU A C 1
ATOM 3184 O O . GLU A 1 404 ? -16.037 9.545 16.149 1.00 94.56 404 GLU A O 1
ATOM 3189 N N . ALA A 1 405 ? -14.143 8.340 16.006 1.00 94.19 405 ALA A N 1
ATOM 3190 C CA . ALA A 1 405 ? -13.833 8.765 14.650 1.00 94.19 405 ALA A CA 1
ATOM 3191 C C . ALA A 1 405 ? -14.835 8.242 13.615 1.00 94.19 405 ALA A C 1
ATOM 3193 O O . ALA A 1 405 ? -15.254 8.990 12.731 1.00 94.19 405 ALA A O 1
ATOM 3194 N N . SER A 1 406 ? -15.259 6.985 13.747 1.00 93.44 406 SER A N 1
ATOM 3195 C CA . SER A 1 406 ? -16.263 6.386 12.864 1.00 93.44 406 SER A CA 1
ATOM 3196 C C . SER A 1 406 ? -17.626 7.062 13.044 1.00 93.44 406 SER A C 1
ATOM 3198 O O . SER A 1 406 ? -18.256 7.469 12.068 1.00 93.44 406 SER A O 1
ATOM 3200 N N . GLU A 1 407 ? -18.069 7.265 14.287 1.00 94.38 407 GLU A N 1
ATOM 3201 C CA . GLU A 1 407 ? -19.369 7.872 14.593 1.00 94.38 407 GLU A CA 1
ATOM 3202 C C . GLU A 1 407 ? -19.476 9.306 14.068 1.00 94.38 407 GLU A C 1
ATOM 3204 O O . GLU A 1 407 ? -20.494 9.684 13.487 1.00 94.38 407 GLU A O 1
ATOM 3209 N N . ALA A 1 408 ? -18.404 10.091 14.186 1.00 93.06 408 ALA A N 1
ATOM 3210 C CA . ALA A 1 408 ? -18.337 11.444 13.640 1.00 93.06 408 ALA A CA 1
ATOM 3211 C C . ALA A 1 408 ? -18.399 11.498 12.101 1.00 93.06 408 ALA A C 1
ATOM 3213 O O . ALA A 1 408 ? -18.720 12.547 11.536 1.00 93.06 408 ALA A O 1
ATOM 3214 N N . GLN A 1 409 ? -18.109 10.383 11.428 1.00 91.25 409 GLN A N 1
ATOM 3215 C CA . GLN A 1 409 ? -18.289 10.197 9.986 1.00 91.25 409 GLN A CA 1
ATOM 3216 C C . GLN A 1 409 ? -19.624 9.505 9.652 1.00 91.25 409 GLN A C 1
ATOM 3218 O O . GLN A 1 409 ? -19.812 9.005 8.548 1.00 91.25 409 GLN A O 1
ATOM 3223 N N . ASN A 1 410 ? -20.580 9.519 10.589 1.00 92.75 410 ASN A N 1
ATOM 3224 C CA . ASN A 1 410 ? -21.901 8.886 10.495 1.00 92.75 410 ASN A CA 1
ATOM 3225 C C . ASN A 1 410 ? -21.859 7.356 10.374 1.00 92.75 410 ASN A C 1
ATOM 3227 O O . ASN A 1 410 ? -22.796 6.741 9.862 1.00 92.75 410 ASN A O 1
ATOM 3231 N N . ARG A 1 411 ? -20.799 6.726 10.887 1.00 94.12 411 ARG A N 1
ATOM 3232 C CA . ARG A 1 411 ? -20.621 5.278 10.866 1.00 94.12 411 ARG A CA 1
ATOM 3233 C C . ARG A 1 411 ? -20.629 4.690 12.273 1.00 94.12 411 ARG A C 1
ATOM 3235 O O . ARG A 1 411 ? -19.666 4.803 13.021 1.00 94.12 411 ARG A O 1
ATOM 3242 N N . VAL A 1 412 ? -21.700 3.970 12.605 1.00 93.75 412 VAL A N 1
ATOM 3243 C CA . VAL A 1 412 ? -21.808 3.233 13.876 1.00 93.75 412 VAL A CA 1
ATOM 3244 C C . VAL A 1 412 ? -21.417 1.773 13.659 1.00 93.75 412 VAL A C 1
ATOM 3246 O O . VAL A 1 412 ? -22.109 1.043 12.942 1.00 93.75 412 VAL A O 1
ATOM 3249 N N . LEU A 1 413 ? -20.314 1.338 14.272 1.00 93.31 413 LEU A N 1
ATOM 3250 C CA . LEU A 1 413 ? -19.838 -0.046 14.207 1.00 93.31 413 LEU A CA 1
ATOM 3251 C C . LEU A 1 413 ? -20.748 -0.971 15.021 1.00 93.31 413 LEU A C 1
ATOM 3253 O O . LEU A 1 413 ? -20.832 -0.874 16.245 1.00 93.31 413 LEU A O 1
ATOM 3257 N N . GLN A 1 414 ? -21.414 -1.901 14.339 1.00 91.75 414 GLN A N 1
ATOM 3258 C CA . GLN A 1 414 ? -22.278 -2.877 14.997 1.00 91.75 414 GLN A CA 1
ATOM 3259 C C . GLN A 1 414 ? -21.447 -4.002 15.633 1.00 91.75 414 GLN A C 1
ATOM 3261 O O . GLN A 1 414 ? -20.393 -4.368 15.097 1.00 91.75 414 GLN A O 1
ATOM 3266 N N . PRO A 1 415 ? -21.905 -4.597 16.750 1.00 89.00 415 PRO A N 1
ATOM 3267 C CA . PRO A 1 415 ? -21.312 -5.823 17.269 1.00 89.00 415 PRO A CA 1
ATOM 3268 C C . PRO A 1 415 ? -21.342 -6.925 16.204 1.00 89.00 415 PRO A C 1
ATOM 3270 O O . PRO A 1 415 ? -22.355 -7.102 15.527 1.00 89.00 415 PRO A O 1
ATOM 3273 N N . GLY A 1 416 ? -20.260 -7.695 16.080 1.00 80.06 416 GLY A N 1
ATOM 3274 C CA . GLY A 1 416 ? -20.210 -8.802 15.131 1.00 80.06 416 GLY A CA 1
ATOM 3275 C C . GLY A 1 416 ? -21.227 -9.909 15.451 1.00 80.06 416 GLY A C 1
ATOM 3276 O O . GLY A 1 416 ? -21.655 -10.064 16.613 1.00 80.06 416 GLY A O 1
ATOM 3277 N N . PRO A 1 417 ? -21.620 -10.702 14.435 1.00 76.69 417 PRO A N 1
ATOM 3278 C CA . PRO A 1 417 ? -22.517 -11.832 14.625 1.00 76.69 417 PRO A CA 1
ATOM 3279 C C . PRO A 1 417 ? -21.909 -12.815 15.628 1.00 76.69 417 PRO A C 1
ATOM 3281 O O . PRO A 1 417 ? -20.732 -13.161 15.560 1.00 76.69 417 PRO A O 1
ATOM 3284 N N . THR A 1 418 ? -22.716 -13.279 16.583 1.00 61.25 418 THR A N 1
ATOM 3285 C CA . THR A 1 418 ? -22.263 -14.321 17.513 1.00 61.25 418 THR A CA 1
ATOM 3286 C C . THR A 1 418 ? -22.401 -15.658 16.812 1.00 61.25 418 THR A C 1
ATOM 3288 O O . THR A 1 418 ? -23.522 -16.092 16.553 1.00 61.25 418 THR A O 1
ATOM 3291 N N . ARG A 1 419 ? -21.292 -16.347 16.537 1.00 61.47 419 ARG A N 1
ATOM 3292 C CA . ARG A 1 419 ? -21.378 -17.778 16.246 1.00 61.47 419 ARG A CA 1
ATOM 3293 C C . ARG A 1 419 ? -21.502 -18.519 17.571 1.00 61.47 419 ARG A C 1
ATOM 3295 O O . ARG A 1 419 ? -20.512 -18.823 18.228 1.00 61.47 419 ARG A O 1
ATOM 3302 N N . THR A 1 420 ? -22.735 -18.801 17.989 1.00 45.78 420 THR A N 1
ATOM 3303 C CA . THR A 1 420 ? -22.965 -19.908 18.918 1.00 45.78 420 THR A CA 1
ATOM 3304 C C . THR A 1 420 ? -22.561 -21.197 18.204 1.00 45.78 420 THR A C 1
ATOM 3306 O O . THR A 1 420 ? -22.849 -21.373 17.025 1.00 45.78 420 THR A O 1
ATOM 3309 N N . SER A 1 421 ? -21.863 -22.091 18.907 1.00 42.69 421 SER A N 1
ATOM 3310 C CA . SER A 1 421 ? -21.285 -23.360 18.416 1.00 42.69 421 SER A CA 1
ATOM 3311 C C . SER A 1 421 ? -22.319 -24.397 17.910 1.00 42.69 421 SER A C 1
ATOM 3313 O O . SER A 1 421 ? -22.091 -25.603 17.910 1.00 42.69 421 SER A O 1
ATOM 3315 N N . SER A 1 422 ? -23.502 -23.960 17.493 1.00 36.94 422 SER A N 1
ATOM 3316 C CA . SER A 1 422 ? -24.584 -24.802 17.008 1.00 36.94 422 SER A CA 1
ATOM 3317 C C . SER A 1 422 ? -24.941 -24.409 15.580 1.00 36.94 422 SER A C 1
ATOM 3319 O O . SER A 1 422 ? -25.540 -23.360 15.361 1.00 36.94 422 SER A O 1
ATOM 3321 N N . LEU A 1 423 ? -24.633 -25.329 14.662 1.00 35.94 423 LEU A N 1
ATOM 3322 C CA . LEU A 1 423 ? -25.029 -25.377 13.252 1.00 35.94 423 LEU A CA 1
ATOM 3323 C C . LEU A 1 423 ? -24.193 -24.492 12.320 1.00 35.94 423 LEU A C 1
ATOM 3325 O O . LEU A 1 423 ? -24.537 -23.359 12.009 1.00 35.94 423 LEU A O 1
ATOM 3329 N N . LEU A 1 424 ? -23.139 -25.096 11.769 1.00 37.72 424 LEU A N 1
ATOM 3330 C CA . LEU A 1 424 ? -22.757 -24.837 10.384 1.00 37.72 424 LEU A CA 1
ATOM 3331 C C . LEU A 1 424 ? -23.988 -25.164 9.511 1.00 37.72 424 LEU A C 1
ATOM 3333 O O . LEU A 1 424 ? -24.352 -26.342 9.442 1.00 37.72 424 LEU A O 1
ATOM 3337 N N . PRO A 1 425 ? -24.634 -24.215 8.805 1.00 33.09 425 PRO A N 1
ATOM 3338 C CA . PRO A 1 425 ? -25.233 -24.601 7.542 1.00 33.09 425 PRO A CA 1
ATOM 3339 C C . PRO A 1 425 ? -24.036 -24.987 6.683 1.00 33.09 425 PRO A C 1
ATOM 3341 O O . PRO A 1 425 ? -23.186 -24.147 6.390 1.00 33.09 425 PRO A O 1
ATOM 3344 N N . GLY A 1 426 ? -23.895 -26.276 6.386 1.00 34.47 426 GLY A N 1
ATOM 3345 C CA . GLY A 1 426 ? -22.828 -26.740 5.519 1.00 34.47 426 GLY A CA 1
ATOM 3346 C C . GLY A 1 426 ? -22.880 -25.958 4.211 1.00 34.47 426 GLY A C 1
ATOM 3347 O O . GLY A 1 426 ? -23.697 -26.269 3.348 1.00 34.47 426 GLY A O 1
ATOM 3348 N N . ARG A 1 427 ? -21.985 -24.975 4.035 1.00 36.62 427 ARG A N 1
ATOM 3349 C CA . ARG A 1 427 ? -21.439 -24.710 2.708 1.00 36.62 427 ARG A CA 1
ATOM 3350 C C . ARG A 1 427 ? -20.791 -26.036 2.344 1.00 36.62 427 ARG A C 1
ATOM 3352 O O . ARG A 1 427 ? -19.765 -26.400 2.915 1.00 36.62 427 ARG A O 1
ATOM 3359 N N . GLN A 1 428 ? -21.499 -26.827 1.540 1.00 29.58 428 GLN A N 1
ATOM 3360 C CA . GLN A 1 428 ? -20.981 -28.065 0.990 1.00 29.58 428 GLN A CA 1
ATOM 3361 C C . GLN A 1 428 ? -19.644 -27.710 0.350 1.00 29.58 428 GLN A C 1
ATOM 3363 O O . GLN A 1 428 ? -19.595 -27.061 -0.691 1.00 29.58 428 GLN A O 1
ATOM 3368 N N . PHE A 1 429 ? -18.552 -28.115 0.995 1.00 31.25 429 PHE A N 1
ATOM 3369 C CA . PHE A 1 429 ? -17.337 -28.400 0.264 1.00 31.25 429 PHE A CA 1
ATOM 3370 C C . PHE A 1 429 ? -17.748 -29.471 -0.737 1.00 31.25 429 PHE A C 1
ATOM 3372 O O . PHE A 1 429 ? -17.967 -30.623 -0.355 1.00 31.25 429 PHE A O 1
ATOM 3379 N N . TYR A 1 430 ? -17.956 -29.077 -1.993 1.00 28.12 430 TYR A N 1
ATOM 3380 C CA . TYR A 1 430 ? -18.076 -30.043 -3.069 1.00 28.12 430 TYR A CA 1
ATOM 3381 C C . TYR A 1 430 ? -16.821 -30.918 -2.985 1.00 28.12 430 TYR A C 1
ATOM 3383 O O . TYR A 1 430 ? -15.709 -30.381 -3.037 1.00 28.12 430 TYR A O 1
ATOM 3391 N N . PRO A 1 431 ? -16.953 -32.238 -2.774 1.00 28.23 431 PRO A N 1
ATOM 3392 C CA . PRO A 1 431 ? -15.792 -33.098 -2.811 1.00 28.23 431 PRO A CA 1
ATOM 3393 C C . PRO A 1 431 ? -15.222 -32.990 -4.222 1.00 28.23 431 PRO A C 1
ATOM 3395 O O . PRO A 1 431 ? -15.931 -33.272 -5.189 1.00 28.23 431 PRO A O 1
ATOM 3398 N N . TYR A 1 432 ? -13.956 -32.589 -4.344 1.00 30.06 432 TYR A N 1
ATOM 3399 C CA . TYR A 1 432 ? -13.210 -32.813 -5.578 1.00 30.06 432 TYR A CA 1
ATOM 3400 C C . TYR A 1 432 ? -13.351 -34.302 -5.929 1.00 30.06 432 TYR A C 1
ATOM 3402 O O . TYR A 1 432 ? -12.988 -35.148 -5.102 1.00 30.06 432 TYR A O 1
ATOM 3410 N N . PRO A 1 433 ? -13.916 -34.663 -7.096 1.00 29.70 433 PRO A N 1
ATOM 3411 C CA . PRO A 1 433 ? -14.082 -36.060 -7.437 1.00 29.70 433 PRO A CA 1
ATOM 3412 C C . PRO A 1 433 ? -12.701 -36.692 -7.593 1.00 29.70 433 PRO A C 1
ATOM 3414 O O . PRO A 1 433 ? -11.918 -36.306 -8.458 1.00 29.70 433 PRO A O 1
ATOM 3417 N N . ASN A 1 434 ? -12.417 -37.695 -6.764 1.00 33.62 434 ASN A N 1
ATOM 3418 C CA . ASN A 1 434 ? -11.359 -38.661 -7.022 1.00 33.62 434 ASN A CA 1
ATOM 3419 C C . ASN A 1 434 ? -11.668 -39.366 -8.353 1.00 33.62 434 ASN A C 1
ATOM 3421 O O . ASN A 1 434 ? -12.395 -40.357 -8.370 1.00 33.62 434 ASN A O 1
ATOM 3425 N N . GLN A 1 435 ? -11.113 -38.888 -9.464 1.00 28.36 435 GLN A N 1
ATOM 3426 C CA . GLN A 1 435 ? -11.017 -39.676 -10.690 1.00 28.36 435 GLN A CA 1
ATOM 3427 C C . GLN A 1 435 ? -9.625 -40.300 -10.760 1.00 28.36 435 GLN A C 1
ATOM 3429 O O . GLN A 1 435 ? -8.671 -39.740 -11.293 1.00 28.36 435 GLN A O 1
ATOM 3434 N N . ARG A 1 436 ? -9.517 -41.503 -10.186 1.00 29.52 436 ARG A N 1
ATOM 3435 C CA . ARG A 1 436 ? -8.528 -42.480 -10.640 1.00 29.52 436 ARG A CA 1
ATOM 3436 C C . ARG A 1 436 ? -8.977 -42.981 -12.010 1.00 29.52 436 ARG A C 1
ATOM 3438 O O . ARG A 1 436 ? -10.077 -43.504 -12.102 1.00 29.52 436 ARG A O 1
ATOM 3445 N N . GLY A 1 437 ? -8.090 -42.833 -12.993 1.00 32.59 437 GLY A N 1
ATOM 3446 C CA . GLY A 1 437 ? -7.956 -43.658 -14.196 1.00 32.59 437 GLY A CA 1
ATOM 3447 C C . GLY A 1 437 ? -9.225 -43.951 -14.992 1.00 32.59 437 GLY A C 1
ATOM 3448 O O . GLY A 1 437 ? -9.965 -44.855 -14.642 1.00 32.59 437 GLY A O 1
ATOM 3449 N N . GLU A 1 438 ? -9.396 -43.270 -16.122 1.00 27.09 438 GLU A N 1
ATOM 3450 C CA . GLU A 1 438 ? -9.334 -43.875 -17.463 1.00 27.09 438 GLU A CA 1
ATOM 3451 C C . GLU A 1 438 ? -9.810 -42.863 -18.512 1.00 27.09 438 GLU A C 1
ATOM 3453 O O . GLU A 1 438 ? -10.706 -42.054 -18.280 1.00 27.09 438 GLU A O 1
ATOM 3458 N N . ASN A 1 439 ? -9.132 -42.891 -19.658 1.00 37.62 439 ASN A N 1
ATOM 3459 C CA . ASN A 1 439 ? -9.342 -42.037 -20.820 1.00 37.62 439 ASN A CA 1
ATOM 3460 C C . ASN A 1 439 ? -10.827 -41.853 -21.160 1.00 37.62 439 ASN A C 1
ATOM 3462 O O . ASN A 1 439 ? -11.475 -42.818 -21.549 1.00 37.62 439 ASN A O 1
ATOM 3466 N N . ASN A 1 440 ? -11.318 -40.612 -21.124 1.00 26.05 440 ASN A N 1
ATOM 3467 C CA . ASN A 1 440 ? -12.294 -40.114 -22.089 1.00 26.05 440 ASN A CA 1
ATOM 3468 C C . ASN A 1 440 ? -12.256 -38.583 -22.151 1.00 26.05 440 ASN A C 1
ATOM 3470 O O . ASN A 1 440 ? -12.166 -37.880 -21.149 1.00 26.05 440 ASN A O 1
ATOM 3474 N N . SER A 1 441 ? -12.257 -38.100 -23.385 1.00 30.27 441 SER A N 1
ATOM 3475 C CA . SER A 1 441 ? -12.074 -36.726 -23.830 1.00 30.27 441 SER A CA 1
ATOM 3476 C C . SER A 1 441 ? -13.109 -35.751 -23.264 1.00 30.27 441 SER A C 1
ATOM 3478 O O . SER A 1 441 ? -14.300 -35.872 -23.554 1.00 30.27 441 SER A O 1
ATOM 3480 N N . TRP A 1 442 ? -12.640 -34.714 -22.572 1.00 24.66 442 TRP A N 1
ATOM 3481 C CA . TRP A 1 442 ? -13.414 -33.508 -22.277 1.00 24.66 442 TRP A CA 1
ATOM 3482 C C . TRP A 1 442 ? -13.454 -32.604 -23.516 1.00 24.66 442 TRP A C 1
ATOM 3484 O O . TRP A 1 442 ? -12.732 -31.620 -23.619 1.00 24.66 442 TRP A O 1
ATOM 3494 N N . GLN A 1 443 ? -14.286 -32.956 -24.497 1.00 27.23 443 GLN A N 1
ATOM 3495 C CA . GLN A 1 443 ? -14.731 -31.999 -25.510 1.00 27.23 443 GLN A CA 1
ATOM 3496 C C . GLN A 1 443 ? -15.851 -31.157 -24.885 1.00 27.23 443 GLN A C 1
ATOM 3498 O O . GLN A 1 443 ? -16.952 -31.665 -24.690 1.00 27.23 443 GLN A O 1
ATOM 3503 N N . GLY A 1 444 ? -15.571 -29.897 -24.533 1.00 28.17 444 GLY A N 1
ATOM 3504 C CA . GLY A 1 444 ? -16.616 -28.955 -24.101 1.00 28.17 444 GLY A CA 1
ATOM 3505 C C . GLY A 1 444 ? -16.256 -27.908 -23.041 1.00 28.17 444 GLY A C 1
ATOM 3506 O O . GLY A 1 444 ? -17.156 -27.198 -22.607 1.00 28.17 444 GLY A O 1
ATOM 3507 N N . VAL A 1 445 ? -14.993 -27.773 -22.629 1.00 25.00 445 VAL A N 1
ATOM 3508 C CA . VAL A 1 445 ? -14.537 -26.682 -21.746 1.00 25.00 445 VAL A CA 1
ATOM 3509 C C . VAL A 1 445 ? -13.456 -25.899 -22.497 1.00 25.00 445 VAL A C 1
ATOM 3511 O O . VAL A 1 445 ? -12.509 -26.533 -22.960 1.00 25.00 445 VAL A O 1
ATOM 3514 N N . PRO A 1 446 ? -13.569 -24.571 -22.688 1.00 24.03 446 PRO A N 1
ATOM 3515 C CA . PRO A 1 446 ? -12.469 -23.786 -23.241 1.00 24.03 446 PRO A CA 1
ATOM 3516 C C . PRO A 1 446 ? -11.254 -23.887 -22.309 1.00 24.03 446 PRO A C 1
ATOM 3518 O O . PRO A 1 446 ? -11.392 -23.709 -21.100 1.00 24.03 446 PRO A O 1
ATOM 3521 N N . ASP A 1 447 ? -10.083 -24.201 -22.861 1.00 24.92 447 ASP A N 1
ATOM 3522 C CA . ASP A 1 447 ? -8.810 -24.312 -22.139 1.00 24.92 447 ASP A CA 1
ATOM 3523 C C . ASP A 1 447 ? -8.427 -22.980 -21.460 1.00 24.92 447 ASP A C 1
ATOM 3525 O O . ASP A 1 447 ? -7.761 -22.128 -22.047 1.00 24.92 447 ASP A O 1
ATOM 3529 N N . TRP A 1 448 ? -8.789 -22.809 -20.184 1.00 25.08 448 TRP A N 1
ATOM 3530 C CA . TRP A 1 448 ? -8.417 -21.638 -19.369 1.00 25.08 448 TRP A CA 1
ATOM 3531 C C . TRP A 1 448 ? -6.917 -21.569 -19.014 1.00 25.08 448 TRP A C 1
ATOM 3533 O O . TRP A 1 448 ? -6.442 -20.574 -18.469 1.00 25.08 448 TRP A O 1
ATOM 3543 N N . GLN A 1 449 ? -6.140 -22.609 -19.337 1.00 25.17 449 GLN A N 1
ATOM 3544 C CA . GLN A 1 449 ? -4.676 -22.593 -19.219 1.00 25.17 449 GLN A CA 1
ATOM 3545 C C . GLN A 1 449 ? -3.981 -22.007 -20.457 1.00 25.17 449 GLN A C 1
ATOM 3547 O O . GLN A 1 449 ? -2.847 -21.546 -20.346 1.00 25.17 449 GLN A O 1
ATOM 3552 N N . ALA A 1 450 ? -4.653 -21.952 -21.612 1.00 25.17 450 ALA A N 1
ATOM 3553 C CA . ALA A 1 450 ? -4.134 -21.268 -22.798 1.00 25.17 450 ALA A CA 1
ATOM 3554 C C . ALA A 1 450 ? -4.370 -19.746 -22.728 1.00 25.17 450 ALA A C 1
ATOM 3556 O O . ALA A 1 450 ? -3.537 -18.963 -23.182 1.00 25.17 450 ALA A O 1
ATOM 3557 N N . SER A 1 451 ? -5.443 -19.310 -22.060 1.00 25.27 451 SER A N 1
ATOM 3558 C CA . SER A 1 451 ? -5.781 -17.891 -21.898 1.00 25.27 451 SER A CA 1
ATOM 3559 C C . SER A 1 451 ? -4.852 -17.124 -20.955 1.00 25.27 451 SER A C 1
ATOM 3561 O O . SER A 1 451 ? -4.744 -15.915 -21.099 1.00 25.27 451 SER A O 1
ATOM 3563 N N . HIS A 1 452 ? -4.113 -17.779 -20.049 1.00 27.38 452 HIS A N 1
ATOM 3564 C CA . HIS A 1 452 ? -3.081 -17.089 -19.258 1.00 27.38 452 HIS A CA 1
ATOM 3565 C C . HIS A 1 452 ? -1.845 -16.696 -20.082 1.00 27.38 452 HIS A C 1
ATOM 3567 O O . HIS A 1 452 ? -1.177 -15.728 -19.737 1.00 27.38 452 HIS A O 1
ATOM 3573 N N . HIS A 1 453 ? -1.557 -17.397 -21.183 1.00 26.67 453 HIS A N 1
ATOM 3574 C CA . HIS A 1 453 ? -0.454 -17.046 -22.083 1.00 26.67 453 HIS A CA 1
ATOM 3575 C C . HIS A 1 453 ? -0.869 -16.124 -23.237 1.00 26.67 453 HIS A C 1
ATOM 3577 O O . HIS A 1 453 ? -0.011 -15.417 -23.772 1.00 26.67 453 HIS A O 1
ATOM 3583 N N . ASP A 1 454 ? -2.149 -16.119 -23.621 1.00 25.41 454 ASP A N 1
ATOM 3584 C CA . ASP A 1 454 ? -2.662 -15.228 -24.668 1.00 25.41 454 ASP A CA 1
ATOM 3585 C C . ASP A 1 454 ? -3.217 -13.896 -24.118 1.00 25.41 454 ASP A C 1
ATOM 3587 O O . ASP A 1 454 ? -3.094 -12.883 -24.801 1.00 25.41 454 ASP A O 1
ATOM 3591 N N . LEU A 1 455 ? -3.690 -13.820 -22.862 1.00 27.70 455 LEU A N 1
ATOM 3592 C CA . LEU A 1 455 ? -4.026 -12.530 -22.232 1.00 27.70 455 LEU A CA 1
ATOM 3593 C C . LEU A 1 455 ? -2.774 -11.691 -21.939 1.00 27.70 455 LEU A C 1
ATOM 3595 O O . LEU A 1 455 ? -2.818 -10.481 -22.052 1.00 27.70 455 LEU A O 1
ATOM 3599 N N . ASP A 1 456 ? -1.617 -12.296 -21.677 1.00 28.72 456 ASP A N 1
ATOM 3600 C CA . ASP A 1 456 ? -0.356 -11.549 -21.515 1.00 28.72 456 ASP A CA 1
ATOM 3601 C C . ASP A 1 456 ? 0.235 -11.072 -22.869 1.00 28.72 456 ASP A C 1
ATOM 3603 O O . ASP A 1 456 ? 1.190 -10.292 -22.920 1.00 28.72 456 ASP A O 1
ATOM 3607 N N . ARG A 1 457 ? -0.310 -11.554 -24.001 1.00 27.39 457 ARG A N 1
ATOM 3608 C CA . ARG A 1 457 ? 0.179 -11.250 -25.359 1.00 27.39 457 ARG A CA 1
ATOM 3609 C C . ARG A 1 457 ? -0.429 -9.997 -25.968 1.00 27.39 457 ARG A C 1
ATOM 3611 O O . ARG A 1 457 ? 0.301 -9.288 -26.661 1.00 27.39 457 ARG A O 1
ATOM 3618 N N . ASP A 1 458 ? -1.704 -9.725 -25.711 1.00 25.38 458 ASP A N 1
ATOM 3619 C CA . ASP A 1 458 ? -2.390 -8.564 -26.293 1.00 25.38 458 ASP A CA 1
ATOM 3620 C C . ASP A 1 458 ? -2.227 -7.289 -25.440 1.00 25.38 458 ASP A C 1
ATOM 3622 O O . ASP A 1 458 ? -2.423 -6.183 -25.934 1.00 25.38 458 ASP A O 1
ATOM 3626 N N . PHE A 1 459 ? -1.741 -7.417 -24.198 1.00 32.78 459 PHE A N 1
ATOM 3627 C CA . PHE A 1 459 ? -1.485 -6.300 -23.274 1.00 32.78 459 PHE A CA 1
ATOM 3628 C C . PHE A 1 459 ? -0.153 -5.564 -23.501 1.00 32.78 459 PHE A C 1
ATOM 3630 O O . PHE A 1 459 ? 0.130 -4.575 -22.830 1.00 32.78 459 PHE A O 1
ATOM 3637 N N . ARG A 1 460 ? 0.700 -6.022 -24.428 1.00 33.22 460 ARG A N 1
ATOM 3638 C CA . ARG A 1 460 ? 2.100 -5.557 -24.535 1.00 33.22 460 ARG A CA 1
ATOM 3639 C C . ARG A 1 460 ? 2.445 -4.879 -25.853 1.00 33.22 460 ARG A C 1
ATOM 3641 O O . ARG A 1 460 ? 3.592 -4.901 -26.299 1.00 33.22 460 ARG A O 1
ATOM 3648 N N . THR A 1 461 ? 1.474 -4.219 -26.468 1.00 25.89 461 THR A N 1
ATOM 3649 C CA . THR A 1 461 ? 1.751 -3.206 -27.486 1.00 25.89 461 THR A CA 1
ATOM 3650 C C . THR A 1 461 ? 1.388 -1.836 -26.939 1.00 25.89 461 THR A C 1
ATOM 3652 O O . THR A 1 461 ? 0.353 -1.303 -27.304 1.00 25.89 461 THR A O 1
ATOM 3655 N N . HIS A 1 462 ? 2.241 -1.284 -26.074 1.00 25.95 462 HIS A N 1
ATOM 3656 C CA . HIS A 1 462 ? 2.781 0.084 -26.134 1.00 25.95 462 HIS A CA 1
ATOM 3657 C C . HIS A 1 462 ? 3.637 0.354 -24.878 1.00 25.95 462 HIS A C 1
ATOM 3659 O O . HIS A 1 462 ? 3.148 0.339 -23.764 1.00 25.95 462 HIS A O 1
ATOM 3665 N N . ASN A 1 463 ? 4.934 0.575 -25.120 1.00 27.73 463 ASN A N 1
ATOM 3666 C CA . ASN A 1 463 ? 5.936 1.250 -24.283 1.00 27.73 463 ASN A CA 1
ATOM 3667 C C . ASN A 1 463 ? 6.154 0.814 -22.813 1.00 27.73 463 ASN A C 1
ATOM 3669 O O . ASN A 1 463 ? 5.476 1.255 -21.901 1.00 27.73 463 ASN A O 1
ATOM 3673 N N . LEU A 1 464 ? 7.261 0.079 -22.620 1.00 32.50 464 LEU A N 1
ATOM 3674 C CA . LEU A 1 464 ? 8.261 0.237 -21.545 1.00 32.50 464 LEU A CA 1
ATOM 3675 C C . LEU A 1 464 ? 7.738 0.406 -20.100 1.00 32.50 464 LEU A C 1
ATOM 3677 O O . LEU A 1 464 ? 7.786 1.502 -19.551 1.00 32.50 464 LEU A O 1
ATOM 3681 N N . LYS A 1 465 ? 7.412 -0.710 -19.435 1.00 30.72 465 LYS A N 1
ATOM 3682 C CA . LYS A 1 465 ? 7.489 -0.818 -17.966 1.00 30.72 465 LYS A CA 1
ATOM 3683 C C . LYS A 1 465 ? 8.879 -1.348 -17.562 1.00 30.72 465 LYS A C 1
ATOM 3685 O O . LYS A 1 465 ? 9.300 -2.370 -18.114 1.00 30.72 465 LYS A O 1
ATOM 3690 N N . PRO A 1 466 ? 9.627 -0.703 -16.648 1.00 31.42 466 PRO A N 1
ATOM 3691 C CA . PRO A 1 466 ? 10.799 -1.312 -16.035 1.00 31.42 466 PRO A CA 1
ATOM 3692 C C . PRO A 1 466 ? 10.349 -2.358 -15.008 1.00 31.42 466 PRO A C 1
ATOM 3694 O O . PRO A 1 466 ? 9.815 -2.015 -13.964 1.00 31.42 466 PRO A O 1
ATOM 3697 N N . GLY A 1 467 ? 10.574 -3.627 -15.353 1.00 37.75 467 GLY A N 1
ATOM 3698 C CA . GLY A 1 467 ? 10.801 -4.756 -14.450 1.00 37.75 467 GLY A CA 1
ATOM 3699 C C . GLY A 1 467 ? 9.926 -4.862 -13.203 1.00 37.75 467 GLY A C 1
ATOM 3700 O O . GLY A 1 467 ? 10.396 -4.549 -12.114 1.00 37.75 467 GLY A O 1
ATOM 3701 N N . ASP A 1 468 ? 8.756 -5.480 -13.351 1.00 28.02 468 ASP A N 1
ATOM 3702 C CA . ASP A 1 468 ? 8.068 -6.130 -12.239 1.00 28.02 468 ASP A CA 1
ATOM 3703 C C . ASP A 1 468 ? 8.161 -7.659 -12.387 1.00 28.02 468 ASP A C 1
ATOM 3705 O O . ASP A 1 468 ? 7.752 -8.254 -13.379 1.00 28.02 468 ASP A O 1
ATOM 3709 N N . TYR A 1 469 ? 8.756 -8.268 -11.359 1.00 31.69 469 TYR A N 1
ATOM 3710 C CA . TYR A 1 469 ? 8.803 -9.694 -11.020 1.00 31.69 469 TYR A CA 1
ATOM 3711 C C . TYR A 1 469 ? 9.321 -10.688 -12.075 1.00 31.69 469 TYR A C 1
ATOM 3713 O O . TYR A 1 469 ? 8.581 -11.365 -12.785 1.00 31.69 469 TYR A O 1
ATOM 3721 N N . GLY A 1 470 ? 10.632 -10.930 -12.012 1.00 24.91 470 GLY A N 1
ATOM 3722 C CA . GLY A 1 470 ? 11.251 -12.160 -12.497 1.00 24.91 470 GLY A CA 1
ATOM 3723 C C . GLY A 1 470 ? 12.467 -12.522 -11.652 1.00 24.91 470 GLY A C 1
ATOM 3724 O O . GLY A 1 470 ? 13.537 -11.969 -11.889 1.00 24.91 470 GLY A O 1
ATOM 3725 N N . TRP A 1 471 ? 12.252 -13.364 -10.633 1.00 30.31 471 TRP A N 1
ATOM 3726 C CA . TRP A 1 471 ? 13.008 -14.564 -10.206 1.00 30.31 471 TRP A CA 1
ATOM 3727 C C . TRP A 1 471 ? 12.682 -14.921 -8.757 1.00 30.31 471 TRP A C 1
ATOM 3729 O O . TRP A 1 471 ? 12.972 -14.097 -7.861 1.00 30.31 471 TRP A O 1
#

=== Feature glossary ===
Key to the feature types in this record:

Secondary structure (8-state, DSSP). Secondary structure is the local, repeating backbone conformation. DSSP classifies it into eight states by reading the hydrogen-bond network: three helix types (H, G, I), two β types (E, B), two non-regular types (T, S), and unstructured coil (-).

Backbone torsions (φ/ψ). Backbone dihedral angles. Every residue except chain termini has a φ (preceding-C → N → Cα → C) and a ψ (N → Cα → C → next-N). They are reported in degrees following the IUPAC sign convention. Secondary structure is essentially a statement about which (φ, ψ) basin each residue occupies.

Predicted aligned error. Predicted Aligned Error (PAE) is an AlphaFold confidence matrix: entry (i, j) is the expected error in the position of residue j, in ångströms, when the prediction is superimposed on the true structure at residue i. Low PAE within a block of residues means that block is internally rigid and well-predicted; high PAE between two blocks means their relative placement is uncertain even if each block individually is confident.

B-factor. B-factor (Debye–Waller factor) reflects atomic displacement in the crystal lattice. It is an experimental observable (units Å²), not a prediction; low values mean the atom is pinned down, high values mean it moves or is heterogeneous across the crystal.

Secondary structure (3-state, P-SEA). Three-state secondary structure (P-SEA) collapses the eight DSSP classes into helix (a), strand (b), and coil (c). P-SEA assigns these from Cα geometry alone — distances and angles — without requiring backbone oxygens, so it works on any Cα trace.

Sequence. Primary structure: the covalent order of the twenty standard amino acids along the backbone. Two proteins with the same sequence will (almost always) fold to the same structure; two with 30% identity often share a fold but not the details.

pLDDT. pLDDT is the predicted lDDT-Cα score: AlphaFold's confidence that the local environment of each residue (all inter-atomic distances within 15 Å) is correctly placed. It is a per-residue number between 0 and 100, with higher meaning more reliable.

InterPro / GO / CATH / organism. Functional annotations link the protein to curated databases. InterPro entries identify conserved domains and families by matching the sequence against member-database signatures (Pfam, PROSITE, CDD, …). Gene Ontology (GO) terms describe molecular function, biological process, and cellular component in a controlled vocabulary. CATH places the structure in a hierarchical fold classification (Class/Architecture/Topology/Homologous-superfamily). The organism is the source species.

Contact-map, Ramachandran, and PAE plots. Three diagnostic plots accompany the record. The Cα contact map visualizes the tertiary structure as a 2D adjacency matrix (8 Å cutoff, sequence-local contacts suppressed). The Ramachandran plot shows the distribution of backbone (φ, ψ) torsions, with points in the α and β basins reflecting secondary structure content. The PAE plot shows AlphaFold's inter-residue confidence as a color matrix.

mmCIF coordinates. The mmCIF table is the protein's shape written out atom by atom. For each backbone N, Cα, C, and carbonyl O, it records an (x, y, z) coordinate triple in Å plus the residue type, chain letter, and residue number.

Radius of gyration, Cα contacts, bounding box. Three whole-structure scalars: the radius of gyration (RMS distance of Cα from centroid, in Å), the count of Cα–Cα contacts (pairs closer than 8 Å and separated by more than four residues in sequence — i.e. tertiary, not local, contacts), and the bounding-box dimensions. Together they distinguish compact globular folds from extended fibres or disordered chains.

Foldseek 3Di. The Foldseek 3Di string encodes local tertiary geometry as a 20-letter alphabet — one character per residue — derived from the relative positions of nearby Cα atoms. Unlike the amino-acid sequence, 3Di is a direct function of the 3D structure, so two proteins with the same fold have similar 3Di strings even at low sequence identity.

Rendered structure images. Six rendered views show the 3D structure from the faces of a cube — i.e. along ±x, ±y, ±z. Rendering representation is drawn randomly per protein from cartoon (secondary-structure ribbons), sticks (backbone bonds), or molecular surface; coloring is either N→C rainbow (blue at the N-terminus through red at the C-terminus) or one color per chain.

Nearest PDB structures. The Foldseek neighbor list gives the closest experimentally determined structures in the PDB, ranked by structural alignment. TM-score near 1 means near-identical fold; near 0.3 means only rough topology match. This is how one finds what a novel AlphaFold prediction most resembles in the solved-structure universe.

Solvent-accessible surface area. SASA measures how much of the protein is reachable by solvent. It is computed by rolling a water-sized probe over the atomic surface and summing the exposed area (Å²). Per-residue SASA distinguishes core (buried, low SASA) from surface (exposed, high SASA) residues; total SASA is a whole-molecule size measure.